Protein AF-0000000066502323 (afdb_homodimer)

Nearest PDB structures (foldseek):
  8t03-assembly1_A  TM=7.551E-01  e=2.568E-05  Mus musculus
  8t06-assembly1_B  TM=7.956E-01  e=1.248E-04  Mus musculus
  8t07-assembly1_B  TM=7.257E-01  e=2.284E-04  Mus musculus
  8wu1-assembly1_R  TM=5.307E-01  e=4.685E-01  Homo sapiens
  8t03-assembly1_A  TM=7.551E-01  e=2.859E-05  Mus musculus

Sequence (440 aa):
MSAVQAIITTEKVLQAFIAFSTNLSVIPVVYHCLKRGSAYEGIIGISCALASMMYHVGEVFENTWWFKLSGMTSGQWHRLDNVFTILTFQALCFFLMDIQSQQSTELLRWTFLVITLYCQERAPWQIEFTIIPIVSALILLIIRHSLRRKIPDWIKSKFFLYGFGFFGVAAFFFARGLDDNNDYLRINHGIWHFFIGISFYFIFLSKEKLNEKNLLHKNFMSAVQAIITTEKVLQAFIAFSTNLSVIPVVYHCLKRGSAYEGIIGISCALASMMYHVGEVFENTWWFKLSGMTSGQWHRLDNVFTILTFQALCFFLMDIQSQQSTELLRWTFLVITLYCQERAPWQIEFTIIPIVSALILLIIRHSLRRKIPDWIKSKFFLYGFGFFGVAAFFFARGLDDNNDYLRINHGIWHFFIGISFYFIFLSKEKLNEKNLLHKNF

pLDDT: mean 90.54, std 11.95, range [28.66, 98.81]

Radius of gyration: 24.03 Å; Cα contacts (8 Å, |Δi|>4): 549; chains: 2; bounding box: 75×59×49 Å

Secondary structure (DSSP, 8-state):
---------HHHHHHHHHHHHHHGGGHHHHHHHHHTT-HHHHHHHHHHHHHHHHHHHHHHHTTSHHHHTT-S-HHHHHHHHHHHHHHHHHHHHHHHHT---HHHHHHHHHHHHHHHHHHHHH-TTSTHHHHHHHHHHHHHHHHHHHHTT---GGGGSHHHHHHHHHHHHHHHHHHHHT-GGG-GGGHHHHHHHHHHHHHHHHHHHHHHHHHHHHHHHHT-/---------HHHHHHHHHHHHHHGGGHHHHHHHHHTT-HHHHHHHHHHHHHHHHHHHHHHHTTSHHHHTT-S-HHHHHHHHHHHHHHHHHHHHHHHHT---HHHHHHHHHHHHHHHHHHHHH-TTSTHHHHHHHHHHHHHHHHHHHHTT---GGGGSHHHHHHHHHHHHHHHHHHHHT-GGG-GGGHHHHHHHHHHHHHHHHHHHHHHHHHHHHHHHHT-

InterPro domains:
  IPR021910 NGX6/PGAP6/MYMK [PF12036] (11-194)

Foldseek 3Di:
DPPPPPPQDPLLVLLLVLQLVLLCLQVLVLVVCVVVPNPQLNVLSVQLSVLSSLLSVLVRCVPPPVNCVVVDHSVVSVLSNLLSVLLNLLVLLLLLLPDPDPVVSVVSSVVLSVLLCVLSVVPVPDVCSSVVSNVVSVVVSVVSCVVVVDDDQLCVFVLLVQLVVLQVQLVVLVVVLVPVVPQRSSNSVSSSSNSNSSSSSSSSVSVVVVVVVVVVVVVD/DPPPPPDQDPLLVLLLVLQLVLLCLQVLVLVVCVVVPNPQLNVLSVQLSVLSSLLSVLVRCVPPPVNCVVVDHSVVSVLSNLLSVLLNLLVLLLLLLPDPDPVVSVVSSVVLSVLLCVLSVVPVPDCCSSVVSNVVSVVVSVVSCVVVVDDDQLCVFVLLVQLVVLQVQLVVLVVVLVPVVPQRSSNSVSSSSNSNSVSSSSSSVSVVVVVVVVVVVVVD

Solvent-accessible surface area (backbone atoms only — not comparable to full-atom values): 21829 Å² total; per-residue (Å²): 132,81,79,74,72,76,77,80,44,72,63,46,52,51,23,28,47,42,43,43,60,22,44,54,39,38,50,65,37,30,51,51,28,48,73,73,58,35,36,63,54,20,52,38,40,50,49,20,44,50,24,43,36,48,16,45,41,22,73,56,39,44,87,38,72,75,45,47,71,73,60,48,52,26,68,49,27,41,53,49,20,52,55,25,47,38,48,41,53,30,42,52,31,53,61,70,51,64,69,82,51,64,52,60,50,41,40,49,54,53,51,50,47,51,51,42,51,49,28,45,61,52,37,70,85,41,65,66,41,52,46,48,56,34,49,52,36,47,49,49,35,50,51,55,38,56,76,65,71,45,84,60,69,34,70,75,27,71,38,24,50,52,10,51,50,32,36,52,55,13,52,54,25,38,63,54,28,70,40,66,91,73,22,75,59,39,47,37,40,19,49,15,39,31,29,40,21,47,11,51,33,28,40,55,45,16,49,49,56,48,52,52,51,52,53,56,51,66,75,94,130,81,81,73,74,76,76,80,43,71,61,46,52,50,23,28,47,42,43,43,60,21,43,55,38,37,50,64,37,30,51,51,30,48,74,74,58,35,36,64,54,19,51,37,40,49,48,20,45,50,22,43,34,47,16,45,41,21,72,56,39,46,87,37,73,72,43,48,70,72,60,50,52,28,68,47,27,41,52,50,19,50,54,25,47,38,49,40,54,30,42,53,33,54,60,72,54,65,69,84,51,65,53,60,49,42,40,51,55,54,51,50,49,51,51,43,51,50,28,44,60,53,37,70,86,41,65,66,43,53,46,49,55,34,48,52,36,47,51,48,34,50,51,55,38,56,75,64,72,46,84,60,69,33,70,74,27,69,37,24,51,52,11,52,51,31,37,52,54,14,52,54,25,39,63,54,28,69,41,66,90,72,21,75,60,38,48,37,41,20,49,15,40,30,29,40,21,47,12,51,33,28,40,56,45,16,48,50,58,48,50,53,51,52,54,57,53,66,74,95

Structure (mmCIF, N/CA/C/O backbone):
data_AF-0000000066502323-model_v1
#
loop_
_entity.id
_entity.type
_entity.pdbx_description
1 polymer 'Uncharacterized protein'
#
loop_
_atom_site.group_PDB
_atom_site.id
_atom_site.type_symbol
_atom_site.label_atom_id
_atom_site.label_alt_id
_atom_site.label_comp_id
_atom_site.label_asym_id
_atom_site.label_entity_id
_atom_site.label_seq_id
_atom_site.pdbx_PDB_ins_code
_atom_site.Cartn_x
_atom_site.Cartn_y
_atom_site.Cartn_z
_atom_site.occupancy
_atom_site.B_iso_or_equiv
_atom_site.auth_seq_id
_atom_site.auth_comp_id
_atom_site.auth_asym_id
_atom_site.auth_atom_id
_atom_site.pdbx_PDB_model_num
ATOM 1 N N . MET A 1 1 ? 38.781 3.861 7.977 1 29.53 1 MET A N 1
ATOM 2 C CA . MET A 1 1 ? 38.125 5.164 8.117 1 29.53 1 MET A CA 1
ATOM 3 C C . MET A 1 1 ? 37.25 5.203 9.367 1 29.53 1 MET A C 1
ATOM 5 O O . MET A 1 1 ? 36.375 4.336 9.555 1 29.53 1 MET A O 1
ATOM 9 N N . SER A 1 2 ? 37.688 5.727 10.469 1 34.81 2 SER A N 1
ATOM 10 C CA . SER A 1 2 ? 37.094 5.828 11.797 1 34.81 2 SER A CA 1
ATOM 11 C C . SER A 1 2 ? 35.656 6.312 11.727 1 34.81 2 SER A C 1
ATOM 13 O O . SER A 1 2 ? 35.344 7.301 11.047 1 34.81 2 SER A O 1
ATOM 15 N N . ALA A 1 3 ? 34.594 5.469 11.75 1 42.06 3 ALA A N 1
ATOM 16 C CA . ALA A 1 3 ? 33.188 5.836 11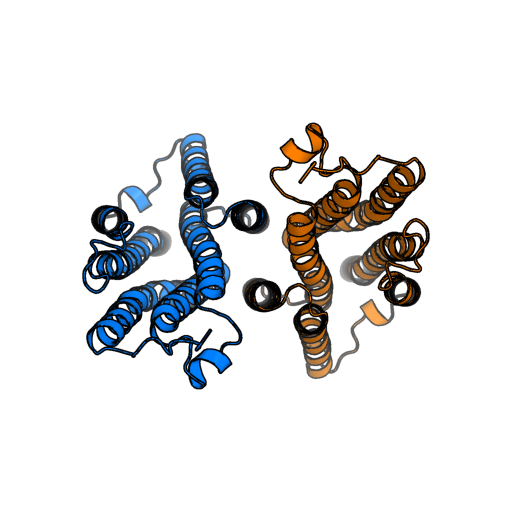.844 1 42.06 3 ALA A CA 1
ATOM 17 C C . ALA A 1 3 ? 33 7.078 12.719 1 42.06 3 ALA A C 1
ATOM 19 O O . ALA A 1 3 ? 33.219 7.035 13.93 1 42.06 3 ALA A O 1
ATOM 20 N N . VAL A 1 4 ? 33.375 8.219 12.414 1 42.06 4 VAL A N 1
ATOM 21 C CA . VAL A 1 4 ? 33.188 9.469 13.141 1 42.06 4 VAL A CA 1
ATOM 22 C C . VAL A 1 4 ? 31.797 9.5 13.742 1 42.06 4 VAL A C 1
ATOM 24 O O . VAL A 1 4 ? 30.797 9.477 13.023 1 42.06 4 VAL A O 1
ATOM 27 N N . GLN A 1 5 ? 31.453 8.883 14.875 1 49.91 5 GLN A N 1
ATOM 28 C CA . GLN A 1 5 ? 30.25 8.969 15.703 1 49.91 5 GLN A CA 1
ATOM 29 C C . GLN A 1 5 ? 29.75 10.406 15.797 1 49.91 5 GLN A C 1
ATOM 31 O O . GLN A 1 5 ? 30.453 11.289 16.297 1 49.91 5 GLN A O 1
ATOM 36 N N . ALA A 1 6 ? 29 10.836 14.781 1 58.53 6 ALA A N 1
ATOM 37 C CA . ALA A 1 6 ? 28.469 12.195 14.805 1 58.53 6 ALA A CA 1
ATOM 38 C C . ALA A 1 6 ? 28.031 12.594 16.203 1 58.53 6 ALA A C 1
ATOM 40 O O . ALA A 1 6 ? 27.344 11.82 16.891 1 58.53 6 ALA A O 1
ATOM 41 N N . ILE A 1 7 ? 28.781 13.375 16.922 1 70.19 7 ILE A N 1
ATOM 42 C CA . ILE A 1 7 ? 28.516 13.953 18.234 1 70.19 7 ILE A CA 1
ATOM 43 C C . ILE A 1 7 ? 27.109 14.531 18.266 1 70.19 7 ILE A C 1
ATOM 45 O O . ILE A 1 7 ? 26.734 15.32 17.375 1 70.19 7 ILE A O 1
ATOM 49 N N . ILE A 1 8 ? 26.172 13.867 19.109 1 80.25 8 ILE A N 1
ATOM 50 C CA . ILE A 1 8 ? 24.844 14.398 19.359 1 80.25 8 ILE A CA 1
ATOM 51 C C . ILE A 1 8 ? 24.953 15.727 20.109 1 80.25 8 ILE A C 1
ATOM 53 O O . ILE A 1 8 ? 25.375 15.758 21.266 1 80.25 8 ILE A O 1
ATOM 57 N N . THR A 1 9 ? 24.719 16.812 19.406 1 87.06 9 THR A N 1
ATOM 58 C CA . THR A 1 9 ? 24.766 18.141 20 1 87.06 9 THR A CA 1
ATOM 59 C C . THR A 1 9 ? 23.391 18.562 20.516 1 87.06 9 THR A C 1
ATOM 61 O O . THR A 1 9 ? 22.375 17.938 20.188 1 87.06 9 THR A O 1
ATOM 64 N N . THR A 1 10 ? 23.344 19.422 21.406 1 88 10 THR A N 1
ATOM 65 C CA . THR A 1 10 ? 22.109 19.984 21.922 1 88 10 THR A CA 1
ATOM 66 C C . THR A 1 10 ? 21.234 20.516 20.781 1 88 10 THR A C 1
ATOM 68 O O . THR A 1 10 ? 20.016 20.359 20.797 1 88 10 THR A O 1
ATOM 71 N N . GLU A 1 11 ? 21.828 21.094 19.891 1 87.69 11 GLU A N 1
ATOM 72 C CA . GLU A 1 11 ? 21.109 21.641 18.75 1 87.69 11 GLU A CA 1
ATOM 73 C C . GLU A 1 11 ? 20.438 20.531 17.938 1 87.69 11 GLU A C 1
ATOM 75 O O . GLU A 1 11 ? 19.281 20.688 17.5 1 87.69 11 GLU A O 1
ATOM 80 N N . LYS A 1 12 ? 21.109 19.516 17.781 1 87.31 12 LYS A N 1
ATOM 81 C CA . LYS A 1 12 ? 20.547 18.391 17.047 1 87.31 12 LYS A CA 1
ATOM 82 C C . LYS A 1 12 ? 19.391 17.75 17.812 1 87.31 12 LYS A C 1
ATOM 84 O O . LYS A 1 12 ? 18.391 17.328 17.219 1 87.31 12 LYS A O 1
ATOM 89 N N . VAL A 1 13 ? 19.547 17.688 19.047 1 90.38 13 VAL A N 1
ATOM 90 C CA . VAL A 1 13 ? 18.484 17.141 19.906 1 90.38 13 VAL A CA 1
ATOM 91 C C . VAL A 1 13 ? 17.266 18.047 19.828 1 90.38 13 VAL A C 1
ATOM 93 O O . VAL A 1 13 ? 16.125 17.547 19.703 1 90.38 13 VAL A O 1
ATOM 96 N N . LEU A 1 14 ? 17.484 19.297 19.844 1 91 14 LEU A N 1
ATOM 97 C CA . LEU A 1 14 ? 16.391 20.25 19.734 1 91 14 LEU A CA 1
ATOM 98 C C . LEU A 1 14 ? 15.703 20.125 18.375 1 91 14 LEU A C 1
ATOM 100 O O . LEU A 1 14 ? 14.477 20.203 18.281 1 91 14 LEU A O 1
ATOM 104 N N . GLN A 1 15 ? 16.422 19.891 17.406 1 89.31 15 GLN A N 1
ATOM 105 C CA . GLN A 1 15 ? 15.883 19.672 16.062 1 89.31 15 GLN A CA 1
ATOM 106 C C . GLN A 1 15 ? 14.953 18.469 16.031 1 89.31 15 GLN A C 1
ATOM 108 O O . GLN A 1 15 ? 13.852 18.547 15.492 1 89.31 15 GLN A O 1
ATOM 113 N N . ALA A 1 16 ? 15.438 17.438 16.625 1 89.5 16 ALA A N 1
ATOM 114 C CA . ALA A 1 16 ? 14.625 16.219 16.688 1 89.5 16 ALA A CA 1
ATOM 115 C C . ALA A 1 16 ? 13.344 16.469 17.5 1 89.5 16 ALA A C 1
ATOM 117 O O . ALA A 1 16 ? 12.273 15.984 17.125 1 89.5 16 ALA A O 1
ATOM 118 N N . PHE A 1 17 ? 13.461 17.188 18.484 1 92.12 17 PHE A N 1
ATOM 119 C CA . PHE A 1 17 ? 12.32 17.484 19.344 1 92.12 17 PHE A CA 1
ATOM 120 C C . PHE A 1 17 ? 11.281 18.312 18.609 1 92.12 17 PHE A C 1
ATOM 122 O O . PHE A 1 17 ? 10.078 18.078 18.719 1 92.12 17 PHE A O 1
ATOM 129 N N . ILE A 1 18 ? 11.68 19.281 17.891 1 90.88 18 ILE A N 1
ATOM 130 C CA . ILE A 1 18 ? 10.789 20.141 17.141 1 90.88 18 ILE A CA 1
ATOM 131 C C . ILE A 1 18 ? 10.047 19.312 16.078 1 90.88 18 ILE A C 1
ATOM 133 O O . ILE A 1 18 ? 8.82 19.391 15.984 1 90.88 18 ILE A O 1
ATOM 137 N N . ALA A 1 19 ? 10.805 18.531 15.406 1 87.44 19 ALA A N 1
ATOM 138 C CA . ALA A 1 19 ? 10.18 17.703 14.383 1 87.44 19 ALA A CA 1
ATOM 139 C C . ALA A 1 19 ? 9.188 16.719 15 1 87.44 19 ALA A C 1
ATOM 141 O O . ALA A 1 19 ? 8.078 16.547 14.492 1 87.44 19 ALA A O 1
ATOM 142 N N . PHE A 1 20 ? 9.578 16.172 16.109 1 90.38 20 PHE A N 1
ATOM 143 C CA . PHE A 1 20 ? 8.742 15.195 16.797 1 90.38 20 PHE A CA 1
ATOM 144 C C . PHE A 1 20 ? 7.469 15.852 17.328 1 90.38 20 PHE A C 1
ATOM 146 O O . PHE A 1 20 ? 6.363 15.375 17.062 1 90.38 20 PHE A O 1
ATOM 153 N N . SER A 1 21 ? 7.578 16.906 17.969 1 93.19 21 SER A N 1
ATOM 154 C CA . SER A 1 21 ? 6.457 17.562 18.641 1 93.19 21 SER A CA 1
ATOM 155 C C . SER A 1 21 ? 5.488 18.172 17.625 1 93.19 21 SER A C 1
ATOM 157 O O . SER A 1 21 ? 4.27 18.109 17.812 1 93.19 21 SER A O 1
ATOM 159 N N . THR A 1 22 ? 6 18.688 16.562 1 92.56 22 THR A N 1
ATOM 160 C CA . THR A 1 22 ? 5.133 19.328 15.578 1 92.56 22 THR A CA 1
ATOM 161 C C . THR A 1 22 ? 4.352 18.281 14.781 1 92.56 22 THR A C 1
ATOM 163 O O . THR A 1 22 ? 3.25 18.547 14.305 1 92.56 22 THR A O 1
ATOM 166 N N . ASN A 1 23 ? 4.887 17.078 14.719 1 93.25 23 ASN A N 1
ATOM 167 C CA . ASN A 1 23 ? 4.188 15.984 14.055 1 93.25 23 ASN A CA 1
ATOM 168 C C . ASN A 1 23 ? 2.963 15.539 14.852 1 93.25 23 ASN A C 1
ATOM 170 O O . ASN A 1 23 ? 2.053 14.914 14.305 1 93.25 23 ASN A O 1
ATOM 174 N N . LEU A 1 24 ? 2.863 15.922 16.094 1 92.81 24 LEU A N 1
ATOM 175 C CA . LEU A 1 24 ? 1.756 15.523 16.969 1 92.81 24 LEU A CA 1
ATOM 176 C C . LEU A 1 24 ? 0.483 16.281 16.594 1 92.81 24 LEU A C 1
ATOM 178 O O . LEU A 1 24 ? -0.612 15.906 17.016 1 92.81 24 LEU A O 1
ATOM 182 N N . SER A 1 25 ? 0.608 17.219 15.734 1 93.5 25 SER A N 1
ATOM 183 C CA . SER A 1 25 ? -0.551 18 15.297 1 93.5 25 SER A CA 1
ATOM 184 C C . SER A 1 25 ? -1.509 17.125 14.477 1 93.5 25 SER A C 1
ATOM 186 O O . SER A 1 25 ? -2.66 17.516 14.258 1 93.5 25 SER A O 1
ATOM 188 N N . VAL A 1 26 ? -1.063 15.906 14.094 1 94.38 26 VAL A N 1
ATOM 189 C CA . VAL A 1 26 ? -1.889 15.039 13.258 1 94.38 26 VAL A CA 1
ATOM 190 C C . VAL A 1 26 ? -2.836 14.227 14.141 1 94.38 26 VAL A C 1
ATOM 192 O O . VAL A 1 26 ? -3.793 13.625 13.641 1 94.38 26 VAL A O 1
ATOM 195 N N . ILE A 1 27 ? -2.678 14.211 15.43 1 94.06 27 ILE A N 1
ATOM 196 C CA . ILE A 1 27 ? -3.402 13.336 16.344 1 94.06 27 ILE A CA 1
ATOM 197 C C . ILE A 1 27 ? -4.902 13.617 16.25 1 94.06 27 ILE A C 1
ATOM 199 O O . ILE A 1 27 ? -5.703 12.695 16.109 1 94.06 27 ILE A O 1
ATOM 203 N N . PRO A 1 28 ? -5.34 14.852 16.234 1 94.12 28 PRO A N 1
ATOM 204 C CA . PRO A 1 28 ? -6.781 15.102 16.141 1 94.12 28 PRO A CA 1
ATOM 205 C C . PRO A 1 28 ? -7.395 14.57 14.852 1 94.12 28 PRO A C 1
ATOM 207 O O . PRO A 1 28 ? -8.5 14.023 14.867 1 94.12 28 PRO A O 1
ATOM 210 N N . VAL A 1 29 ? -6.727 14.727 13.781 1 93.69 29 VAL A N 1
ATOM 211 C CA . VAL A 1 29 ? -7.277 14.281 12.508 1 93.69 29 VAL A CA 1
ATOM 212 C C . VAL A 1 29 ? -7.332 12.758 12.477 1 93.69 29 VAL A C 1
ATOM 214 O O . VAL A 1 29 ? -8.336 12.172 12.047 1 93.69 29 VAL A O 1
ATOM 217 N N . VAL A 1 30 ? -6.289 12.102 12.961 1 94.25 30 VAL A N 1
ATOM 218 C CA . VAL A 1 30 ? -6.25 10.648 13 1 94.25 30 VAL A CA 1
ATOM 219 C C . VAL A 1 30 ? -7.359 10.117 13.906 1 94.25 30 VAL A C 1
ATOM 221 O O . VAL A 1 30 ? -8.086 9.195 13.539 1 94.25 30 VAL A O 1
ATOM 224 N N . TYR A 1 31 ? -7.477 10.773 15.031 1 93.06 31 TYR A N 1
ATOM 225 C CA . TYR A 1 31 ? -8.531 10.398 15.969 1 93.06 31 TYR A CA 1
ATOM 226 C C . TYR A 1 31 ? -9.906 10.539 15.328 1 93.06 31 TYR A C 1
ATOM 228 O O . TYR A 1 31 ? -10.734 9.633 15.43 1 93.06 31 TYR A O 1
ATOM 236 N N . HIS A 1 32 ? -10.109 11.531 14.695 1 91.38 32 HIS A N 1
ATOM 237 C CA . HIS A 1 32 ? -11.383 11.789 14.039 1 91.38 32 HIS A CA 1
ATOM 238 C C . HIS A 1 32 ? -11.656 10.758 12.945 1 91.38 32 HIS A C 1
ATOM 240 O O . HIS A 1 32 ? -12.773 10.258 12.828 1 91.38 32 HIS A O 1
ATOM 246 N N . CYS A 1 33 ? -10.672 10.398 12.18 1 91.19 33 CYS A N 1
ATOM 247 C CA . CYS A 1 33 ? -10.82 9.43 11.109 1 91.19 33 CYS A CA 1
ATOM 248 C C . CYS A 1 33 ? -11.156 8.047 11.664 1 91.19 33 CYS A C 1
ATOM 250 O O . CYS A 1 33 ? -12.055 7.371 11.164 1 91.19 33 CYS A O 1
ATOM 252 N N . LEU A 1 34 ? -10.547 7.711 12.719 1 89.69 34 LEU A N 1
ATOM 253 C CA . LEU A 1 34 ? -10.789 6.398 13.312 1 89.69 34 LEU A CA 1
ATOM 254 C C . LEU A 1 34 ? -12.164 6.344 13.969 1 89.69 34 LEU A C 1
ATOM 256 O O . LEU A 1 34 ? -12.859 5.332 13.867 1 89.69 34 LEU A O 1
ATOM 260 N N . LYS A 1 35 ? -12.586 7.391 14.539 1 89.12 35 LYS A N 1
ATOM 261 C CA . LYS A 1 35 ? -13.883 7.465 15.203 1 89.12 35 LYS A CA 1
ATOM 262 C C . LYS A 1 35 ? -15.023 7.359 14.195 1 89.12 35 LYS A C 1
ATOM 264 O O . LYS A 1 35 ? -16.078 6.777 14.492 1 89.12 35 LYS A O 1
ATOM 269 N N . ARG A 1 36 ? -14.812 7.84 13.047 1 86.94 36 ARG A N 1
ATOM 270 C CA . ARG A 1 36 ? -15.859 7.812 12.031 1 86.94 36 ARG A CA 1
ATOM 271 C C . ARG A 1 36 ? -15.859 6.484 11.273 1 86.94 36 ARG A C 1
ATOM 273 O O . ARG A 1 36 ? -16.703 6.262 10.398 1 86.94 36 ARG A O 1
ATOM 280 N N . GLY A 1 37 ? -14.797 5.703 11.508 1 85.88 37 GLY A N 1
ATOM 281 C CA . GLY A 1 37 ? -14.75 4.391 10.883 1 85.88 37 GLY A CA 1
ATOM 282 C C . GLY A 1 37 ? -13.984 4.375 9.578 1 85.88 37 GLY A C 1
ATOM 283 O O . GLY A 1 37 ? -14.227 3.527 8.719 1 85.88 37 GLY A O 1
ATOM 284 N N . SER A 1 38 ? -13.141 5.328 9.391 1 89.75 38 SER A N 1
ATOM 285 C CA . SER A 1 38 ? -12.312 5.387 8.188 1 89.75 38 SER A CA 1
ATOM 286 C C . SER A 1 38 ? -10.93 4.781 8.445 1 89.75 38 SER A C 1
ATOM 288 O O . SER A 1 38 ? -9.977 5.504 8.727 1 89.75 38 SER A O 1
ATOM 290 N N . ALA A 1 39 ? -10.82 3.559 8.219 1 91.25 39 ALA A N 1
ATOM 291 C CA . ALA A 1 39 ? -9.609 2.811 8.523 1 91.25 39 ALA A CA 1
ATOM 292 C C . ALA A 1 39 ? -8.453 3.256 7.633 1 91.25 39 ALA A C 1
ATOM 294 O O . ALA A 1 39 ? -7.32 3.414 8.102 1 91.25 39 ALA A O 1
ATOM 295 N N . TYR A 1 40 ? -8.766 3.49 6.367 1 95.75 40 TYR A N 1
ATOM 296 C CA . TYR A 1 40 ? -7.734 3.885 5.41 1 95.75 40 TYR A CA 1
ATOM 297 C C . TYR A 1 40 ? -7.047 5.172 5.844 1 95.75 40 TYR A C 1
ATOM 299 O O . TYR A 1 40 ? -5.828 5.203 6.027 1 95.75 40 TYR A O 1
ATOM 307 N N . GLU A 1 41 ? -7.777 6.188 6.148 1 95.88 41 GLU A N 1
ATOM 308 C CA . GLU A 1 41 ? -7.234 7.488 6.539 1 95.88 41 GLU A CA 1
ATOM 309 C C . GLU A 1 41 ? -6.504 7.398 7.879 1 95.88 41 GLU A C 1
ATOM 311 O O . GLU A 1 41 ? -5.449 8.008 8.055 1 95.88 41 GLU A O 1
ATOM 316 N N . GLY A 1 42 ? -7.102 6.652 8.742 1 95.31 42 GLY A N 1
ATOM 317 C CA . GLY A 1 42 ? -6.488 6.512 10.055 1 95.31 42 GLY A CA 1
ATOM 318 C C . GLY A 1 42 ? -5.137 5.82 10.008 1 95.31 42 GLY A C 1
ATOM 319 O O . GLY A 1 42 ? -4.156 6.328 10.555 1 95.31 42 GLY A O 1
ATOM 320 N N . ILE A 1 43 ? -5.059 4.715 9.328 1 97.12 43 ILE A N 1
ATOM 321 C CA . ILE A 1 43 ? -3.842 3.912 9.289 1 97.12 43 ILE A CA 1
ATOM 322 C C . ILE A 1 43 ? -2.756 4.664 8.516 1 97.12 43 ILE A C 1
ATOM 324 O O . ILE A 1 43 ? -1.604 4.719 8.953 1 97.12 43 ILE A O 1
ATOM 328 N N . ILE A 1 44 ? -3.141 5.234 7.438 1 97.94 44 ILE A N 1
ATOM 329 C CA . ILE A 1 44 ? -2.176 5.969 6.629 1 97.94 44 ILE A CA 1
ATOM 330 C C . ILE A 1 44 ? -1.678 7.188 7.398 1 97.94 44 ILE A C 1
ATOM 332 O O . ILE A 1 44 ? -0.485 7.5 7.375 1 97.94 44 ILE A O 1
ATOM 336 N N . GLY A 1 45 ? -2.611 7.859 8.102 1 96.69 45 GLY A N 1
ATOM 337 C CA . GLY A 1 45 ? -2.211 8.992 8.922 1 96.69 45 GLY A CA 1
ATOM 338 C C . GLY A 1 45 ? -1.242 8.625 10.023 1 96.69 45 GLY A C 1
ATOM 339 O O . GLY A 1 45 ? -0.229 9.297 10.219 1 96.69 45 GLY A O 1
ATOM 340 N N . ILE A 1 46 ? -1.495 7.582 10.695 1 96.5 46 ILE A N 1
ATOM 341 C CA . ILE A 1 46 ? -0.634 7.102 11.766 1 96.5 46 ILE A CA 1
ATOM 342 C C . ILE A 1 46 ? 0.729 6.707 11.203 1 96.5 46 ILE A C 1
ATOM 344 O O . ILE A 1 46 ? 1.768 7.059 11.766 1 96.5 46 ILE A O 1
ATOM 348 N N . SER A 1 47 ? 0.697 6.031 10.117 1 98 47 SER A N 1
ATOM 349 C CA . SER A 1 47 ? 1.938 5.57 9.5 1 98 47 SER A CA 1
ATOM 350 C C . SER A 1 47 ? 2.797 6.742 9.039 1 98 47 SER A C 1
ATOM 352 O O . SER A 1 47 ? 4.02 6.715 9.18 1 98 47 SER A O 1
ATOM 354 N N . CYS A 1 48 ? 2.113 7.691 8.5 1 97.44 48 CYS A N 1
ATOM 355 C CA . CYS A 1 48 ? 2.816 8.891 8.07 1 97.44 48 CYS A CA 1
ATOM 356 C C . CYS A 1 48 ? 3.49 9.586 9.25 1 97.44 48 CYS A C 1
ATOM 358 O O . CYS A 1 48 ? 4.676 9.914 9.188 1 97.44 48 CYS A O 1
ATOM 360 N N . ALA A 1 49 ? 2.748 9.742 10.297 1 95.31 49 ALA A N 1
ATOM 361 C CA . ALA A 1 49 ? 3.285 10.398 11.484 1 95.31 49 ALA A CA 1
ATOM 362 C C . ALA A 1 49 ? 4.457 9.609 12.062 1 95.31 49 ALA A C 1
ATOM 364 O O . ALA A 1 49 ? 5.496 10.188 12.406 1 95.31 49 ALA A O 1
ATOM 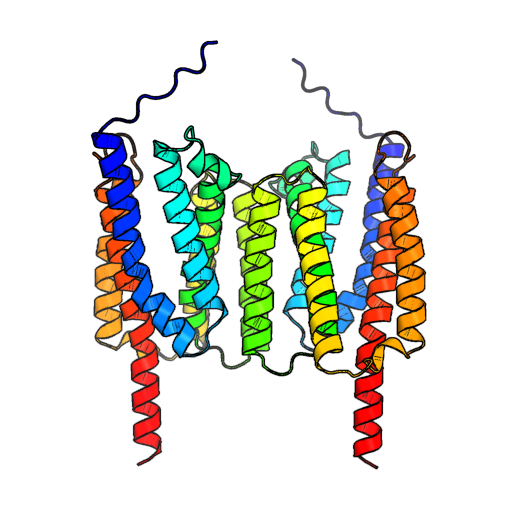365 N N . LEU A 1 50 ? 4.316 8.336 12.133 1 96 50 LEU A N 1
ATOM 366 C CA . LEU A 1 50 ? 5.355 7.477 12.688 1 96 50 LEU A CA 1
ATOM 367 C C . LEU A 1 50 ? 6.613 7.516 11.828 1 96 50 LEU A C 1
ATOM 369 O O . LEU A 1 50 ? 7.723 7.676 12.344 1 96 50 LEU A O 1
ATOM 373 N N . ALA A 1 51 ? 6.422 7.371 10.539 1 97.25 51 ALA A N 1
ATOM 374 C CA . ALA A 1 51 ? 7.57 7.387 9.633 1 97.25 51 ALA A CA 1
ATOM 375 C C . ALA A 1 51 ? 8.281 8.734 9.68 1 97.25 51 ALA A C 1
ATOM 377 O O . ALA A 1 51 ? 9.516 8.789 9.703 1 97.25 51 ALA A O 1
ATOM 378 N N . SER A 1 52 ? 7.516 9.789 9.734 1 95.75 52 SER A N 1
ATOM 379 C CA . SER A 1 52 ? 8.086 11.133 9.797 1 95.75 52 SER A CA 1
ATOM 380 C C . SER A 1 52 ? 8.867 11.336 11.094 1 95.75 52 SER A C 1
ATOM 382 O O . SER A 1 52 ? 9.992 11.844 11.07 1 95.75 52 SER A O 1
ATOM 384 N N . MET A 1 53 ? 8.312 10.922 12.133 1 94.44 53 MET A N 1
ATOM 385 C CA . MET A 1 53 ? 8.984 11.047 13.422 1 94.44 53 MET A CA 1
ATOM 386 C C . MET A 1 53 ? 10.281 10.25 13.43 1 94.44 53 MET A C 1
ATOM 388 O O . MET A 1 53 ? 11.328 10.766 13.82 1 94.44 53 MET A O 1
ATOM 392 N N . MET A 1 54 ? 10.219 9.062 12.961 1 94.94 54 MET A N 1
ATOM 393 C CA . MET A 1 54 ? 11.391 8.188 12.992 1 94.94 54 MET A CA 1
ATOM 394 C C . MET A 1 54 ? 12.477 8.711 12.062 1 94.94 54 MET A C 1
ATOM 396 O O . MET A 1 54 ? 13.664 8.594 12.359 1 94.94 54 MET A O 1
ATOM 400 N N . TYR A 1 55 ? 12.039 9.273 10.992 1 94.06 55 TYR A N 1
ATOM 401 C CA . TYR A 1 55 ? 13.016 9.844 10.07 1 94.06 55 TYR A CA 1
ATOM 402 C C . TYR A 1 55 ? 13.766 11 10.711 1 94.06 55 TYR A C 1
ATOM 404 O O . TYR A 1 55 ? 14.992 11.055 10.664 1 94.06 55 TYR A O 1
ATOM 412 N N . HIS A 1 56 ? 13.133 11.875 11.32 1 91 56 HIS A N 1
ATOM 413 C CA . HIS A 1 56 ? 13.758 13.047 11.93 1 91 56 HIS A CA 1
ATOM 414 C C . HIS A 1 56 ? 14.555 12.664 13.172 1 91 56 HIS A C 1
ATOM 416 O O . HIS A 1 56 ? 15.625 13.219 13.422 1 91 56 HIS A O 1
ATOM 422 N N . VAL A 1 57 ? 13.992 11.758 13.93 1 92.12 57 VAL A N 1
ATOM 423 C CA . VAL A 1 57 ? 14.734 11.242 15.078 1 92.12 57 VAL A CA 1
ATOM 424 C C . VAL A 1 57 ? 16 10.539 14.602 1 92.12 57 VAL A C 1
ATOM 426 O O . VAL A 1 57 ? 17.062 10.703 15.195 1 92.12 57 VAL A O 1
ATOM 429 N N . GLY A 1 58 ? 15.875 9.844 13.547 1 93.5 58 GLY A N 1
ATOM 430 C CA . GLY A 1 58 ? 17 9.109 12.992 1 93.5 58 GLY A CA 1
ATOM 431 C C . GLY A 1 58 ? 18.094 10.008 12.469 1 93.5 58 GLY A C 1
ATOM 432 O O . GLY A 1 58 ? 19.281 9.641 12.508 1 93.5 58 GLY A O 1
ATOM 433 N N . GLU A 1 59 ? 17.734 11.164 12.047 1 90.5 59 GLU A N 1
ATOM 434 C CA . GLU A 1 59 ? 18.734 12.109 11.562 1 90.5 59 GLU A CA 1
ATOM 435 C C . GLU A 1 59 ? 19.719 12.492 12.672 1 90.5 59 GLU A C 1
ATOM 437 O O . GLU A 1 59 ? 20.875 12.836 12.391 1 90.5 59 GLU A O 1
ATOM 442 N N . VAL A 1 60 ? 19.25 12.312 13.836 1 90.81 60 VAL A N 1
ATOM 443 C CA . VAL A 1 60 ? 20.078 12.75 14.969 1 90.81 60 VAL A CA 1
ATOM 444 C C . VAL A 1 60 ? 20.609 11.531 15.711 1 90.81 60 VAL A C 1
ATOM 446 O O . VAL A 1 60 ? 21.781 11.508 16.125 1 90.81 60 VAL A O 1
ATOM 449 N N . PHE A 1 61 ? 19.812 10.477 15.812 1 92.38 61 PHE A N 1
ATOM 450 C CA . PHE A 1 61 ? 20.125 9.414 16.766 1 92.38 61 PHE A CA 1
ATOM 451 C C . PHE A 1 61 ? 20.359 8.094 16.047 1 92.38 61 PHE A C 1
ATOM 453 O O . PHE A 1 61 ? 20.312 7.023 16.656 1 92.38 61 PHE A O 1
ATOM 460 N N . GLU A 1 62 ? 20.562 8.086 14.828 1 92.75 62 GLU A N 1
ATOM 461 C CA . GLU A 1 62 ? 20.641 6.871 14.023 1 92.75 62 GLU A CA 1
ATOM 462 C C . GLU A 1 62 ? 21.688 5.914 14.57 1 92.75 62 GLU A C 1
ATOM 464 O O . GLU A 1 62 ? 21.531 4.695 14.492 1 92.75 62 GLU A O 1
ATOM 469 N N . ASN A 1 63 ? 22.781 6.426 15.211 1 93 63 ASN A N 1
ATOM 470 C CA . ASN A 1 63 ? 23.875 5.578 15.641 1 93 63 ASN A CA 1
ATOM 471 C C . ASN A 1 63 ? 23.688 5.098 17.078 1 93 63 ASN A C 1
ATOM 473 O O . ASN A 1 63 ? 24.516 4.355 17.609 1 93 63 ASN A O 1
ATOM 477 N N . THR A 1 64 ? 22.672 5.48 17.594 1 93 64 THR A N 1
ATOM 478 C CA . THR A 1 64 ? 22.391 5.004 18.953 1 93 64 THR A CA 1
ATOM 479 C C . THR A 1 64 ? 21.781 3.602 18.906 1 93 64 THR A C 1
ATOM 481 O O . THR A 1 64 ? 21.172 3.209 17.906 1 93 64 THR A O 1
ATOM 484 N N . TRP A 1 65 ? 21.969 2.902 20.047 1 93.56 65 TRP A N 1
ATOM 485 C CA . TRP A 1 65 ? 21.531 1.512 20.109 1 93.56 65 TRP A CA 1
ATOM 486 C C . TRP A 1 65 ? 20.016 1.417 20.047 1 93.56 65 TRP A C 1
ATOM 488 O O . TRP A 1 65 ? 19.469 0.5 19.422 1 93.56 65 TRP A O 1
ATOM 498 N N . TRP A 1 66 ? 19.359 2.307 20.656 1 92.94 66 TRP A N 1
ATOM 499 C CA . TRP A 1 66 ? 17.891 2.229 20.719 1 92.94 66 TRP A CA 1
ATOM 500 C C . TRP A 1 66 ? 17.281 2.547 19.359 1 92.94 66 TRP A C 1
ATOM 502 O O . TRP A 1 66 ? 16.25 1.963 18.984 1 92.94 66 TRP A O 1
ATOM 512 N N . PHE A 1 67 ? 17.844 3.424 18.594 1 94.94 67 PHE A N 1
ATOM 513 C CA . PHE A 1 67 ? 17.297 3.699 17.266 1 94.94 67 PHE A CA 1
ATOM 514 C C . PHE A 1 67 ? 17.531 2.516 16.328 1 94.94 67 PHE A C 1
ATOM 516 O O . PHE A 1 67 ? 16.688 2.217 15.484 1 94.94 67 PHE A O 1
ATOM 523 N N . LYS A 1 68 ? 18.625 1.813 16.562 1 95.19 68 LYS A N 1
ATOM 524 C CA . LYS A 1 68 ? 18.953 0.65 15.742 1 95.19 68 LYS A CA 1
ATOM 525 C C . LYS A 1 68 ? 17.922 -0.458 15.922 1 95.19 68 LYS A C 1
ATOM 527 O O . LYS A 1 68 ? 17.766 -1.305 15.039 1 95.19 68 LYS A O 1
ATOM 532 N N . LEU A 1 69 ? 17.219 -0.348 17.016 1 94.38 69 LEU A N 1
ATOM 533 C CA . LEU A 1 69 ? 16.156 -1.313 17.266 1 94.38 69 LEU A CA 1
ATOM 534 C C . LEU A 1 69 ? 15.008 -1.129 16.281 1 94.38 69 LEU A C 1
ATOM 536 O O . LEU A 1 69 ? 14.227 -2.053 16.047 1 94.38 69 LEU A O 1
ATOM 540 N N . SER A 1 70 ? 14.938 0.06 15.641 1 95.25 70 SER A N 1
ATOM 541 C CA . SER A 1 70 ? 13.891 0.289 14.648 1 95.25 70 SER A CA 1
ATOM 542 C C . SER A 1 70 ? 14.156 -0.51 13.375 1 95.25 70 SER A C 1
ATOM 544 O O . SER A 1 70 ? 13.258 -0.689 12.547 1 95.25 70 SER A O 1
ATOM 546 N N . GLY A 1 71 ? 15.461 -0.91 13.172 1 96.19 71 GLY A N 1
ATOM 547 C CA . GLY A 1 71 ? 15.836 -1.805 12.086 1 96.19 71 GLY A CA 1
ATOM 548 C C . GLY A 1 71 ? 16.094 -1.081 10.781 1 96.19 71 GLY A C 1
ATOM 549 O O . GLY A 1 71 ? 16.438 -1.708 9.773 1 96.19 71 GLY A O 1
ATOM 550 N N . MET A 1 72 ? 15.922 0.236 10.797 1 97.38 72 MET A N 1
ATOM 551 C CA . MET A 1 72 ? 16.078 0.989 9.555 1 97.38 72 MET A CA 1
ATOM 552 C C . MET A 1 72 ? 16.922 2.246 9.789 1 97.38 72 MET A C 1
ATOM 554 O O . MET A 1 72 ? 17.016 2.732 10.914 1 97.38 72 MET A O 1
ATOM 558 N N . THR A 1 73 ? 17.547 2.674 8.781 1 96.62 73 THR A N 1
ATOM 559 C CA . THR A 1 73 ? 18.266 3.947 8.805 1 96.62 73 THR A CA 1
ATOM 560 C C . THR A 1 73 ? 17.281 5.113 8.68 1 96.62 73 THR A C 1
ATOM 562 O O . THR A 1 73 ? 16.109 4.918 8.352 1 96.62 73 THR A O 1
ATOM 565 N N . SER A 1 74 ? 17.797 6.336 8.945 1 95.31 74 SER A N 1
ATOM 566 C CA . SER A 1 74 ? 16.984 7.539 8.758 1 95.31 74 SER A CA 1
ATOM 567 C C . SER A 1 74 ? 16.547 7.688 7.309 1 95.31 74 SER A C 1
ATOM 569 O O . SER A 1 74 ? 15.422 8.117 7.039 1 95.31 74 SER A O 1
ATOM 571 N N . GLY A 1 75 ? 17.422 7.273 6.391 1 95.56 75 GLY A N 1
ATOM 572 C CA . GLY A 1 75 ? 17.078 7.328 4.977 1 95.56 75 GLY A CA 1
ATOM 573 C C . GLY A 1 75 ? 15.953 6.391 4.594 1 95.56 75 GLY A C 1
ATOM 574 O O . GLY A 1 75 ? 15.07 6.758 3.814 1 95.56 75 GLY A O 1
ATOM 575 N N . GLN A 1 76 ? 15.914 5.25 5.156 1 97.31 76 GLN A N 1
ATOM 576 C CA . GLN A 1 76 ? 14.852 4.285 4.902 1 97.31 76 GLN A CA 1
ATOM 577 C C . GLN A 1 76 ? 13.523 4.758 5.484 1 97.31 76 GLN A C 1
ATOM 579 O O . GLN A 1 76 ? 12.484 4.652 4.836 1 97.31 76 GLN A O 1
ATOM 584 N N . TRP A 1 77 ? 13.625 5.281 6.637 1 97.38 77 TRP A N 1
ATOM 585 C CA . TRP A 1 77 ? 12.43 5.859 7.234 1 97.38 77 TRP A CA 1
ATOM 586 C C . TRP A 1 77 ? 11.922 7.043 6.414 1 97.38 77 TRP A C 1
ATOM 588 O O . TRP A 1 77 ? 10.719 7.246 6.285 1 97.38 77 TRP A O 1
ATOM 598 N N . HIS A 1 78 ? 12.844 7.789 5.852 1 96.31 78 HIS A N 1
ATOM 599 C CA . HIS A 1 78 ? 12.484 8.93 5.016 1 96.31 78 HIS A CA 1
ATOM 600 C C . HIS A 1 78 ? 11.734 8.484 3.766 1 96.31 78 HIS A C 1
ATOM 602 O O . HIS A 1 78 ? 10.773 9.133 3.35 1 96.31 78 HIS A O 1
ATOM 608 N N . ARG A 1 79 ? 12.109 7.402 3.254 1 97.31 79 ARG A N 1
ATOM 609 C CA . ARG A 1 79 ? 11.422 6.875 2.08 1 97.31 79 ARG A CA 1
ATOM 610 C C . ARG A 1 79 ? 9.992 6.473 2.416 1 97.31 79 ARG A C 1
ATOM 612 O O . ARG A 1 79 ? 9.062 6.762 1.654 1 97.31 79 ARG A O 1
ATOM 619 N N . LEU A 1 80 ? 9.859 5.844 3.494 1 98.25 80 LEU A N 1
ATOM 620 C CA . LEU A 1 80 ? 8.516 5.496 3.924 1 98.25 80 LEU A CA 1
ATOM 621 C C . LEU A 1 80 ? 7.695 6.75 4.215 1 98.25 80 LEU A C 1
ATOM 623 O O . LEU A 1 80 ? 6.496 6.793 3.922 1 98.25 80 LEU A O 1
ATOM 627 N N . ASP A 1 81 ? 8.344 7.734 4.848 1 97.12 81 ASP A N 1
ATOM 628 C CA . ASP A 1 81 ? 7.676 9.008 5.098 1 97.12 81 ASP A CA 1
ATOM 629 C C . ASP A 1 81 ? 7.141 9.617 3.797 1 97.12 81 ASP A C 1
ATOM 631 O O . ASP A 1 81 ? 6.012 10.102 3.752 1 97.12 81 ASP A O 1
ATOM 635 N N . ASN A 1 82 ? 7.926 9.5 2.758 1 97.56 82 ASN A N 1
ATOM 636 C CA . ASN A 1 82 ? 7.484 9.992 1.457 1 97.56 82 ASN A CA 1
ATOM 637 C C . ASN A 1 82 ? 6.234 9.258 0.977 1 97.56 82 ASN A C 1
ATOM 639 O O . ASN A 1 82 ? 5.262 9.891 0.559 1 97.56 82 ASN A O 1
ATOM 643 N N . VAL A 1 83 ? 6.246 7.984 1.067 1 98.69 83 VAL A N 1
ATOM 644 C CA . VAL A 1 83 ? 5.137 7.164 0.594 1 98.69 83 VAL A CA 1
ATOM 645 C C . VAL A 1 83 ? 3.867 7.516 1.364 1 98.69 83 VAL A C 1
ATOM 647 O O . VAL A 1 83 ? 2.828 7.801 0.763 1 98.69 83 VAL A O 1
ATOM 650 N N . PHE A 1 84 ? 3.998 7.59 2.627 1 98.5 84 PHE A N 1
ATOM 651 C CA . PHE A 1 84 ? 2.807 7.785 3.445 1 98.5 84 PHE A CA 1
ATOM 652 C C . PHE A 1 84 ? 2.334 9.234 3.375 1 98.5 84 PHE A C 1
ATOM 654 O O . PHE A 1 84 ? 1.135 9.508 3.463 1 98.5 84 PHE A O 1
ATOM 661 N N . THR A 1 85 ? 3.254 10.156 3.232 1 97.25 85 THR A N 1
ATOM 662 C CA . THR A 1 85 ? 2.855 11.539 3.021 1 97.25 85 THR A CA 1
ATOM 663 C C . THR A 1 85 ? 2.016 11.672 1.754 1 97.25 85 THR A C 1
ATOM 665 O O . THR A 1 85 ? 0.959 12.312 1.768 1 97.25 85 THR A O 1
ATOM 668 N N . ILE A 1 86 ? 2.463 11.047 0.707 1 98.56 86 ILE A N 1
ATOM 669 C CA . ILE A 1 86 ? 1.718 11.062 -0.546 1 98.56 86 ILE A CA 1
ATOM 670 C C . ILE A 1 86 ? 0.332 10.461 -0.333 1 98.56 86 ILE A C 1
ATOM 672 O O . ILE A 1 86 ? -0.677 11.047 -0.731 1 98.56 86 ILE A O 1
ATOM 676 N N . LEU A 1 87 ? 0.321 9.359 0.328 1 98.75 87 LEU A N 1
ATOM 677 C CA . LEU A 1 87 ? -0.943 8.664 0.546 1 98.75 87 LEU A CA 1
ATOM 678 C C . LEU A 1 87 ? -1.878 9.5 1.418 1 98.75 87 LEU A C 1
ATOM 680 O O . LEU A 1 87 ? -3.098 9.461 1.242 1 98.75 87 LEU A O 1
ATOM 684 N N . THR A 1 88 ? -1.353 10.258 2.357 1 98.12 88 THR A N 1
ATOM 685 C CA . THR A 1 88 ? -2.186 11.094 3.211 1 98.12 88 THR A CA 1
ATOM 686 C C . THR A 1 88 ? -2.85 12.203 2.4 1 98.12 88 THR A C 1
ATOM 688 O O . THR A 1 88 ? -4.035 12.492 2.586 1 98.12 88 THR A O 1
ATOM 691 N N . PHE A 1 89 ? -2.135 12.781 1.533 1 98.12 89 PHE A N 1
ATOM 692 C CA . PHE A 1 89 ? -2.713 13.805 0.671 1 98.12 89 PHE A CA 1
ATOM 693 C C . PHE A 1 89 ? -3.77 13.211 -0.248 1 98.12 89 PHE A C 1
ATOM 695 O O . PHE A 1 89 ? -4.824 13.812 -0.468 1 98.12 89 PHE A O 1
ATOM 702 N N . GLN A 1 90 ? -3.467 12.07 -0.764 1 98.62 90 GLN A N 1
ATOM 703 C CA . GLN A 1 90 ? -4.441 11.383 -1.602 1 98.62 90 GLN A CA 1
ATOM 704 C C . GLN A 1 90 ? -5.695 11.023 -0.81 1 98.62 90 GLN A C 1
ATOM 706 O O . GLN A 1 90 ? -6.812 11.164 -1.312 1 98.62 90 GLN A O 1
ATOM 711 N N . ALA A 1 91 ? -5.48 10.562 0.425 1 97.56 91 ALA A N 1
ATOM 712 C CA . ALA A 1 91 ? -6.605 10.211 1.288 1 97.56 91 ALA A CA 1
ATOM 713 C C . ALA A 1 91 ? -7.543 11.398 1.475 1 97.56 91 ALA A C 1
ATOM 715 O O . ALA A 1 91 ? -8.766 11.242 1.444 1 97.56 91 ALA A O 1
ATOM 716 N N . LEU A 1 92 ? -6.961 12.539 1.653 1 96.75 92 LEU A N 1
ATOM 717 C CA . LEU A 1 92 ? -7.766 13.75 1.792 1 96.75 92 LEU A CA 1
ATOM 718 C C . LEU A 1 92 ? -8.562 14.016 0.522 1 96.75 92 LEU A C 1
ATOM 720 O O . LEU A 1 92 ? -9.766 14.297 0.586 1 96.75 92 LEU A O 1
ATOM 724 N N . CYS A 1 93 ? -7.938 13.859 -0.629 1 97.5 93 CYS A N 1
ATOM 725 C CA . CYS A 1 93 ? -8.617 14.078 -1.9 1 97.5 93 CYS A CA 1
ATOM 726 C C . CYS A 1 93 ? -9.758 13.078 -2.078 1 97.5 93 CYS A C 1
ATOM 728 O O . CYS A 1 93 ? -10.867 13.461 -2.451 1 97.5 93 CYS A O 1
ATOM 730 N N . PHE A 1 94 ? -9.477 11.844 -1.773 1 97.19 94 PHE A N 1
ATOM 731 C CA . PHE A 1 94 ? -10.492 10.812 -1.933 1 97.19 94 PHE A CA 1
ATOM 732 C C . PHE A 1 94 ? -11.664 11.055 -0.989 1 97.19 94 PHE A C 1
ATOM 734 O O . PHE A 1 94 ? -12.82 10.859 -1.364 1 97.19 94 PHE A O 1
ATOM 741 N N . PHE A 1 95 ? -11.375 11.469 0.203 1 94.81 95 PHE A N 1
ATOM 742 C CA . PHE A 1 95 ? -12.406 11.789 1.182 1 94.81 95 PHE A CA 1
ATOM 743 C C . PHE A 1 95 ? -13.32 12.898 0.665 1 94.81 95 PHE A C 1
ATOM 745 O O . PHE A 1 95 ? -14.539 12.797 0.776 1 94.81 95 PHE A O 1
ATOM 752 N N . LEU A 1 96 ? -12.742 13.82 0.025 1 94.56 96 LEU A N 1
ATOM 753 C CA . LEU A 1 96 ? -13.477 14.992 -0.435 1 94.56 96 LEU A CA 1
ATOM 754 C C . LEU A 1 96 ? -14.25 14.68 -1.712 1 94.56 96 LEU A C 1
ATOM 756 O O . LEU A 1 96 ? -15.164 15.422 -2.086 1 94.56 96 LEU A O 1
ATOM 760 N N . MET A 1 97 ? -13.875 13.648 -2.406 1 94.19 97 MET A N 1
ATOM 761 C CA . MET A 1 97 ? -14.586 13.25 -3.621 1 94.19 97 MET A CA 1
ATOM 762 C C . MET A 1 97 ? -15.977 12.734 -3.293 1 94.19 97 MET A C 1
ATOM 764 O O . MET A 1 97 ? -16.859 12.711 -4.156 1 94.19 97 MET A O 1
ATOM 768 N N . ASP A 1 98 ? -16.156 12.242 -2.119 1 89.75 98 ASP A N 1
ATOM 769 C CA . ASP A 1 98 ? -17.469 11.805 -1.646 1 89.75 98 ASP A CA 1
ATOM 770 C C . ASP A 1 98 ? -18.047 10.719 -2.547 1 89.75 98 ASP A C 1
ATOM 772 O O . ASP A 1 98 ? -19.172 10.82 -3.016 1 89.75 98 ASP A O 1
ATOM 776 N N . ILE A 1 99 ? -17.234 9.727 -2.842 1 91.06 99 ILE A N 1
ATOM 777 C CA . ILE A 1 99 ? -17.672 8.594 -3.645 1 91.06 99 ILE A CA 1
ATOM 778 C C . ILE A 1 99 ? -18.516 7.648 -2.789 1 91.06 99 ILE A C 1
ATOM 780 O O . ILE A 1 99 ? -18.094 7.258 -1.694 1 91.06 99 ILE A O 1
ATOM 784 N N . GLN A 1 100 ? -19.672 7.273 -3.281 1 87.44 100 GLN A N 1
ATOM 785 C CA . GLN A 1 100 ? -20.625 6.473 -2.521 1 87.44 100 GLN A CA 1
ATOM 786 C C . GLN A 1 100 ? -20.328 4.98 -2.664 1 87.44 100 GLN A C 1
ATOM 788 O O . GLN A 1 100 ? -20.484 4.219 -1.71 1 87.44 100 GLN A O 1
ATOM 793 N N . SER A 1 101 ? -19.828 4.578 -3.805 1 90.38 101 SER A N 1
ATOM 794 C CA . SER A 1 101 ? -19.547 3.17 -4.062 1 90.38 101 SER A CA 1
ATOM 795 C C . SER A 1 101 ? -18.266 2.727 -3.375 1 90.38 101 SER A C 1
ATOM 797 O O . SER A 1 101 ? -17.188 3.273 -3.641 1 90.38 101 SER A O 1
ATOM 799 N N . GLN A 1 102 ? -18.359 1.801 -2.537 1 87.94 102 GLN A N 1
ATOM 800 C CA . GLN A 1 102 ? -17.203 1.259 -1.835 1 87.94 102 GLN A CA 1
ATOM 801 C C . GLN A 1 102 ? -16.203 0.666 -2.816 1 87.94 102 GLN A C 1
ATOM 803 O O . GLN A 1 102 ? -14.984 0.847 -2.656 1 87.94 102 GLN A O 1
ATOM 808 N N . GLN A 1 103 ? -16.703 0.036 -3.805 1 88.56 103 GLN A N 1
ATOM 809 C CA . GLN A 1 103 ? -15.836 -0.588 -4.797 1 88.56 103 GLN A CA 1
ATOM 810 C C . GLN A 1 103 ? -15.023 0.458 -5.555 1 88.56 103 GLN A C 1
ATOM 812 O O . GLN A 1 103 ? -13.82 0.284 -5.762 1 88.56 103 GLN A O 1
ATOM 817 N N . SER A 1 104 ? -15.688 1.537 -5.891 1 93.06 104 SER A N 1
ATOM 818 C CA . SER A 1 104 ? -15.008 2.607 -6.613 1 93.06 104 SER A CA 1
ATOM 819 C C . SER A 1 104 ? -13.938 3.264 -5.75 1 93.06 104 SER A C 1
ATOM 821 O O . SER A 1 104 ? -12.844 3.58 -6.238 1 93.06 104 SER A O 1
ATOM 823 N N . THR A 1 105 ? -14.203 3.398 -4.496 1 94.06 105 THR A N 1
ATOM 824 C CA . THR A 1 105 ? -13.242 3.992 -3.572 1 94.06 105 THR A CA 1
ATOM 825 C C . THR A 1 105 ? -12.023 3.088 -3.402 1 94.06 105 THR A C 1
ATOM 827 O O . THR A 1 105 ? -10.891 3.562 -3.412 1 94.06 105 THR A O 1
ATOM 830 N N . GLU A 1 106 ? -12.273 1.82 -3.34 1 94 106 GLU A N 1
ATOM 831 C CA . GLU A 1 106 ? -11.18 0.862 -3.205 1 94 106 GLU A CA 1
ATOM 832 C C . GLU A 1 106 ? -10.312 0.836 -4.461 1 94 106 GLU A C 1
ATOM 834 O O . GLU A 1 106 ? -9.086 0.786 -4.371 1 94 106 GLU A O 1
ATOM 839 N N . LEU A 1 107 ? -11.023 0.86 -5.562 1 94.5 107 LEU A N 1
ATOM 840 C CA . LEU A 1 107 ? -10.281 0.889 -6.82 1 94.5 107 LEU A CA 1
ATOM 841 C C . LEU A 1 107 ? -9.359 2.1 -6.879 1 94.5 107 LEU A C 1
ATOM 843 O O . LEU A 1 107 ? -8.195 1.979 -7.27 1 94.5 107 LEU A O 1
ATOM 847 N N . LEU A 1 108 ? -9.859 3.17 -6.438 1 96.31 108 LEU A N 1
ATOM 848 C CA . LEU A 1 108 ? -9.086 4.41 -6.445 1 96.31 108 LEU A CA 1
ATOM 849 C C . LEU A 1 108 ? -7.91 4.324 -5.484 1 96.31 108 LEU A C 1
ATOM 851 O O . LEU A 1 108 ? -6.77 4.59 -5.867 1 96.31 108 LEU A O 1
ATOM 855 N N . ARG A 1 109 ? -8.125 3.92 -4.266 1 97.56 109 ARG A N 1
ATOM 856 C CA . ARG A 1 109 ? -7.105 3.879 -3.225 1 97.56 109 ARG A CA 1
ATOM 857 C C . ARG A 1 109 ? -5.973 2.934 -3.604 1 97.56 109 ARG A C 1
ATOM 859 O O . ARG A 1 109 ? -4.801 3.301 -3.529 1 97.56 109 ARG A O 1
ATOM 866 N N . TRP A 1 110 ? -6.305 1.806 -4.074 1 97.69 110 TRP A N 1
ATOM 867 C CA . TRP A 1 110 ? -5.285 0.802 -4.363 1 97.69 110 TRP A CA 1
ATOM 868 C C . TRP A 1 110 ? -4.559 1.121 -5.664 1 97.69 110 TRP A C 1
ATOM 870 O O . TRP A 1 110 ? -3.359 0.867 -5.797 1 97.69 110 TRP A O 1
ATOM 880 N N . THR A 1 111 ? -5.281 1.696 -6.656 1 97.94 111 THR A N 1
ATOM 881 C CA . THR A 1 111 ? -4.617 2.125 -7.879 1 97.94 111 THR A CA 1
ATOM 882 C C . THR A 1 111 ? -3.607 3.23 -7.59 1 97.94 111 THR A C 1
ATOM 884 O O . THR A 1 111 ? -2.473 3.184 -8.07 1 97.94 111 THR A O 1
ATOM 887 N N . PHE A 1 112 ? -4.004 4.125 -6.785 1 98.69 112 PHE A N 1
ATOM 888 C CA . PHE A 1 112 ? -3.113 5.242 -6.488 1 98.69 112 PHE A CA 1
ATOM 889 C C . PHE A 1 112 ? -1.96 4.789 -5.602 1 98.69 112 PHE A C 1
ATOM 891 O O . PHE A 1 112 ? -0.861 5.344 -5.672 1 98.69 112 PHE A O 1
ATOM 898 N N . LEU A 1 113 ? -2.18 3.754 -4.758 1 98.75 113 LEU A N 1
ATOM 899 C CA . LEU A 1 113 ? -1.062 3.15 -4.043 1 98.75 113 LEU A CA 1
ATOM 900 C C . LEU A 1 113 ? -0.012 2.623 -5.016 1 98.75 113 LEU A C 1
ATOM 902 O O . LEU A 1 113 ? 1.185 2.859 -4.832 1 98.75 113 LEU A O 1
ATOM 906 N N . VAL A 1 114 ? -0.499 1.962 -6.066 1 98.69 114 VAL A N 1
ATOM 907 C CA . VAL A 1 114 ? 0.404 1.382 -7.055 1 98.69 114 VAL A CA 1
ATOM 908 C C . VAL A 1 114 ? 1.198 2.49 -7.742 1 98.69 114 VAL A C 1
ATOM 910 O O . VAL A 1 114 ? 2.418 2.383 -7.898 1 98.69 114 VAL A O 1
ATOM 913 N N . ILE A 1 115 ? 0.533 3.539 -8.078 1 98.56 115 ILE A N 1
ATOM 914 C CA . ILE A 1 115 ? 1.18 4.672 -8.727 1 98.56 115 ILE A CA 1
ATOM 915 C C . ILE A 1 115 ? 2.203 5.297 -7.781 1 98.56 115 ILE A C 1
ATOM 917 O O . ILE A 1 115 ? 3.316 5.633 -8.195 1 98.56 115 ILE A O 1
ATOM 921 N N . THR A 1 116 ? 1.828 5.43 -6.535 1 98.81 116 THR A N 1
ATOM 922 C CA . THR A 1 116 ? 2.715 6.008 -5.531 1 98.81 116 THR A CA 1
ATOM 923 C C . THR A 1 116 ? 3.965 5.148 -5.355 1 98.81 116 THR A C 1
ATOM 925 O O . THR A 1 116 ? 5.082 5.668 -5.336 1 98.81 116 THR A O 1
ATOM 928 N N . LEU A 1 117 ? 3.785 3.844 -5.273 1 98.75 117 LEU A N 1
ATOM 929 C CA . LEU A 1 117 ? 4.922 2.947 -5.086 1 98.75 117 LEU A CA 1
ATOM 930 C C . LEU A 1 117 ? 5.824 2.953 -6.316 1 98.75 117 LEU A C 1
ATOM 932 O O . LEU A 1 117 ? 7.051 2.891 -6.188 1 98.75 117 LEU A O 1
ATOM 936 N N . TYR A 1 118 ? 5.238 3.086 -7.457 1 98.56 118 TYR A N 1
ATOM 937 C CA . TYR A 1 118 ? 6.027 3.213 -8.68 1 98.56 118 TYR A CA 1
ATOM 938 C C . TYR A 1 118 ? 6.895 4.465 -8.641 1 98.56 118 TYR A C 1
ATOM 940 O O . TYR A 1 118 ? 8.102 4.398 -8.867 1 98.56 118 TYR A O 1
ATOM 948 N N . CYS A 1 119 ? 6.281 5.57 -8.344 1 98.44 119 CYS A N 1
ATOM 949 C CA . CYS A 1 119 ? 6.984 6.848 -8.328 1 98.44 119 CYS A CA 1
ATOM 950 C C . CYS A 1 119 ? 8.102 6.848 -7.289 1 98.44 119 CYS A C 1
ATOM 952 O O . CYS A 1 119 ? 9.203 7.312 -7.562 1 98.44 119 CYS A O 1
ATOM 954 N N . GLN A 1 120 ? 7.789 6.242 -6.145 1 98.25 120 GLN A N 1
ATOM 955 C CA . GLN A 1 120 ? 8.742 6.309 -5.043 1 98.25 120 GLN A CA 1
ATOM 956 C C . GLN A 1 120 ? 9.836 5.254 -5.195 1 98.25 120 GLN A C 1
ATOM 958 O O . GLN A 1 120 ? 10.898 5.367 -4.594 1 98.25 120 GLN A O 1
ATOM 963 N N . GLU A 1 121 ? 9.547 4.227 -5.984 1 97.75 121 GLU A N 1
ATOM 964 C CA . GLU A 1 121 ? 10.602 3.273 -6.324 1 97.75 121 GLU A CA 1
ATOM 965 C C . GLU A 1 121 ? 11.516 3.826 -7.414 1 97.75 121 GLU A C 1
ATOM 967 O O . GLU A 1 121 ? 12.727 3.609 -7.387 1 97.75 121 GLU A O 1
ATOM 972 N N . ARG A 1 122 ? 10.922 4.594 -8.273 1 97 122 ARG A N 1
ATOM 973 C CA . ARG A 1 122 ? 11.664 5.141 -9.406 1 97 122 ARG A CA 1
ATOM 974 C C . ARG A 1 122 ? 12.664 6.199 -8.945 1 97 122 ARG A C 1
ATOM 976 O O . ARG A 1 122 ? 13.852 6.129 -9.273 1 97 122 ARG A O 1
ATOM 983 N N . ALA A 1 123 ? 12.141 7.176 -8.242 1 96.44 123 ALA A N 1
ATOM 984 C CA . ALA A 1 123 ? 13 8.289 -7.848 1 96.44 123 ALA A CA 1
ATOM 985 C C . ALA A 1 123 ? 12.461 8.977 -6.594 1 96.44 123 ALA A C 1
ATOM 987 O O . ALA A 1 123 ? 11.906 10.07 -6.668 1 96.44 123 ALA A O 1
ATOM 988 N N . PRO A 1 124 ? 12.727 8.375 -5.43 1 93.38 124 PRO A N 1
ATOM 989 C CA . PRO A 1 124 ? 12.156 8.891 -4.184 1 93.38 124 PRO A CA 1
ATOM 990 C C . PRO A 1 124 ? 12.688 10.273 -3.818 1 93.38 124 PRO A C 1
ATOM 992 O O . PRO A 1 124 ? 12.062 11 -3.045 1 93.38 124 PRO A O 1
ATOM 995 N N . TRP A 1 125 ? 13.844 10.695 -4.461 1 93.06 125 TRP A N 1
ATOM 996 C CA . TRP A 1 125 ? 14.484 11.938 -4.051 1 93.06 125 TRP A CA 1
ATOM 997 C C . TRP A 1 125 ? 14.227 13.047 -5.066 1 93.06 125 TRP A C 1
ATOM 999 O O . TRP A 1 125 ? 14.641 14.195 -4.863 1 93.06 125 TRP A O 1
ATOM 1009 N N . GLN A 1 126 ? 13.562 12.656 -6.137 1 94.44 126 GLN A N 1
ATOM 1010 C CA . GLN A 1 126 ? 13.109 13.672 -7.078 1 94.44 126 GLN A CA 1
ATOM 1011 C C . GLN A 1 126 ? 11.695 14.148 -6.75 1 94.44 126 GLN A C 1
ATOM 1013 O O . GLN A 1 126 ? 10.758 13.352 -6.758 1 94.44 126 GLN A O 1
ATOM 1018 N N . ILE A 1 127 ? 11.562 15.375 -6.492 1 90 127 ILE A N 1
ATOM 1019 C CA . ILE A 1 127 ? 10.328 15.961 -5.977 1 90 127 ILE A CA 1
ATOM 1020 C C . ILE A 1 127 ? 9.188 15.719 -6.965 1 90 127 ILE A C 1
ATOM 1022 O O . ILE A 1 127 ? 8.031 15.594 -6.566 1 90 127 ILE A O 1
ATOM 1026 N N . GLU A 1 128 ? 9.508 15.641 -8.273 1 94.94 128 GLU A N 1
ATOM 1027 C CA . GLU A 1 128 ? 8.492 15.398 -9.297 1 94.94 128 GLU A CA 1
ATOM 1028 C C . GLU A 1 128 ? 7.707 14.125 -9 1 94.94 128 GLU A C 1
ATOM 1030 O O . GLU A 1 128 ? 6.496 14.07 -9.227 1 94.94 128 GLU A O 1
ATOM 1035 N N . PHE A 1 129 ? 8.344 13.133 -8.43 1 97 129 PHE A N 1
ATOM 1036 C CA . PHE A 1 129 ? 7.715 11.836 -8.219 1 97 129 PHE A CA 1
ATOM 1037 C C . PHE A 1 129 ? 6.988 11.805 -6.879 1 97 129 PHE A C 1
ATOM 1039 O O . PHE A 1 129 ? 6.344 10.812 -6.539 1 97 129 PHE A O 1
ATOM 1046 N N . THR A 1 130 ? 7.102 12.883 -6.133 1 94.88 130 THR A N 1
ATOM 1047 C CA . THR A 1 130 ? 6.238 13.125 -4.984 1 94.88 130 THR A CA 1
ATOM 1048 C C . THR A 1 130 ? 5.008 13.93 -5.387 1 94.88 130 THR A C 1
ATOM 1050 O O . THR A 1 130 ? 3.889 13.602 -4.988 1 94.88 130 THR A O 1
ATOM 1053 N N . ILE A 1 131 ? 5.223 14.82 -6.262 1 95.12 131 ILE A N 1
ATOM 1054 C CA . ILE A 1 131 ? 4.18 15.773 -6.629 1 95.12 131 ILE A CA 1
ATOM 1055 C C . ILE A 1 131 ? 3.203 15.117 -7.605 1 95.12 131 ILE A C 1
ATOM 1057 O O . ILE A 1 131 ? 1.992 15.328 -7.516 1 95.12 131 ILE A O 1
ATOM 1061 N N . ILE A 1 132 ? 3.654 14.289 -8.484 1 97.62 132 ILE A N 1
ATOM 1062 C CA . ILE A 1 132 ? 2.844 13.727 -9.555 1 97.62 132 ILE A CA 1
ATOM 1063 C C . ILE A 1 132 ? 1.687 12.922 -8.961 1 97.62 132 ILE A C 1
ATOM 1065 O O . ILE A 1 132 ? 0.522 13.164 -9.289 1 97.62 132 ILE A O 1
ATOM 1069 N N . PRO A 1 133 ? 1.979 12.016 -8.07 1 98.38 133 PRO A N 1
ATOM 1070 C CA . PRO A 1 133 ? 0.845 11.242 -7.547 1 98.38 133 PRO A CA 1
ATOM 1071 C C . PRO A 1 133 ? -0.107 12.094 -6.707 1 98.38 133 PRO A C 1
ATOM 1073 O O . PRO A 1 133 ? -1.317 11.859 -6.711 1 98.38 133 PRO A O 1
ATOM 1076 N N . ILE A 1 134 ? 0.322 13.086 -6.016 1 98.06 134 ILE A N 1
ATOM 1077 C CA . ILE A 1 134 ? -0.53 13.961 -5.211 1 98.06 134 ILE A CA 1
ATOM 1078 C C . ILE A 1 134 ? -1.413 14.805 -6.129 1 98.06 134 ILE A C 1
ATOM 1080 O O . ILE A 1 134 ? -2.633 14.852 -5.957 1 98.06 134 ILE A O 1
ATOM 1084 N N . VAL A 1 135 ? -0.777 15.422 -7.148 1 98.19 135 VAL A N 1
ATOM 1085 C CA . VAL A 1 135 ? -1.488 16.312 -8.055 1 98.19 135 VAL A CA 1
ATOM 1086 C C . VAL A 1 135 ? -2.486 15.516 -8.891 1 98.19 135 VAL A C 1
ATOM 1088 O O . VAL A 1 135 ? -3.574 16 -9.203 1 98.19 135 VAL A O 1
ATOM 1091 N N . SER A 1 136 ? -2.121 14.297 -9.258 1 98.62 136 SER A N 1
ATOM 1092 C CA . SER A 1 136 ? -3.053 13.445 -9.992 1 98.62 136 SER A CA 1
ATOM 1093 C C . SER A 1 136 ? -4.332 13.211 -9.195 1 98.62 136 SER A C 1
ATOM 1095 O O . SER A 1 136 ? -5.43 13.219 -9.758 1 98.62 136 SER A O 1
ATOM 1097 N N . ALA A 1 137 ? -4.234 13.008 -7.895 1 98.44 137 ALA A N 1
ATOM 1098 C CA . ALA A 1 137 ? -5.41 12.844 -7.047 1 98.44 137 ALA A CA 1
ATOM 1099 C C . ALA A 1 137 ? -6.223 14.133 -6.98 1 98.44 137 ALA A C 1
ATOM 1101 O O . ALA A 1 137 ? -7.457 14.102 -6.996 1 98.44 137 ALA A O 1
ATOM 1102 N N . LEU A 1 138 ? -5.539 15.25 -6.945 1 97.81 138 LEU A N 1
ATOM 1103 C CA . LEU A 1 138 ? -6.207 16.547 -6.922 1 97.81 138 LEU A CA 1
ATOM 1104 C C . LEU A 1 138 ? -6.965 16.797 -8.219 1 97.81 138 LEU A C 1
ATOM 1106 O O . LEU A 1 138 ? -8.102 17.266 -8.203 1 97.81 138 LEU A O 1
ATOM 1110 N N . ILE A 1 139 ? -6.332 16.469 -9.32 1 98.06 139 ILE A N 1
ATOM 1111 C CA . ILE A 1 139 ? -6.969 16.625 -10.625 1 98.06 139 ILE A CA 1
ATOM 1112 C C . ILE A 1 139 ? -8.227 15.758 -10.688 1 98.06 139 ILE A C 1
ATOM 1114 O O . ILE A 1 139 ? -9.273 16.219 -11.156 1 98.06 139 ILE A O 1
ATOM 1118 N N . LEU A 1 140 ? -8.133 14.57 -10.164 1 97.44 140 LEU A N 1
ATOM 1119 C CA . LEU A 1 140 ? -9.289 13.688 -10.164 1 97.44 140 LEU A CA 1
ATOM 1120 C C . LEU A 1 140 ? -10.414 14.258 -9.305 1 97.44 140 LEU A C 1
ATOM 1122 O O . LEU A 1 140 ? -11.586 14.141 -9.656 1 97.44 140 LEU A O 1
ATOM 1126 N N . LEU A 1 141 ? -10.062 14.82 -8.172 1 96.5 141 LEU A N 1
ATOM 1127 C CA . LEU A 1 141 ? -11.031 15.484 -7.309 1 96.5 141 LEU A CA 1
ATOM 1128 C C . LEU A 1 141 ? -11.758 16.594 -8.055 1 96.5 141 LEU A C 1
ATOM 1130 O O . LEU A 1 141 ? -12.984 16.672 -8.023 1 96.5 141 LEU A O 1
ATOM 1134 N N . ILE A 1 142 ? -11.008 17.375 -8.797 1 95.81 142 ILE A N 1
ATOM 1135 C CA . ILE A 1 142 ? -11.57 18.5 -9.539 1 95.81 142 ILE A CA 1
ATOM 1136 C C . ILE A 1 142 ? -12.469 17.969 -10.664 1 95.81 142 ILE A C 1
ATOM 1138 O O . ILE A 1 142 ? -13.586 18.453 -10.852 1 95.81 142 ILE A O 1
ATOM 1142 N N . ILE A 1 143 ? -11.977 16.984 -11.367 1 95.5 143 ILE A N 1
ATOM 1143 C CA . ILE A 1 143 ? -12.734 16.406 -12.469 1 95.5 143 ILE A CA 1
ATOM 1144 C C . ILE A 1 143 ? -14.055 15.836 -11.945 1 95.5 143 ILE A C 1
ATOM 1146 O O . ILE A 1 143 ? -15.109 16.047 -12.547 1 95.5 143 ILE A O 1
ATOM 1150 N N . ARG A 1 144 ? -14.008 15.164 -10.844 1 93.25 144 ARG A N 1
ATOM 1151 C CA . ARG A 1 144 ? -15.195 14.531 -10.273 1 93.25 144 ARG A CA 1
ATOM 1152 C C . ARG A 1 144 ? -16.266 15.57 -9.961 1 93.25 144 ARG A C 1
ATOM 1154 O O . ARG A 1 144 ? -17.438 15.391 -10.305 1 93.25 144 ARG A O 1
ATOM 1161 N N . HIS A 1 145 ? -15.922 16.609 -9.352 1 93.12 145 HIS A N 1
ATOM 1162 C CA . HIS A 1 145 ? -16.906 17.609 -8.961 1 93.12 145 HIS A CA 1
ATOM 1163 C C . HIS A 1 145 ? -17.312 18.484 -10.148 1 93.12 145 HIS A C 1
ATOM 1165 O O . HIS A 1 145 ? -18.438 18.969 -10.211 1 93.12 145 HIS A O 1
ATOM 1171 N N . SER A 1 146 ? -16.391 18.656 -11.109 1 93.06 146 SER A N 1
ATOM 1172 C CA . SER A 1 146 ? -16.734 19.406 -12.312 1 93.06 146 SER A CA 1
ATOM 1173 C C . SER A 1 146 ? -17.766 18.641 -13.148 1 93.06 146 SER A C 1
ATOM 1175 O O . SER A 1 146 ? -18.688 19.25 -13.703 1 93.06 146 SER A O 1
ATOM 1177 N N . LEU A 1 147 ? -17.641 17.375 -13.188 1 91.75 147 LEU A N 1
ATOM 1178 C CA . LEU A 1 147 ? -18.562 16.547 -13.953 1 91.75 147 LEU A CA 1
ATOM 1179 C C . LEU A 1 147 ? -19.938 16.531 -13.305 1 91.75 147 LEU A C 1
ATOM 1181 O O . LEU A 1 147 ? -20.969 16.406 -13.992 1 91.75 147 LEU A O 1
ATOM 1185 N N . ARG A 1 148 ? -20.016 16.734 -12.078 1 87.88 148 ARG A N 1
ATOM 1186 C CA . ARG A 1 148 ? -21.281 16.766 -11.359 1 87.88 148 ARG A CA 1
ATOM 1187 C C . ARG A 1 148 ? -21.906 18.156 -11.375 1 87.88 148 ARG A C 1
ATOM 1189 O O . ARG A 1 148 ? -23.016 18.359 -10.891 1 87.88 148 ARG A O 1
ATOM 1196 N N . ARG A 1 149 ? -21.109 19.094 -11.922 1 82.25 149 ARG A N 1
ATOM 1197 C CA . ARG A 1 149 ? -21.547 20.469 -12.094 1 82.25 149 ARG A CA 1
ATOM 1198 C C . ARG A 1 149 ? -22.109 21.047 -10.789 1 82.25 149 ARG A C 1
ATOM 1200 O O . ARG A 1 149 ? -23.125 21.719 -10.789 1 82.25 149 ARG A O 1
ATOM 1207 N N . LYS A 1 150 ? -21.641 20.641 -9.742 1 80.25 150 LYS A N 1
ATOM 1208 C CA . LYS A 1 150 ? -22.062 21.125 -8.43 1 80.25 150 LYS A CA 1
ATOM 1209 C C . LYS A 1 150 ? -20.844 21.453 -7.551 1 80.25 150 LYS A C 1
ATOM 1211 O O . LYS A 1 150 ? -19.906 20.672 -7.477 1 80.25 150 LYS A O 1
ATOM 1216 N N . ILE A 1 151 ? -20.859 22.734 -7.117 1 84.56 151 ILE A N 1
ATOM 1217 C CA . ILE A 1 151 ? -19.844 23.078 -6.121 1 84.56 151 ILE A CA 1
ATOM 1218 C C . ILE A 1 151 ? -20.141 22.328 -4.816 1 84.56 151 ILE A C 1
ATOM 1220 O O . ILE A 1 151 ? -21.25 22.422 -4.277 1 84.56 151 ILE A O 1
ATOM 1224 N N . PRO A 1 152 ? -19.141 21.594 -4.398 1 89.5 152 PRO A N 1
ATOM 1225 C CA . PRO A 1 152 ? -19.406 20.828 -3.174 1 89.5 152 PRO A CA 1
ATOM 1226 C C . PRO A 1 152 ? -19.672 21.734 -1.969 1 89.5 152 PRO A C 1
ATOM 1228 O O . PRO A 1 152 ? -19.047 22.781 -1.823 1 89.5 152 PRO A O 1
ATOM 1231 N N . ASP A 1 153 ? -20.516 21.328 -1.117 1 88.06 153 ASP A N 1
ATOM 1232 C CA . ASP A 1 153 ? -20.953 22.109 0.034 1 88.06 153 ASP A CA 1
ATOM 1233 C C . ASP A 1 153 ? -19.797 22.359 1.001 1 88.06 153 ASP A C 1
ATOM 1235 O O . ASP A 1 153 ? -19.766 23.391 1.684 1 88.06 153 ASP A O 1
ATOM 1239 N N . TRP A 1 154 ? -18.875 21.438 1.03 1 91.56 154 TRP A N 1
ATOM 1240 C CA . TRP A 1 154 ? -17.781 21.562 1.991 1 91.56 154 TRP A CA 1
ATOM 1241 C C . TRP A 1 154 ? -16.891 22.75 1.648 1 91.56 154 TRP A C 1
ATOM 1243 O O . TRP A 1 154 ? -16.25 23.328 2.529 1 91.56 154 TRP A O 1
ATOM 1253 N N . ILE A 1 155 ? -16.875 23.219 0.41 1 92.19 155 ILE A N 1
ATOM 1254 C CA . ILE A 1 155 ? -16.047 24.344 -0.006 1 92.19 155 ILE A CA 1
ATOM 1255 C C . ILE A 1 155 ? -16.594 25.625 0.609 1 92.19 155 ILE A C 1
ATOM 1257 O O . ILE A 1 155 ? -15.836 26.578 0.87 1 92.19 155 ILE A O 1
ATOM 1261 N N . LYS A 1 156 ? -17.875 25.625 0.811 1 90.31 156 LYS A N 1
ATOM 1262 C CA . LYS A 1 156 ? -18.547 26.828 1.316 1 90.31 156 LYS A CA 1
ATOM 1263 C C . LYS A 1 156 ? -18.453 26.906 2.838 1 90.31 156 LYS A C 1
ATOM 1265 O O . LYS A 1 156 ? -18.812 27.922 3.434 1 90.31 156 LYS A O 1
ATOM 1270 N N . SER A 1 157 ? -17.953 25.922 3.398 1 91.94 157 SER A N 1
ATOM 1271 C CA . SER A 1 157 ? -17.891 25.875 4.855 1 91.94 157 SER A CA 1
ATOM 1272 C C . SER A 1 157 ? -16.75 26.734 5.391 1 91.94 157 SER A C 1
ATOM 1274 O O . SER A 1 157 ? -15.703 26.859 4.762 1 91.94 157 SER A O 1
ATOM 1276 N N . LYS A 1 158 ? -16.984 27.375 6.59 1 94.38 158 LYS A N 1
ATOM 1277 C CA . LYS A 1 158 ? -15.922 28.141 7.254 1 94.38 158 LYS A CA 1
ATOM 1278 C C . LYS A 1 158 ? -14.727 27.25 7.582 1 94.38 158 LYS A C 1
ATOM 1280 O O . LYS A 1 158 ? -13.586 27.703 7.59 1 94.38 158 LYS A O 1
ATOM 1285 N N . PHE A 1 159 ? -14.977 26.047 7.832 1 95.31 159 PHE A N 1
ATOM 1286 C CA . PHE A 1 159 ? -13.914 25.109 8.195 1 95.31 159 PHE A CA 1
ATOM 1287 C C . PHE A 1 159 ? -12.977 24.875 7.012 1 95.31 159 PHE A C 1
ATOM 1289 O O . PHE A 1 159 ? -11.766 24.75 7.191 1 95.31 159 PHE A O 1
ATOM 1296 N N . PHE A 1 160 ? -13.586 24.812 5.883 1 96.19 160 PHE A N 1
ATOM 1297 C CA . PHE A 1 160 ? -12.742 24.672 4.703 1 96.19 160 PHE A CA 1
ATOM 1298 C C . PHE A 1 160 ? -11.852 25.891 4.516 1 96.19 160 PHE A C 1
ATOM 1300 O O . PHE A 1 160 ? -10.68 25.766 4.172 1 96.19 160 PHE A O 1
ATOM 1307 N N . LEU A 1 161 ? -12.406 27.031 4.766 1 96.31 161 LEU A N 1
ATOM 1308 C CA . LEU A 1 161 ? -11.633 28.266 4.672 1 96.31 161 LEU A CA 1
ATOM 1309 C C . LEU A 1 161 ? -10.469 28.25 5.656 1 96.31 161 LEU A C 1
ATOM 1311 O O . LEU A 1 161 ? -9.344 28.609 5.293 1 96.31 161 LEU A O 1
ATOM 1315 N N . TYR A 1 162 ? -10.734 27.828 6.863 1 97.12 162 TYR A N 1
ATOM 1316 C CA . TYR A 1 162 ? -9.664 27.703 7.848 1 97.12 162 TYR A CA 1
ATOM 1317 C C . TYR A 1 162 ? -8.609 26.719 7.375 1 97.12 162 TYR A C 1
ATOM 1319 O O . TYR A 1 162 ? -7.41 27 7.414 1 97.12 162 TYR A O 1
ATOM 1327 N N . GLY A 1 163 ? -9.078 25.578 6.926 1 97.38 163 GLY A N 1
ATOM 1328 C CA . GLY A 1 163 ? -8.164 24.562 6.461 1 97.38 163 GLY A CA 1
ATOM 1329 C C . GLY A 1 163 ? -7.293 25.016 5.301 1 97.38 163 GLY A C 1
ATOM 1330 O O . GLY A 1 163 ? -6.082 24.781 5.301 1 97.38 163 GLY A O 1
ATOM 1331 N N . PHE A 1 164 ? -7.914 25.641 4.406 1 97.06 164 PHE A N 1
ATOM 1332 C CA . PHE A 1 164 ? -7.207 26.125 3.229 1 97.06 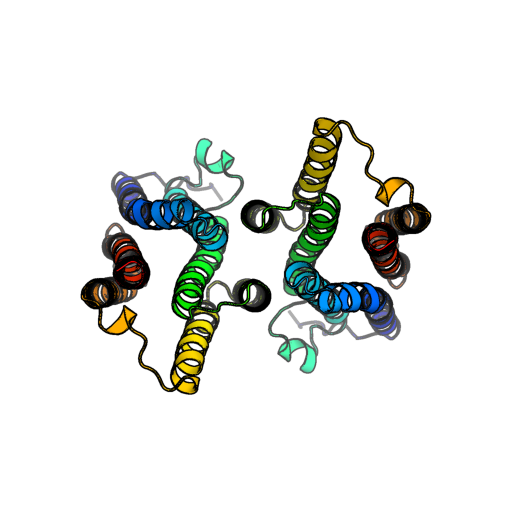164 PHE A CA 1
ATOM 1333 C C . PHE A 1 164 ? -6.219 27.219 3.602 1 97.06 164 PHE A C 1
ATOM 1335 O O . PHE A 1 164 ? -5.121 27.297 3.045 1 97.06 164 PHE A O 1
ATOM 1342 N N . GLY A 1 165 ? -6.617 28.094 4.469 1 97.56 165 GLY A N 1
ATOM 1343 C CA . GLY A 1 165 ? -5.707 29.109 4.977 1 97.56 165 GLY A CA 1
ATOM 1344 C C . GLY A 1 165 ? -4.477 28.531 5.645 1 97.56 165 GLY A C 1
ATOM 1345 O O . GLY A 1 165 ? -3.35 28.922 5.332 1 97.56 165 GLY A O 1
ATOM 1346 N N . PHE A 1 166 ? -4.703 27.578 6.523 1 98 166 PHE A N 1
ATOM 1347 C CA . PHE A 1 166 ? -3.592 26.922 7.203 1 98 166 PHE A CA 1
ATOM 1348 C C . PHE A 1 166 ? -2.732 26.141 6.211 1 98 166 PHE A C 1
ATOM 1350 O O . PHE A 1 166 ? -1.515 26.047 6.383 1 98 166 PHE A O 1
ATOM 1357 N N . PHE A 1 167 ? -3.34 25.609 5.18 1 97.94 167 PHE A N 1
ATOM 1358 C CA . PHE A 1 167 ? -2.592 24.922 4.129 1 97.94 167 PHE A CA 1
ATOM 1359 C C . PHE A 1 167 ? -1.623 25.891 3.443 1 97.94 167 PHE A C 1
ATOM 1361 O O . PHE A 1 167 ? -0.483 25.516 3.15 1 97.94 167 PHE A O 1
ATOM 1368 N N . GLY A 1 168 ? -2.121 27.094 3.16 1 97.06 168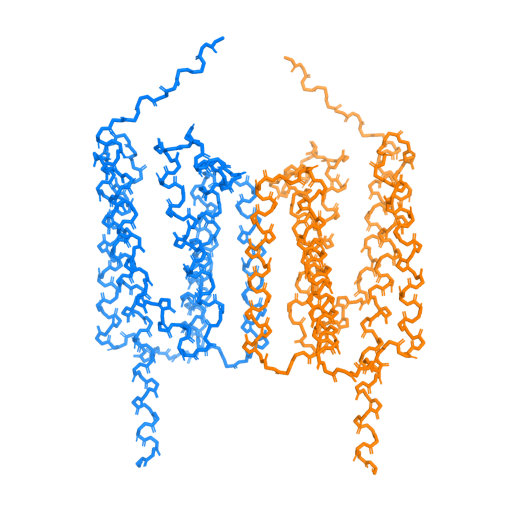 GLY A N 1
ATOM 1369 C CA . GLY A 1 168 ? -1.255 28.109 2.58 1 97.06 168 GLY A CA 1
ATOM 1370 C C . GLY A 1 168 ? -0.047 28.422 3.441 1 97.06 168 GLY A C 1
ATOM 1371 O O . GLY A 1 168 ? 1.074 28.516 2.939 1 97.06 168 GLY A O 1
ATOM 1372 N N . VAL A 1 169 ? -0.291 28.562 4.715 1 97.31 169 VAL A N 1
ATOM 1373 C CA . VAL A 1 169 ? 0.796 28.812 5.66 1 97.31 169 VAL A CA 1
ATOM 1374 C C . VAL A 1 169 ? 1.768 27.625 5.641 1 97.31 169 VAL A C 1
ATOM 1376 O O . VAL A 1 169 ? 2.982 27.828 5.562 1 97.31 169 VAL A O 1
ATOM 1379 N N . ALA A 1 170 ? 1.212 26.438 5.672 1 97 170 ALA A N 1
ATOM 1380 C CA . ALA A 1 170 ? 2.035 25.234 5.652 1 97 170 ALA A CA 1
ATOM 1381 C C . ALA A 1 170 ? 2.885 25.172 4.387 1 97 170 ALA A C 1
ATOM 1383 O O . ALA A 1 170 ? 4.082 24.875 4.445 1 97 170 ALA A O 1
ATOM 1384 N N . ALA A 1 171 ? 2.277 25.453 3.256 1 94.5 171 ALA A N 1
ATOM 1385 C CA . ALA A 1 171 ? 2.982 25.406 1.978 1 94.5 171 ALA A CA 1
ATOM 1386 C C . ALA A 1 171 ? 4.141 26.391 1.954 1 94.5 171 ALA A C 1
ATOM 1388 O O . ALA A 1 171 ? 5.215 26.094 1.434 1 94.5 171 ALA A O 1
ATOM 1389 N N . PHE A 1 172 ? 3.877 27.531 2.494 1 95.38 172 PHE A N 1
ATOM 1390 C CA . PHE A 1 172 ? 4.914 28.547 2.584 1 95.38 172 PHE A CA 1
ATOM 1391 C C . PHE A 1 172 ? 6.105 28.047 3.383 1 95.38 172 PHE A C 1
ATOM 1393 O O . PHE A 1 172 ? 7.25 28.141 2.928 1 95.38 172 PHE A O 1
ATOM 1400 N N . PHE A 1 173 ? 5.855 27.469 4.453 1 94.75 173 PHE A N 1
ATOM 1401 C CA . PHE A 1 173 ? 6.934 27 5.316 1 94.75 173 PHE A CA 1
ATOM 1402 C C . PHE A 1 173 ? 7.527 25.703 4.781 1 94.75 173 PHE A C 1
ATOM 1404 O O . PHE A 1 173 ? 8.688 25.391 5.051 1 94.75 173 PHE A O 1
ATOM 1411 N N . PHE A 1 174 ? 6.746 24.953 4.059 1 92.06 174 PHE A N 1
ATOM 1412 C CA . PHE A 1 174 ? 7.305 23.797 3.379 1 92.06 174 PHE A CA 1
ATOM 1413 C C . PHE A 1 174 ? 8.391 24.219 2.395 1 92.06 174 PHE A C 1
ATOM 1415 O O . PHE A 1 174 ? 9.484 23.656 2.395 1 92.06 174 PHE A O 1
ATOM 1422 N N . ALA A 1 175 ? 8.07 25.172 1.626 1 89.44 175 ALA A N 1
ATOM 1423 C CA . ALA A 1 175 ? 9.023 25.672 0.636 1 89.44 175 ALA A CA 1
ATOM 1424 C C . ALA A 1 175 ? 10.289 26.203 1.308 1 89.44 175 ALA A C 1
ATOM 1426 O O . ALA A 1 175 ? 11.398 25.922 0.859 1 89.44 175 ALA A O 1
ATOM 1427 N N . ARG A 1 176 ? 10.125 26.859 2.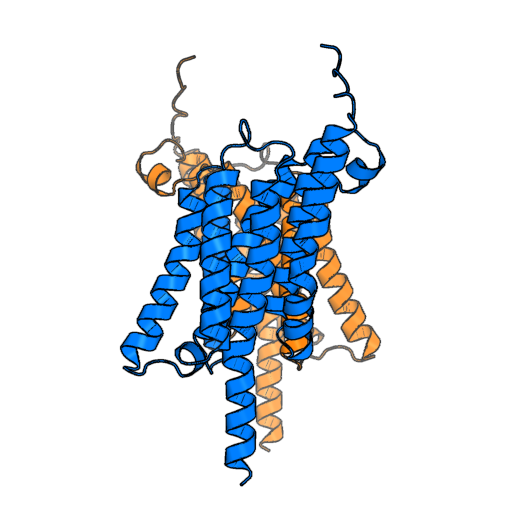369 1 90.88 176 ARG A N 1
ATOM 1428 C CA . ARG A 1 176 ? 11.266 27.406 3.102 1 90.88 176 ARG A CA 1
ATOM 1429 C C . ARG A 1 176 ? 12.07 26.281 3.77 1 90.88 176 ARG A C 1
ATOM 1431 O O . ARG A 1 176 ? 13.281 26.406 3.941 1 90.88 176 ARG A O 1
ATOM 1438 N N . GLY A 1 177 ? 11.352 25.281 4.094 1 88.56 177 GLY A N 1
ATOM 1439 C CA . GLY A 1 177 ? 11.977 24.188 4.82 1 88.56 177 GLY A CA 1
ATOM 1440 C C . GLY A 1 177 ? 12.688 23.188 3.912 1 88.56 177 GLY A C 1
ATOM 1441 O O . GLY A 1 177 ? 13.398 22.312 4.391 1 88.56 177 GLY A O 1
ATOM 1442 N N . LEU A 1 178 ? 12.586 23.25 2.623 1 83.12 178 LEU A N 1
ATOM 1443 C CA . LEU A 1 178 ? 13.234 22.375 1.664 1 83.12 178 LEU A CA 1
ATOM 1444 C C . LEU A 1 178 ? 14.742 22.625 1.623 1 83.12 178 LEU A C 1
ATOM 1446 O O . LEU A 1 178 ? 15.516 21.719 1.27 1 83.12 178 LEU A O 1
ATOM 1450 N N . ASP A 1 179 ? 15.109 23.812 2.008 1 83.62 179 ASP A N 1
ATOM 1451 C CA . ASP A 1 179 ? 16.531 24.141 2.08 1 83.62 179 ASP A CA 1
ATOM 1452 C C . ASP A 1 179 ? 17.109 23.781 3.447 1 83.62 179 ASP A C 1
ATOM 1454 O O . ASP A 1 179 ? 17.109 24.609 4.359 1 83.62 179 ASP A O 1
ATOM 1458 N N . ASP A 1 180 ? 17.625 22.609 3.555 1 77.81 180 ASP A N 1
ATOM 1459 C CA . ASP A 1 180 ? 18.125 22.078 4.82 1 77.81 180 ASP A CA 1
ATOM 1460 C C . ASP A 1 180 ? 19.281 22.922 5.359 1 77.81 180 ASP A C 1
ATOM 1462 O O . ASP A 1 180 ? 19.438 23.062 6.57 1 77.81 180 ASP A O 1
ATOM 1466 N N . ASN A 1 181 ? 20 23.469 4.484 1 82.62 181 ASN A N 1
ATOM 1467 C CA . ASN A 1 181 ? 21.188 24.219 4.887 1 82.62 181 ASN A CA 1
ATOM 1468 C C . ASN A 1 181 ? 20.812 25.562 5.512 1 82.62 181 ASN A C 1
ATOM 1470 O O . ASN A 1 181 ? 21.578 26.109 6.305 1 82.62 181 ASN A O 1
ATOM 1474 N N . ASN A 1 182 ? 19.641 26.031 5.227 1 85.81 182 ASN A N 1
ATOM 1475 C CA . ASN A 1 182 ? 19.234 27.344 5.723 1 85.81 182 ASN A CA 1
ATOM 1476 C C . ASN A 1 182 ? 18 27.25 6.613 1 85.81 182 ASN A C 1
ATOM 1478 O O . ASN A 1 182 ? 17.219 28.188 6.684 1 85.81 182 ASN A O 1
ATOM 1482 N N . ASP A 1 183 ? 17.781 26.141 7.16 1 89.25 183 ASP A N 1
ATOM 1483 C CA . ASP A 1 183 ? 16.688 25.953 8.102 1 89.25 183 ASP A CA 1
ATOM 1484 C C . ASP A 1 183 ? 17.203 25.562 9.484 1 89.25 183 ASP A C 1
ATOM 1486 O O . ASP A 1 183 ? 17.234 24.375 9.836 1 89.25 183 ASP A O 1
ATOM 1490 N N . TYR A 1 184 ? 17.594 26.719 10.195 1 88.12 184 TYR A N 1
ATOM 1491 C CA . TYR A 1 184 ? 18.156 26.516 11.531 1 88.12 184 TYR A CA 1
ATOM 1492 C C . TYR A 1 184 ? 17.203 25.688 12.391 1 88.12 184 TYR A C 1
ATOM 1494 O O . TYR A 1 184 ? 16.016 26 12.5 1 88.12 184 TYR A O 1
ATOM 1502 N N . LEU A 1 185 ? 17.688 24.547 12.914 1 88.38 185 LEU A N 1
ATOM 1503 C CA . LEU A 1 185 ? 16.984 23.625 13.781 1 88.38 185 LEU A CA 1
ATOM 1504 C C . LEU A 1 185 ? 15.773 23.031 13.07 1 88.38 185 LEU A C 1
ATOM 1506 O O . LEU A 1 185 ? 14.93 22.391 13.703 1 88.38 185 LEU A O 1
ATOM 1510 N N . ARG A 1 186 ? 15.656 23.297 11.789 1 89.44 186 ARG A N 1
ATOM 1511 C CA . ARG A 1 186 ? 14.531 22.828 10.984 1 89.44 186 ARG A CA 1
ATOM 1512 C C . ARG A 1 186 ? 13.219 23.438 11.461 1 89.44 186 ARG A C 1
ATOM 1514 O O . ARG A 1 186 ? 12.188 22.75 11.492 1 89.44 186 ARG A O 1
ATOM 1521 N N . ILE A 1 187 ? 13.289 24.656 11.82 1 92 187 ILE A N 1
ATOM 1522 C CA . ILE A 1 187 ? 12.133 25.344 12.367 1 92 187 ILE A CA 1
ATOM 1523 C C . ILE A 1 187 ? 11.07 25.516 11.281 1 92 187 ILE A C 1
ATOM 1525 O O . ILE A 1 187 ? 9.883 25.266 11.531 1 92 187 ILE A O 1
ATOM 1529 N N . ASN A 1 188 ? 11.5 25.875 10.133 1 92.81 188 ASN A N 1
ATOM 1530 C CA . ASN A 1 188 ? 10.547 26 9.039 1 92.81 188 ASN A CA 1
ATOM 1531 C C . ASN A 1 188 ? 9.852 24.672 8.742 1 92.81 188 ASN A C 1
ATOM 1533 O O . ASN A 1 188 ? 8.633 24.625 8.57 1 92.81 188 ASN A O 1
ATOM 1537 N N . HIS A 1 189 ? 10.609 23.625 8.711 1 92 189 HIS A N 1
ATOM 1538 C CA . HIS A 1 189 ? 10.062 22.297 8.492 1 92 189 HIS A CA 1
ATOM 1539 C C . HIS A 1 189 ? 9.102 21.906 9.602 1 92 189 HIS A C 1
ATOM 1541 O O . HIS A 1 189 ? 8.039 21.344 9.336 1 92 189 HIS A O 1
ATOM 1547 N N . GLY A 1 190 ? 9.43 22.266 10.781 1 92.75 190 GLY A N 1
ATOM 1548 C CA . GLY A 1 190 ? 8.555 22.016 11.906 1 92.75 190 GLY A CA 1
ATOM 1549 C C . GLY A 1 190 ? 7.238 22.766 11.82 1 92.75 190 GLY A C 1
ATOM 1550 O O . GLY A 1 190 ? 6.176 22.203 12.094 1 92.75 190 GLY A O 1
ATOM 1551 N N . ILE A 1 191 ? 7.293 23.922 11.461 1 94.06 191 ILE A N 1
ATOM 1552 C CA . ILE A 1 191 ? 6.098 24.734 11.32 1 94.06 191 ILE A CA 1
ATOM 1553 C C . ILE A 1 191 ? 5.199 24.156 10.227 1 94.06 191 ILE A C 1
ATOM 1555 O O . ILE A 1 191 ? 3.977 24.125 10.367 1 94.06 191 ILE A O 1
ATOM 1559 N N . TRP A 1 192 ? 5.848 23.688 9.188 1 95 192 TRP A N 1
ATOM 1560 C CA . TRP A 1 192 ? 5.082 23.016 8.148 1 95 192 TRP A CA 1
ATOM 1561 C C . TRP A 1 192 ? 4.312 21.828 8.719 1 95 192 TRP A C 1
ATOM 1563 O O . TRP A 1 192 ? 3.115 21.672 8.469 1 95 192 TRP A O 1
ATOM 1573 N N . HIS A 1 193 ? 4.992 21 9.516 1 95.31 193 HIS A N 1
ATOM 1574 C CA . HIS A 1 193 ? 4.344 19.844 10.117 1 95.31 193 HIS A CA 1
ATOM 1575 C C . HIS A 1 193 ? 3.146 20.25 10.961 1 95.31 193 HIS A C 1
ATOM 1577 O O . HIS A 1 193 ? 2.07 19.656 10.867 1 95.31 193 HIS A O 1
ATOM 1583 N N . PHE A 1 194 ? 3.344 21.266 11.734 1 95.75 194 PHE A N 1
ATOM 1584 C CA . PHE A 1 194 ? 2.316 21.719 12.664 1 95.75 194 PHE A CA 1
ATOM 1585 C C . PHE A 1 194 ? 1.086 22.203 11.914 1 95.75 194 PHE A C 1
ATOM 1587 O O . PHE A 1 194 ? -0.033 21.766 12.18 1 95.75 194 PHE A O 1
ATOM 1594 N N . PHE A 1 195 ? 1.279 22.969 10.961 1 97.19 195 PHE A N 1
ATOM 1595 C CA . PHE A 1 195 ? 0.164 23.609 10.281 1 97.19 195 PHE A CA 1
ATOM 1596 C C . PHE A 1 195 ? -0.494 22.672 9.281 1 97.19 195 PHE A C 1
ATOM 1598 O O . PHE A 1 195 ? -1.691 22.781 9.016 1 97.19 195 PHE A O 1
ATOM 1605 N N . ILE A 1 196 ? 0.259 21.75 8.688 1 97.06 196 ILE A N 1
ATOM 1606 C CA . ILE A 1 196 ? -0.38 20.812 7.762 1 97.06 196 ILE A CA 1
ATOM 1607 C C . ILE A 1 196 ? -1.341 19.906 8.531 1 97.06 196 ILE A C 1
ATOM 1609 O O . ILE A 1 196 ? -2.416 19.578 8.031 1 97.06 196 ILE A O 1
ATOM 1613 N N . GLY A 1 197 ? -0.967 19.547 9.766 1 96.31 197 GLY A N 1
ATOM 1614 C CA . GLY A 1 197 ? -1.873 18.781 10.609 1 96.31 197 GLY A CA 1
ATOM 1615 C C . GLY A 1 197 ? -3.156 19.516 10.93 1 96.31 197 GLY A C 1
ATOM 1616 O O . GLY A 1 197 ? -4.25 18.953 10.812 1 96.31 197 GLY A O 1
ATOM 1617 N N . ILE A 1 198 ? -3.027 20.703 11.25 1 96.56 198 ILE A N 1
ATOM 1618 C CA . ILE A 1 198 ? -4.172 21.562 11.57 1 96.56 198 ILE A CA 1
ATOM 1619 C C . ILE A 1 198 ? -5.031 21.75 10.328 1 96.56 198 ILE A C 1
ATOM 1621 O O . ILE A 1 198 ? -6.262 21.688 10.391 1 96.56 198 ILE A O 1
ATOM 1625 N N . SER A 1 199 ? -4.367 22 9.258 1 97.81 199 SER A N 1
ATOM 1626 C CA . SER A 1 199 ? -5.062 22.188 7.988 1 97.81 199 SER A CA 1
ATOM 1627 C C . SER A 1 199 ? -5.93 20.969 7.66 1 97.81 199 SER A C 1
ATOM 1629 O O . SER A 1 199 ? -7.121 21.109 7.383 1 97.81 199 SER A O 1
ATOM 1631 N N . PHE A 1 200 ? -5.336 19.812 7.73 1 97.44 200 PHE A N 1
ATOM 1632 C CA . PHE A 1 200 ? -6.059 18.578 7.414 1 97.44 200 PHE A CA 1
ATOM 1633 C C . PHE A 1 200 ? -7.242 18.391 8.359 1 97.44 200 PHE A C 1
ATOM 1635 O O . PHE A 1 200 ? -8.328 18 7.93 1 97.44 200 PHE A O 1
ATOM 1642 N N . TYR A 1 201 ? -7.047 18.734 9.617 1 96.25 201 TYR A N 1
ATOM 1643 C CA . TYR A 1 201 ? -8.117 18.594 10.602 1 96.25 201 TYR A CA 1
ATOM 1644 C C . TYR A 1 201 ? -9.32 19.453 10.211 1 96.25 201 TYR A C 1
ATOM 1646 O O . TYR A 1 201 ? -10.445 18.953 10.148 1 96.25 201 TYR A O 1
ATOM 1654 N N . PHE A 1 202 ? -9.102 20.641 9.859 1 96.62 202 PHE A N 1
ATOM 1655 C CA . PHE A 1 202 ? -10.195 21.547 9.523 1 96.62 202 PHE A CA 1
ATOM 1656 C C . PHE A 1 202 ? -10.828 21.141 8.195 1 96.62 202 PHE A C 1
ATOM 1658 O O . PHE A 1 202 ? -12.047 21.266 8.023 1 96.62 202 PHE A O 1
ATOM 1665 N N . ILE A 1 203 ? -10.055 20.672 7.297 1 96.25 203 ILE A N 1
ATOM 1666 C CA . ILE A 1 203 ? -10.617 20.266 6.012 1 96.25 203 ILE A CA 1
ATOM 1667 C C . ILE A 1 203 ? -11.492 19.031 6.195 1 96.25 203 ILE A C 1
ATOM 1669 O O . ILE A 1 203 ? -12.586 18.953 5.629 1 96.25 203 ILE A O 1
ATOM 1673 N N . PHE A 1 204 ? -11.062 18.125 6.977 1 94.38 204 PHE A N 1
ATOM 1674 C CA . PHE A 1 204 ? -11.891 16.969 7.262 1 94.38 204 PHE A CA 1
ATOM 1675 C C . PHE A 1 204 ? -13.18 17.375 7.949 1 94.38 204 PHE A C 1
ATOM 1677 O O . PHE A 1 204 ? -14.258 16.859 7.629 1 94.38 204 PHE A O 1
ATOM 1684 N N . LEU A 1 205 ? -13.117 18.328 8.82 1 92.56 205 LEU A N 1
ATOM 1685 C CA . LEU A 1 205 ? -14.289 18.812 9.547 1 92.56 205 LEU A CA 1
ATOM 1686 C C . LEU A 1 205 ? -15.281 19.484 8.602 1 92.56 205 LEU A C 1
ATOM 1688 O O . LEU A 1 205 ? -16.484 19.453 8.836 1 92.56 205 LEU A O 1
ATOM 1692 N N . SER A 1 206 ? -14.781 20.031 7.578 1 92.75 206 SER A N 1
ATOM 1693 C CA . SER A 1 206 ? -15.625 20.766 6.641 1 92.75 206 SER A CA 1
ATOM 1694 C C . SER A 1 206 ? -16.672 19.844 6.016 1 92.75 206 SER A C 1
ATOM 1696 O O . SER A 1 206 ? -17.812 20.266 5.781 1 92.75 206 SER A O 1
ATOM 1698 N N . LYS A 1 207 ? -16.406 18.688 5.762 1 88.5 207 LYS A N 1
ATOM 1699 C CA . LYS A 1 207 ? -17.328 17.734 5.16 1 88.5 207 LYS A CA 1
ATOM 1700 C C . LYS A 1 207 ? -18.156 17.016 6.227 1 88.5 207 LYS A C 1
ATOM 1702 O O . LYS A 1 207 ? -19.344 16.766 6.027 1 88.5 207 LYS A O 1
ATOM 1707 N N . GLU A 1 208 ? -17.641 16.781 7.312 1 81.75 208 GLU A N 1
ATOM 1708 C CA . GLU A 1 208 ? -18.344 16.031 8.344 1 81.75 208 GLU A CA 1
ATOM 1709 C C . GLU A 1 208 ? -19.453 16.844 8.984 1 81.75 208 GLU A C 1
ATOM 1711 O O . GLU A 1 208 ? -20.547 16.344 9.242 1 81.75 208 GLU A O 1
ATOM 1716 N N . LYS A 1 209 ? -19.156 18.047 9.281 1 76.44 209 LYS A N 1
ATOM 1717 C CA . LYS A 1 209 ? -20.156 18.922 9.922 1 76.44 209 LYS A CA 1
ATOM 1718 C C . LYS A 1 209 ? -21.312 19.203 8.984 1 76.44 209 LYS A C 1
ATOM 1720 O O . LYS A 1 209 ? -22.453 19.406 9.438 1 76.44 209 LYS A O 1
ATOM 1725 N N . LEU A 1 210 ? -20.984 19.094 7.797 1 72.69 210 LEU A N 1
ATOM 1726 C CA . LEU A 1 210 ? -22.062 19.219 6.812 1 72.69 210 LEU A CA 1
ATOM 1727 C C . LEU A 1 210 ? -22.969 18 6.828 1 72.69 210 LEU A C 1
ATOM 1729 O O . LEU A 1 210 ? -24.188 18.125 6.766 1 72.69 210 LEU A O 1
ATOM 1733 N N . ASN A 1 211 ? -22.297 16.891 6.969 1 69.06 211 ASN A N 1
ATOM 1734 C CA . ASN A 1 211 ? -23.078 15.664 6.996 1 69.06 211 ASN A CA 1
ATOM 1735 C C . ASN A 1 211 ? -23.969 15.594 8.234 1 69.06 211 ASN A C 1
ATOM 1737 O O . ASN A 1 211 ? -25.109 15.109 8.164 1 69.06 211 ASN A O 1
ATOM 1741 N N . GLU A 1 212 ? -23.453 16.109 9.289 1 69.38 212 GLU A N 1
ATOM 1742 C CA . GLU A 1 212 ? -24.25 16.156 10.523 1 69.38 212 GLU A CA 1
ATOM 1743 C C . GLU A 1 212 ? -25.422 17.109 10.383 1 69.38 212 GLU A C 1
ATOM 1745 O O . GLU A 1 212 ? -26.531 16.781 10.812 1 69.38 212 GLU A O 1
ATOM 1750 N N . LYS A 1 213 ? -25.219 18.188 9.797 1 66.75 213 LYS A N 1
ATOM 1751 C CA . LYS A 1 213 ? -26.281 19.188 9.594 1 66.75 213 LYS A CA 1
ATOM 1752 C C . LYS A 1 213 ? -27.359 18.641 8.672 1 66.75 213 LYS A C 1
ATOM 1754 O O . LYS A 1 213 ? -28.562 18.828 8.922 1 66.75 213 LYS A O 1
ATOM 1759 N N . ASN A 1 214 ? -26.922 17.906 7.695 1 63.66 214 ASN A N 1
ATOM 1760 C CA . ASN A 1 214 ? -27.875 17.344 6.738 1 63.66 214 ASN A CA 1
ATOM 1761 C C . ASN A 1 214 ? -28.719 16.25 7.375 1 63.66 214 ASN A C 1
ATOM 1763 O O . ASN A 1 214 ? -29.906 16.109 7.043 1 63.66 214 ASN A O 1
ATOM 1767 N N . LEU A 1 215 ? -28.094 15.523 8.289 1 61.16 215 LEU A N 1
ATOM 1768 C CA . LEU A 1 215 ? -28.828 14.484 8.992 1 61.16 215 LEU A CA 1
ATOM 1769 C C . LEU A 1 215 ? -29.859 15.102 9.938 1 61.16 215 LEU A C 1
ATOM 1771 O O . LEU A 1 215 ? -30.969 14.578 10.078 1 61.16 215 LEU A O 1
ATOM 1775 N N . LEU A 1 216 ? -29.547 16.203 10.562 1 61.78 216 LEU A N 1
ATOM 1776 C CA . LEU A 1 216 ? -30.453 16.906 11.477 1 61.78 216 LEU A CA 1
ATOM 1777 C C . LEU A 1 216 ? -31.594 17.547 10.711 1 61.78 216 LEU A C 1
ATOM 1779 O O . LEU A 1 216 ? -32.75 17.547 11.188 1 61.78 216 LEU A O 1
ATOM 1783 N N . HIS A 1 217 ? -31.375 17.984 9.562 1 56.41 217 HIS A N 1
ATOM 1784 C CA . HIS A 1 217 ? -32.438 18.594 8.758 1 56.41 217 HIS A CA 1
ATOM 1785 C C . HIS A 1 217 ? -33.375 17.531 8.188 1 56.41 217 HIS A C 1
ATOM 1787 O O . HIS A 1 217 ? -34.531 17.812 7.957 1 56.41 217 HIS A O 1
ATOM 1793 N N . LYS A 1 218 ? -32.781 16.438 7.934 1 57.38 218 LYS A N 1
ATOM 1794 C CA . LYS A 1 218 ? -33.656 15.375 7.445 1 57.38 218 LYS A CA 1
ATOM 1795 C C . LYS A 1 218 ? -34.562 14.859 8.555 1 57.38 218 LYS A C 1
ATOM 1797 O O . LYS A 1 218 ? -35.656 14.352 8.289 1 57.38 218 LYS A O 1
ATOM 1802 N N . ASN A 1 219 ? -34.25 14.867 9.656 1 49.47 219 ASN A N 1
ATOM 1803 C CA . ASN A 1 219 ? -35.062 14.422 10.781 1 49.47 219 ASN A CA 1
ATOM 1804 C C . ASN A 1 219 ? -36.031 15.5 11.219 1 49.47 219 ASN A C 1
ATOM 1806 O O . ASN A 1 219 ? -36.812 15.312 12.172 1 49.47 219 ASN A O 1
ATOM 1810 N N . PHE A 1 220 ? -36 16.531 10.672 1 37.66 220 PHE A N 1
ATOM 1811 C CA . PHE A 1 220 ? -37.062 17.5 10.898 1 37.66 220 PHE A CA 1
ATOM 1812 C C . PHE A 1 220 ? -37.844 17.75 9.609 1 37.66 220 PHE A C 1
ATOM 1814 O O . PHE A 1 220 ? -37.25 17.781 8.523 1 37.66 220 PHE A O 1
ATOM 1821 N N . MET B 1 1 ? 35.438 2.863 -17.75 1 28.66 1 MET B N 1
ATOM 1822 C CA . MET B 1 1 ? 35 1.474 -17.719 1 28.66 1 MET B CA 1
ATOM 1823 C C . MET B 1 1 ? 33.906 1.231 -18.75 1 28.66 1 MET B C 1
ATOM 1825 O O . MET B 1 1 ? 32.875 1.943 -18.781 1 28.66 1 MET B O 1
ATOM 1829 N N . SER B 1 2 ? 34.25 0.73 -19.906 1 33.44 2 SER B N 1
ATOM 1830 C CA . SER B 1 2 ? 33.375 0.469 -21.062 1 33.44 2 SER B CA 1
ATOM 1831 C C . SER B 1 2 ? 32.094 -0.244 -20.656 1 33.44 2 SER B C 1
ATOM 1833 O O . SER B 1 2 ? 32.156 -1.265 -19.969 1 33.44 2 SER B O 1
ATOM 1835 N N . ALA B 1 3 ? 30.953 0.434 -20.422 1 43.12 3 ALA B N 1
ATOM 1836 C CA . ALA B 1 3 ? 29.641 -0.155 -20.219 1 43.12 3 ALA B CA 1
ATOM 1837 C C . ALA B 1 3 ? 29.469 -1.43 -21.031 1 43.12 3 ALA B C 1
ATOM 1839 O O . ALA B 1 3 ? 29.375 -1.375 -22.266 1 43.12 3 ALA B O 1
ATOM 1840 N N . VAL B 1 4 ? 30.109 -2.506 -20.844 1 42.38 4 VAL B N 1
ATOM 1841 C CA . VAL B 1 4 ? 29.953 -3.781 -21.531 1 42.38 4 VAL B CA 1
ATOM 1842 C C . VAL B 1 4 ? 28.469 -4.055 -21.781 1 42.38 4 VAL B C 1
ATOM 1844 O O . VAL B 1 4 ? 27.688 -4.195 -20.828 1 42.38 4 VAL B O 1
ATOM 1847 N N . GLN B 1 5 ? 27.75 -3.582 -22.781 1 50.59 5 GLN B N 1
ATOM 1848 C CA . GLN B 1 5 ? 26.422 -3.889 -23.297 1 50.59 5 GLN B CA 1
ATOM 1849 C C . GLN B 1 5 ? 26.156 -5.391 -23.281 1 50.59 5 GLN B C 1
ATOM 1851 O O . GLN B 1 5 ? 26.859 -6.156 -23.953 1 50.59 5 GLN B O 1
ATOM 1856 N N . ALA B 1 6 ? 25.75 -5.902 -22.125 1 58.53 6 ALA B N 1
ATOM 1857 C CA . ALA B 1 6 ? 25.469 -7.336 -22.031 1 58.53 6 ALA B CA 1
ATOM 1858 C C . ALA B 1 6 ? 24.766 -7.836 -23.281 1 58.53 6 ALA B C 1
ATOM 1860 O O . ALA B 1 6 ? 23.797 -7.219 -23.75 1 58.53 6 ALA B O 1
ATOM 1861 N N . ILE B 1 7 ? 25.406 -8.5 -24.156 1 70.06 7 ILE B N 1
ATOM 1862 C CA . ILE B 1 7 ? 24.906 -9.148 -25.375 1 70.06 7 ILE B CA 1
ATOM 1863 C C . ILE B 1 7 ? 23.656 -9.953 -25.047 1 70.06 7 ILE B C 1
ATOM 1865 O O . ILE B 1 7 ? 23.656 -10.766 -24.125 1 70.06 7 ILE B O 1
ATOM 1869 N N . ILE B 1 8 ? 22.438 -9.477 -25.641 1 80.75 8 ILE B N 1
ATOM 1870 C CA . ILE B 1 8 ? 21.188 -10.227 -25.547 1 80.75 8 ILE B CA 1
ATOM 1871 C C . ILE B 1 8 ? 21.312 -11.531 -26.328 1 80.75 8 ILE B C 1
ATOM 1873 O O . ILE B 1 8 ? 21.406 -11.523 -27.547 1 80.75 8 ILE B O 1
ATOM 1877 N N . THR B 1 9 ? 21.438 -12.625 -25.609 1 87 9 THR B N 1
ATOM 1878 C CA . THR B 1 9 ? 21.547 -13.938 -26.219 1 87 9 THR B CA 1
ATOM 1879 C C . THR B 1 9 ? 20.172 -14.578 -26.391 1 87 9 THR B C 1
ATOM 1881 O O . THR B 1 9 ? 19.203 -14.109 -25.797 1 87 9 THR B O 1
ATOM 1884 N N . THR B 1 10 ? 20.062 -15.469 -27.266 1 88 10 THR B N 1
ATOM 1885 C CA . THR B 1 10 ? 18.828 -16.234 -27.469 1 88 10 THR B CA 1
ATOM 1886 C C . THR B 1 10 ? 18.375 -16.875 -26.156 1 88 10 THR B C 1
ATOM 1888 O O . THR B 1 10 ? 17.172 -16.922 -25.875 1 88 10 THR B O 1
ATOM 1891 N N . GLU B 1 11 ? 19.25 -17.328 -25.469 1 87.62 11 GLU B N 1
ATOM 1892 C CA . GLU B 1 11 ? 18.938 -17.953 -24.188 1 87.62 11 GLU B CA 1
ATOM 1893 C C . GLU B 1 11 ? 18.312 -16.953 -23.219 1 87.62 11 GLU B C 1
ATOM 1895 O O . GLU B 1 11 ? 17.344 -17.281 -22.516 1 87.62 11 GLU B O 1
ATOM 1900 N N . LYS B 1 12 ? 18.828 -15.828 -23.203 1 87.31 12 LYS B N 1
ATOM 1901 C CA . LYS B 1 12 ? 18.281 -14.797 -22.312 1 87.31 12 LYS B CA 1
ATOM 1902 C C . LYS B 1 12 ? 16.891 -14.375 -22.766 1 87.31 12 LYS B C 1
ATOM 1904 O O . LYS B 1 12 ? 16.016 -14.117 -21.938 1 87.31 12 LYS B O 1
ATOM 1909 N N . VAL B 1 13 ? 16.719 -14.32 -24 1 90.44 13 VAL B N 1
ATOM 1910 C CA . VAL B 1 13 ? 15.406 -13.977 -24.562 1 90.44 13 VAL B CA 1
ATOM 1911 C C . VAL B 1 13 ? 14.398 -15.062 -24.188 1 90.44 13 VAL B C 1
ATOM 1913 O O . VAL B 1 13 ? 13.266 -14.766 -23.797 1 90.44 13 VAL B O 1
ATOM 1916 N N . LEU B 1 14 ? 14.828 -16.25 -24.312 1 91 14 LEU B N 1
ATOM 1917 C CA . LEU B 1 14 ? 13.961 -17.375 -23.938 1 91 14 LEU B CA 1
ATOM 1918 C C . LEU B 1 14 ? 13.617 -17.328 -22.453 1 91 14 LEU B C 1
ATOM 1920 O O . LEU B 1 14 ? 12.484 -17.609 -22.062 1 91 14 LEU B O 1
ATOM 1924 N N . GLN B 1 15 ? 14.5 -16.969 -21.688 1 89.38 15 GLN B N 1
ATOM 1925 C CA . GLN B 1 15 ? 14.281 -16.828 -20.25 1 89.38 15 GLN B CA 1
ATOM 1926 C C . GLN B 1 15 ? 13.203 -15.789 -19.969 1 89.38 15 GLN B C 1
ATOM 1928 O O . GLN B 1 15 ? 12.297 -16.031 -19.156 1 89.38 15 GLN B O 1
ATOM 1933 N N . ALA B 1 16 ? 13.344 -14.695 -20.625 1 89.56 16 ALA B N 1
ATOM 1934 C CA . ALA B 1 16 ? 12.352 -13.633 -20.469 1 89.56 16 ALA B CA 1
ATOM 1935 C C . ALA B 1 16 ? 10.977 -14.094 -20.922 1 89.56 16 ALA B C 1
ATOM 1937 O O . ALA B 1 16 ? 9.969 -13.797 -20.281 1 89.56 16 ALA B O 1
ATOM 1938 N N . PHE B 1 17 ? 10.969 -14.82 -21.938 1 92.19 17 PHE B N 1
ATOM 1939 C CA . PHE B 1 17 ? 9.711 -15.312 -22.5 1 92.19 17 PHE B CA 1
ATOM 1940 C C . PHE B 1 17 ? 9.047 -16.297 -21.547 1 92.19 17 PHE B C 1
ATOM 1942 O O . PHE B 1 17 ? 7.828 -16.25 -21.344 1 92.19 17 PHE B O 1
ATOM 1949 N N . ILE B 1 18 ? 9.75 -17.172 -20.984 1 91 18 ILE B N 1
ATOM 1950 C CA . ILE B 1 18 ? 9.234 -18.156 -20.031 1 91 18 ILE B CA 1
ATOM 1951 C C . ILE B 1 18 ? 8.648 -17.438 -18.812 1 91 18 ILE B C 1
ATOM 1953 O O . ILE B 1 18 ? 7.516 -17.719 -18.406 1 91 18 ILE B O 1
ATOM 1957 N N . ALA B 1 19 ? 9.414 -16.531 -18.328 1 87.5 19 ALA B N 1
ATOM 1958 C CA . ALA B 1 19 ? 8.938 -15.789 -17.156 1 87.5 19 ALA B CA 1
ATOM 1959 C C . ALA B 1 19 ? 7.676 -14.992 -17.484 1 87.5 19 ALA B C 1
ATOM 1961 O O . ALA B 1 19 ? 6.711 -15.008 -16.719 1 87.5 19 ALA B O 1
ATOM 1962 N N . PHE B 1 20 ? 7.668 -14.406 -18.641 1 90.31 20 PHE B N 1
ATOM 1963 C CA . PHE B 1 20 ? 6.535 -13.602 -19.078 1 90.31 20 PHE B CA 1
ATOM 1964 C C . PHE B 1 20 ? 5.301 -14.469 -19.281 1 90.31 20 PHE B C 1
ATOM 1966 O O . PHE B 1 20 ? 4.234 -14.188 -18.734 1 90.31 20 PHE B O 1
ATOM 1973 N N . SER B 1 21 ? 5.426 -15.508 -19.969 1 93 21 SER B N 1
ATOM 1974 C CA . SER B 1 21 ? 4.297 -16.359 -20.344 1 93 21 SER B CA 1
ATOM 1975 C C . SER B 1 21 ? 3.729 -17.094 -19.141 1 93 21 SER B C 1
ATOM 1977 O O . SER B 1 21 ? 2.512 -17.25 -19.016 1 93 21 SER B O 1
ATOM 1979 N N . THR B 1 22 ? 4.57 -17.484 -18.234 1 92.5 22 THR B N 1
ATOM 1980 C CA . THR B 1 22 ? 4.098 -18.25 -17.094 1 92.5 22 THR B CA 1
ATOM 1981 C C . THR B 1 22 ? 3.385 -17.328 -16.094 1 92.5 22 THR B C 1
ATOM 1983 O O . THR B 1 22 ? 2.502 -17.781 -15.359 1 92.5 22 THR B O 1
ATOM 1986 N N . ASN B 1 23 ? 3.727 -16.062 -16.125 1 93.25 23 ASN B N 1
ATOM 1987 C CA . ASN B 1 23 ? 3.047 -15.086 -15.289 1 93.25 23 ASN B CA 1
ATOM 1988 C C . ASN B 1 23 ? 1.604 -14.867 -15.734 1 93.25 23 ASN B C 1
ATOM 1990 O O . ASN B 1 23 ? 0.774 -14.391 -14.961 1 93.25 23 ASN B O 1
ATOM 1994 N N . LEU B 1 24 ? 1.255 -15.273 -16.938 1 92.81 24 LEU B N 1
ATOM 1995 C CA . LEU B 1 24 ? -0.084 -15.078 -17.484 1 92.81 24 LEU B CA 1
ATOM 1996 C C . LEU B 1 24 ? -1.081 -16.031 -16.812 1 92.81 24 LEU B C 1
ATOM 1998 O O . LEU B 1 24 ? -2.295 -15.844 -16.953 1 92.81 24 LEU B O 1
ATOM 2002 N N . SER B 1 25 ? -0.603 -16.938 -16.047 1 93.5 25 SER B N 1
ATOM 2003 C CA . SER B 1 25 ? -1.471 -17.875 -15.344 1 93.5 25 SER B CA 1
ATOM 2004 C C . SER B 1 25 ? -2.318 -17.172 -14.289 1 93.5 25 SER B C 1
ATOM 2006 O O . SER B 1 25 ? -3.301 -17.734 -13.797 1 93.5 25 SER B O 1
ATOM 2008 N N . VAL B 1 26 ? -1.987 -15.891 -14 1 94.25 26 VAL B N 1
ATOM 2009 C CA . VAL B 1 26 ? -2.707 -15.156 -12.969 1 94.25 26 VAL B CA 1
ATOM 2010 C C . VAL B 1 26 ? -3.971 -14.539 -13.562 1 94.25 26 VAL B C 1
ATOM 2012 O O . VAL B 1 26 ? -4.855 -14.094 -12.828 1 94.25 26 VAL B O 1
ATOM 2015 N N . ILE B 1 27 ? -4.148 -14.516 -14.852 1 94.06 27 ILE B N 1
ATOM 2016 C CA . ILE B 1 27 ? -5.219 -13.797 -15.531 1 94.06 27 ILE B CA 1
ATOM 2017 C C . ILE B 1 27 ? -6.574 -14.32 -15.062 1 94.06 27 ILE B C 1
ATOM 2019 O O . ILE B 1 27 ? -7.457 -13.539 -14.703 1 94.06 27 ILE B O 1
ATOM 2023 N N . PRO B 1 28 ? -6.777 -15.609 -14.953 1 94.31 28 PRO B N 1
ATOM 2024 C CA . PRO B 1 28 ? -8.094 -16.094 -14.516 1 94.31 28 PRO B CA 1
ATOM 2025 C C . PRO B 1 28 ? -8.438 -15.641 -13.094 1 94.31 28 PRO B C 1
ATOM 2027 O O . PRO B 1 28 ? -9.586 -15.289 -12.82 1 94.31 28 PRO B O 1
ATOM 2030 N N . VAL B 1 29 ? -7.512 -15.672 -12.234 1 93.81 29 VAL B N 1
ATOM 2031 C CA . VAL B 1 29 ? -7.797 -15.297 -10.852 1 93.81 29 VAL B CA 1
ATOM 2032 C C . VAL B 1 29 ? -8.086 -13.797 -10.773 1 93.81 29 VAL B C 1
ATOM 2034 O O . VAL B 1 29 ? -9.023 -13.375 -10.086 1 93.81 29 VAL B O 1
ATOM 2037 N N . VAL B 1 30 ? -7.324 -12.984 -11.5 1 94.5 30 VAL B N 1
ATOM 2038 C CA . VAL B 1 30 ? -7.539 -11.547 -11.516 1 94.5 30 VAL B CA 1
ATOM 2039 C C . VAL B 1 30 ? -8.914 -11.227 -12.102 1 94.5 30 VAL B C 1
ATOM 2041 O O . VAL B 1 30 ? -9.664 -10.43 -11.539 1 94.5 30 VAL B O 1
ATOM 2044 N N . TYR B 1 31 ? -9.195 -11.898 -13.172 1 93.19 31 TYR B N 1
ATOM 2045 C CA . TYR B 1 31 ? -10.492 -11.719 -13.805 1 93.19 31 TYR B CA 1
ATOM 2046 C C . TYR B 1 31 ? -11.625 -12.078 -12.844 1 93.19 31 TYR B C 1
ATOM 2048 O O . TYR B 1 31 ? -12.586 -11.328 -12.711 1 93.19 31 TYR B O 1
ATOM 2056 N N . HIS B 1 32 ? -11.492 -13.086 -12.211 1 91.56 32 HIS B N 1
ATOM 2057 C CA . HIS B 1 32 ? -12.492 -13.547 -11.258 1 91.56 32 HIS B CA 1
ATOM 2058 C C . HIS B 1 32 ? -12.656 -12.555 -10.109 1 91.56 32 HIS B C 1
ATOM 2060 O O . HIS B 1 32 ? -13.781 -12.242 -9.703 1 91.56 32 HIS B O 1
ATOM 2066 N N . CYS B 1 33 ? -11.594 -12.031 -9.602 1 91.5 33 CYS B N 1
ATOM 2067 C CA . CYS B 1 33 ? -11.625 -11.078 -8.5 1 91.5 33 CYS B CA 1
ATOM 2068 C C . CYS B 1 33 ? -12.305 -9.781 -8.922 1 91.5 33 CYS B C 1
ATOM 2070 O O . CYS B 1 33 ? -13.148 -9.25 -8.188 1 91.5 33 CYS B O 1
ATOM 2072 N N . LEU B 1 34 ? -12.047 -9.359 -10.078 1 89.69 34 LEU B N 1
ATOM 2073 C CA . LEU B 1 34 ? -12.641 -8.117 -10.562 1 89.69 34 LEU B CA 1
ATOM 2074 C C . LEU B 1 34 ? -14.125 -8.297 -10.852 1 89.69 34 LEU B C 1
ATOM 2076 O O . LEU B 1 34 ? -14.93 -7.418 -10.555 1 89.69 34 LEU B O 1
ATOM 2080 N N . LYS B 1 35 ? -14.5 -9.414 -11.32 1 89.25 35 LYS B N 1
ATOM 2081 C CA . LYS B 1 35 ? -15.891 -9.711 -11.641 1 89.25 35 LYS B CA 1
ATOM 2082 C C . LYS B 1 35 ? -16.734 -9.773 -10.375 1 89.25 35 LYS B C 1
ATOM 2084 O O . LYS B 1 35 ? -17.906 -9.383 -10.383 1 89.25 35 LYS B O 1
ATOM 2089 N N . ARG B 1 36 ? -16.172 -10.195 -9.336 1 87.12 36 ARG B N 1
ATOM 2090 C CA . ARG B 1 36 ? -16.922 -10.328 -8.086 1 87.12 36 ARG B CA 1
ATOM 2091 C C . ARG B 1 36 ? -16.938 -9.008 -7.324 1 87.12 36 ARG B C 1
ATOM 2093 O O . ARG B 1 36 ? -17.562 -8.906 -6.262 1 87.12 36 ARG B O 1
ATOM 2100 N N . GLY B 1 37 ? -16.125 -8.055 -7.801 1 85.88 37 GLY B N 1
ATOM 2101 C CA . GLY B 1 37 ? -16.141 -6.742 -7.176 1 85.88 37 GLY B CA 1
ATOM 2102 C C . GLY B 1 37 ? -15.07 -6.578 -6.109 1 85.88 37 GLY B C 1
ATOM 2103 O O . GLY B 1 37 ? -15.211 -5.754 -5.207 1 85.88 37 GLY B O 1
ATOM 2104 N N . SER B 1 38 ? -14.078 -7.387 -6.156 1 90 38 SER B N 1
ATOM 2105 C CA . SER B 1 38 ? -12.969 -7.285 -5.215 1 90 38 SER B CA 1
ATOM 2106 C C . SER B 1 38 ? -11.82 -6.465 -5.797 1 90 38 SER B C 1
ATOM 2108 O O . SER B 1 38 ? -10.859 -7.023 -6.332 1 90 38 SER B O 1
ATOM 2110 N N . ALA B 1 39 ? -11.852 -5.227 -5.59 1 91.12 39 ALA B N 1
ATOM 2111 C CA . ALA B 1 39 ? -10.898 -4.293 -6.176 1 91.12 39 ALA B CA 1
ATOM 2112 C C . ALA B 1 39 ? -9.492 -4.523 -5.613 1 91.12 39 ALA B C 1
ATOM 2114 O O . ALA B 1 39 ? -8.508 -4.504 -6.355 1 91.12 39 ALA B O 1
ATOM 2115 N N . TYR B 1 40 ? -9.438 -4.773 -4.312 1 95.75 40 TYR B N 1
ATOM 2116 C CA . TYR B 1 40 ? -8.148 -4.973 -3.656 1 95.75 40 TYR B CA 1
ATOM 2117 C C . TYR B 1 40 ? -7.391 -6.137 -4.281 1 95.75 40 TYR B C 1
ATOM 2119 O O . TYR B 1 40 ? -6.27 -5.969 -4.766 1 95.75 40 TYR B O 1
ATOM 2127 N N . GLU B 1 41 ? -8 -7.266 -4.402 1 95.94 41 GLU B N 1
ATOM 2128 C CA . GLU B 1 41 ? -7.367 -8.461 -4.945 1 95.94 41 GLU B CA 1
ATOM 2129 C C . GLU B 1 41 ? -7.02 -8.289 -6.422 1 95.94 41 GLU B C 1
ATOM 2131 O O . GLU B 1 41 ? -5.953 -8.711 -6.871 1 95.94 41 GLU B O 1
ATOM 2136 N N . GLY B 1 42 ? -7.941 -7.668 -7.09 1 95.44 42 GLY B N 1
ATOM 2137 C CA . GLY B 1 42 ? -7.707 -7.453 -8.508 1 95.44 42 GLY B CA 1
ATOM 2138 C C . GLY B 1 42 ? -6.52 -6.547 -8.789 1 95.44 42 GLY B C 1
ATOM 2139 O O . GLY B 1 42 ? -5.637 -6.898 -9.57 1 95.44 42 GLY B O 1
ATOM 2140 N N . ILE B 1 43 ? -6.445 -5.434 -8.125 1 97.06 43 ILE B N 1
ATOM 2141 C CA . ILE B 1 43 ? -5.406 -4.441 -8.375 1 97.06 43 ILE B CA 1
ATOM 2142 C C . ILE B 1 43 ? -4.055 -4.984 -7.918 1 97.06 43 ILE B C 1
ATOM 2144 O O . ILE B 1 43 ? -3.057 -4.859 -8.633 1 97.06 43 ILE B O 1
ATOM 2148 N N . ILE B 1 44 ? -4.059 -5.59 -6.793 1 97.94 44 ILE B N 1
ATOM 2149 C CA . ILE B 1 44 ? -2.812 -6.141 -6.266 1 97.94 44 ILE B CA 1
ATOM 2150 C C . ILE B 1 44 ? -2.33 -7.277 -7.164 1 97.94 44 ILE B C 1
ATOM 2152 O O . ILE B 1 44 ? -1.134 -7.387 -7.445 1 97.94 44 ILE B O 1
ATOM 2156 N N . GLY B 1 45 ? -3.291 -8.094 -7.633 1 96.75 45 GLY B N 1
ATOM 2157 C CA . GLY B 1 45 ? -2.928 -9.164 -8.547 1 96.75 45 GLY B CA 1
ATOM 2158 C C . GLY B 1 45 ? -2.342 -8.664 -9.852 1 96.75 45 GLY B C 1
ATOM 2159 O O . GLY B 1 45 ? -1.314 -9.172 -10.312 1 96.75 45 GLY B O 1
ATOM 2160 N N . ILE B 1 46 ? -2.924 -7.695 -10.406 1 96.44 46 ILE B N 1
ATOM 2161 C CA . ILE B 1 46 ? -2.449 -7.102 -11.656 1 96.44 46 ILE B CA 1
ATOM 2162 C C . ILE B 1 46 ? -1.072 -6.48 -11.438 1 96.44 46 ILE B C 1
ATOM 2164 O O . ILE B 1 46 ? -0.165 -6.664 -12.25 1 96.44 46 ILE B O 1
ATOM 2168 N N . SER B 1 47 ? -0.933 -5.793 -10.367 1 97.94 47 SER B N 1
ATOM 2169 C CA . SER B 1 47 ? 0.327 -5.117 -10.078 1 97.94 47 SER B CA 1
ATOM 2170 C C . SER B 1 47 ? 1.455 -6.121 -9.859 1 97.94 47 SER B C 1
ATOM 2172 O O . SER B 1 47 ? 2.586 -5.895 -10.297 1 97.94 47 SER B O 1
ATOM 2174 N N . CYS B 1 48 ? 1.086 -7.16 -9.18 1 97.44 48 CYS B N 1
ATOM 2175 C CA . CYS B 1 48 ? 2.062 -8.219 -8.969 1 97.44 48 CYS B CA 1
ATOM 2176 C C . CYS B 1 48 ? 2.523 -8.82 -10.297 1 97.44 48 CYS B C 1
ATOM 2178 O O . CYS B 1 48 ? 3.725 -8.945 -10.539 1 97.44 48 CYS B O 1
ATOM 2180 N N . ALA B 1 49 ? 1.582 -9.109 -11.133 1 95.38 49 ALA B N 1
ATOM 2181 C CA . ALA B 1 49 ? 1.905 -9.688 -12.43 1 95.38 49 ALA B CA 1
ATOM 2182 C C . ALA B 1 49 ? 2.748 -8.734 -13.266 1 95.38 49 ALA B C 1
ATOM 2184 O O . ALA B 1 49 ? 3.748 -9.133 -13.867 1 95.38 49 ALA B O 1
ATOM 2185 N N . LEU B 1 50 ? 2.383 -7.5 -13.266 1 96.06 50 LEU B N 1
ATOM 2186 C CA . LEU B 1 50 ? 3.092 -6.492 -14.047 1 96.06 50 LEU B CA 1
ATOM 2187 C C . LEU B 1 50 ? 4.516 -6.305 -13.531 1 96.06 50 LEU B C 1
ATOM 2189 O O . LEU B 1 50 ? 5.465 -6.293 -14.312 1 96.06 50 LEU B O 1
ATOM 2193 N N . ALA B 1 51 ? 4.629 -6.164 -12.234 1 97.25 51 ALA B N 1
ATOM 2194 C CA . ALA B 1 51 ? 5.957 -5.973 -11.648 1 97.25 51 ALA B CA 1
ATOM 2195 C C . ALA B 1 51 ? 6.848 -7.184 -11.906 1 97.25 51 ALA B C 1
ATOM 2197 O O . ALA B 1 51 ? 8.023 -7.035 -12.242 1 97.25 51 ALA B O 1
ATOM 2198 N N . SER B 1 52 ? 6.281 -8.352 -11.781 1 95.69 52 SER B N 1
ATOM 2199 C CA . SER B 1 52 ? 7.031 -9.578 -12.016 1 95.69 52 SER B CA 1
ATOM 2200 C C . SER B 1 52 ? 7.484 -9.68 -13.469 1 95.69 52 SER B C 1
ATOM 2202 O O . SER B 1 52 ? 8.648 -9.992 -13.742 1 95.69 52 SER B O 1
ATOM 2204 N N . MET B 1 53 ? 6.617 -9.391 -14.328 1 94.44 53 MET B N 1
ATOM 2205 C CA . MET B 1 53 ? 6.957 -9.422 -15.742 1 94.44 53 MET B CA 1
ATOM 2206 C C . MET B 1 53 ? 8.055 -8.414 -16.062 1 94.44 53 MET B C 1
ATOM 2208 O O . MET B 1 53 ? 9.047 -8.758 -16.719 1 94.44 53 MET B O 1
ATOM 2212 N N . MET B 1 54 ? 7.91 -7.25 -15.578 1 95 54 MET B N 1
ATOM 2213 C CA . MET B 1 54 ? 8.875 -6.195 -15.875 1 95 54 MET B CA 1
ATOM 2214 C C . MET B 1 54 ? 10.234 -6.508 -15.266 1 95 54 MET B C 1
ATOM 2216 O O . MET B 1 54 ? 11.273 -6.195 -15.852 1 95 54 MET B O 1
ATOM 2220 N N . TYR B 1 55 ? 10.188 -7.109 -14.117 1 94 55 TYR B N 1
ATOM 2221 C CA . TYR B 1 55 ? 11.445 -7.488 -13.484 1 94 55 TYR B CA 1
ATOM 2222 C C . TYR B 1 55 ? 12.188 -8.523 -14.328 1 94 55 TYR B C 1
ATOM 2224 O O . TYR B 1 55 ? 13.383 -8.375 -14.586 1 94 55 TYR B O 1
ATOM 2232 N N . HIS B 1 56 ? 11.586 -9.492 -14.781 1 91.06 56 HIS B N 1
ATOM 2233 C CA . HIS B 1 56 ? 12.219 -10.555 -15.547 1 91.06 56 HIS B CA 1
ATOM 2234 C C . HIS B 1 56 ? 12.602 -10.078 -16.938 1 91.06 56 HIS B C 1
ATOM 2236 O O . HIS B 1 56 ? 13.648 -10.453 -17.469 1 91.06 56 HIS B O 1
ATOM 2242 N N . VAL B 1 57 ? 11.719 -9.312 -17.531 1 92.31 57 VAL B N 1
ATOM 2243 C CA . VAL B 1 57 ? 12.047 -8.703 -18.812 1 92.31 57 VAL B CA 1
ATOM 2244 C C . VAL B 1 57 ? 13.258 -7.785 -18.656 1 92.31 57 VAL B C 1
ATOM 2246 O O . VAL B 1 57 ? 14.156 -7.781 -19.5 1 92.31 57 VAL B O 1
ATOM 2249 N N . GLY B 1 58 ? 13.289 -7.09 -17.594 1 93.56 58 GLY B N 1
ATOM 2250 C CA . GLY B 1 58 ? 14.375 -6.164 -17.328 1 93.56 58 GLY B CA 1
ATOM 2251 C C . GLY B 1 58 ? 15.711 -6.855 -17.109 1 93.56 58 GLY B C 1
ATOM 2252 O O . GLY B 1 58 ? 16.766 -6.297 -17.438 1 93.56 58 GLY B O 1
ATOM 2253 N N . GLU B 1 59 ? 15.664 -8.039 -16.625 1 90.56 59 GLU B N 1
ATOM 2254 C CA . GLU B 1 59 ? 16.891 -8.797 -16.422 1 90.56 59 GLU B CA 1
ATOM 2255 C C . GLU B 1 59 ? 17.625 -9.039 -17.75 1 90.56 59 GLU B C 1
ATOM 2257 O O . GLU B 1 59 ? 18.844 -9.172 -17.781 1 90.56 59 GLU B O 1
ATOM 2262 N N . VAL B 1 60 ? 16.859 -8.961 -18.766 1 90.88 60 VAL B N 1
ATOM 2263 C CA . VAL B 1 60 ? 17.422 -9.281 -20.062 1 90.88 60 VAL B CA 1
ATOM 2264 C C . VAL B 1 60 ? 17.547 -8.008 -20.891 1 90.88 60 VAL B C 1
ATOM 2266 O O . VAL B 1 60 ? 18.562 -7.805 -21.578 1 90.88 60 VAL B O 1
ATOM 2269 N N . PHE B 1 61 ? 16.578 -7.105 -20.766 1 92.38 61 PHE B N 1
ATOM 2270 C CA . PHE B 1 61 ? 16.469 -6.031 -21.75 1 92.38 61 PHE B CA 1
ATOM 2271 C C . PHE B 1 61 ? 16.656 -4.672 -21.078 1 92.38 61 PHE B C 1
ATOM 2273 O O . PHE B 1 61 ? 16.266 -3.643 -21.641 1 92.38 61 PHE B O 1
ATOM 2280 N N . GLU B 1 62 ? 17.156 -4.609 -19.969 1 92.75 62 GLU B N 1
ATOM 2281 C CA . GLU B 1 62 ? 17.219 -3.379 -19.188 1 92.75 62 GLU B CA 1
ATOM 2282 C C . GLU B 1 62 ? 17.938 -2.271 -19.953 1 92.75 62 GLU B C 1
ATOM 2284 O O . GLU B 1 62 ? 17.594 -1.094 -19.812 1 92.75 62 GLU B O 1
ATOM 2289 N N . ASN B 1 63 ? 18.875 -2.604 -20.859 1 92.88 63 ASN B N 1
ATOM 2290 C CA . ASN B 1 63 ? 19.688 -1.594 -21.547 1 92.88 63 ASN B CA 1
ATOM 2291 C C . ASN B 1 63 ? 19.062 -1.188 -22.875 1 92.88 63 ASN B C 1
ATOM 2293 O O . ASN B 1 63 ? 19.609 -0.343 -23.594 1 92.88 63 ASN B O 1
ATOM 2297 N N . THR B 1 64 ? 18.016 -1.747 -23.125 1 92.94 64 THR B N 1
ATOM 2298 C CA . THR B 1 64 ? 17.328 -1.357 -24.359 1 92.94 64 THR B CA 1
ATOM 2299 C C . THR B 1 64 ? 16.531 -0.073 -24.141 1 92.94 64 THR B C 1
ATOM 2301 O O . THR B 1 64 ? 16.141 0.236 -23.016 1 92.94 64 THR B O 1
ATOM 2304 N N . TRP B 1 65 ? 16.297 0.619 -25.266 1 93.44 65 TRP B N 1
ATOM 2305 C CA . TRP B 1 65 ? 15.633 1.914 -25.188 1 93.44 65 TRP B CA 1
ATOM 2306 C C . TRP B 1 65 ? 14.18 1.756 -24.734 1 93.44 65 TRP B C 1
ATOM 2308 O O . TRP B 1 65 ? 13.664 2.58 -23.984 1 93.44 65 TRP B O 1
ATOM 2318 N N . TRP B 1 66 ? 13.555 0.752 -25.172 1 92.94 66 TRP B N 1
ATOM 2319 C CA . TRP B 1 66 ? 12.133 0.584 -24.875 1 92.94 66 TRP B CA 1
ATOM 2320 C C . TRP B 1 66 ? 11.938 0.197 -23.406 1 92.94 66 TRP B C 1
ATOM 2322 O O . TRP B 1 66 ? 10.961 0.612 -22.781 1 92.94 66 TRP B O 1
ATOM 2332 N N . PHE B 1 67 ? 12.82 -0.559 -22.844 1 94.94 67 PHE B N 1
ATOM 2333 C CA . PHE B 1 67 ? 12.688 -0.889 -21.422 1 94.94 67 PHE B CA 1
ATOM 2334 C C . PHE B 1 67 ? 12.945 0.337 -20.547 1 94.94 67 PHE B C 1
ATOM 2336 O O . PHE B 1 67 ? 12.312 0.506 -19.516 1 94.94 67 PHE B O 1
ATOM 2343 N N . LYS B 1 68 ? 13.812 1.202 -21.047 1 95 68 LYS B N 1
ATOM 2344 C CA . LYS B 1 68 ? 14.133 2.422 -20.312 1 95 68 LYS B CA 1
ATOM 2345 C C . LYS B 1 68 ? 12.922 3.334 -20.203 1 95 68 LYS B C 1
ATOM 2347 O O . LYS B 1 68 ? 12.836 4.16 -19.297 1 95 68 LYS B O 1
ATOM 2352 N N . LEU B 1 69 ? 11.977 3.084 -21.078 1 94.19 69 LEU B N 1
ATOM 2353 C CA . LEU B 1 69 ? 10.734 3.85 -21.031 1 94.19 69 LEU B CA 1
ATOM 2354 C C . LEU B 1 69 ? 9.93 3.496 -19.781 1 94.19 69 LEU B C 1
ATOM 2356 O O . LEU B 1 69 ? 9.086 4.273 -19.344 1 94.19 69 LEU B O 1
ATOM 2360 N N . SER B 1 70 ? 10.227 2.33 -19.172 1 95.06 70 SER B N 1
ATOM 2361 C CA . SER B 1 70 ? 9.531 1.951 -17.953 1 95.06 70 SER B CA 1
ATOM 2362 C C . SER B 1 70 ? 9.969 2.811 -16.766 1 95.06 70 SER B C 1
ATOM 2364 O O . SER B 1 70 ? 9.297 2.852 -15.742 1 95.06 70 SER B O 1
ATOM 2366 N N . GLY B 1 71 ? 11.188 3.43 -16.906 1 95.94 71 GLY B N 1
ATOM 2367 C CA . GLY B 1 71 ? 11.672 4.398 -15.93 1 95.94 71 GLY B CA 1
ATOM 2368 C C . GLY B 1 71 ? 12.375 3.764 -14.742 1 95.94 71 GLY B C 1
ATOM 2369 O O . GLY B 1 71 ? 12.836 4.461 -13.844 1 95.94 71 GLY B O 1
ATOM 2370 N N . MET B 1 72 ? 12.438 2.438 -14.734 1 97.31 72 MET B N 1
ATOM 2371 C CA . MET B 1 72 ? 13.031 1.754 -13.586 1 97.31 72 MET B CA 1
ATOM 2372 C C . MET B 1 72 ? 13.977 0.647 -14.047 1 97.31 72 MET B C 1
ATOM 2374 O O . MET B 1 72 ? 13.859 0.153 -15.172 1 97.31 72 MET B O 1
ATOM 2378 N N . THR B 1 73 ? 14.906 0.36 -13.242 1 96.69 73 THR B N 1
ATOM 2379 C CA . THR B 1 73 ? 15.789 -0.777 -13.469 1 96.69 73 THR B CA 1
ATOM 2380 C C . THR B 1 73 ? 15.094 -2.088 -13.125 1 96.69 73 THR B C 1
ATOM 2382 O O . THR B 1 73 ? 14.023 -2.082 -12.5 1 96.69 73 THR B O 1
ATOM 2385 N N . SER B 1 74 ? 15.711 -3.215 -13.547 1 95.38 74 SER B N 1
ATOM 2386 C CA . SER B 1 74 ? 15.188 -4.531 -13.195 1 95.38 74 SER B CA 1
ATOM 2387 C C . SER B 1 74 ? 15.148 -4.719 -11.68 1 95.38 74 SER B C 1
ATOM 2389 O O . SER B 1 74 ? 14.219 -5.324 -11.148 1 95.38 74 SER B O 1
ATOM 2391 N N . GLY B 1 75 ? 16.141 -4.148 -11 1 95.56 75 GLY B N 1
ATOM 2392 C CA . GLY B 1 75 ? 16.188 -4.227 -9.547 1 95.56 75 GLY B CA 1
ATOM 2393 C C . GLY B 1 75 ? 15.055 -3.484 -8.875 1 95.56 75 GLY B C 1
ATOM 2394 O O . GLY B 1 75 ? 14.477 -3.977 -7.902 1 95.56 75 GLY B O 1
ATOM 2395 N N . GLN B 1 76 ? 14.688 -2.373 -9.383 1 97.31 76 GLN B N 1
ATOM 2396 C CA . GLN B 1 76 ? 13.578 -1.595 -8.844 1 97.31 76 GLN B CA 1
ATOM 2397 C C . GLN B 1 76 ? 12.242 -2.299 -9.086 1 97.31 76 GLN B C 1
ATOM 2399 O O . GLN B 1 76 ? 11.398 -2.354 -8.188 1 97.31 76 GLN B O 1
ATOM 2404 N N . TRP B 1 77 ? 12.141 -2.822 -10.227 1 97.44 77 TRP B N 1
ATOM 2405 C CA . TRP B 1 77 ? 10.938 -3.605 -10.516 1 97.44 77 TRP B CA 1
ATOM 2406 C C . TRP B 1 77 ? 10.867 -4.836 -9.625 1 97.44 77 TRP B C 1
ATOM 2408 O O . TRP B 1 77 ? 9.781 -5.238 -9.195 1 97.44 77 TRP B O 1
ATOM 2418 N N . HIS B 1 78 ? 12.008 -5.41 -9.328 1 96.31 78 HIS B N 1
ATOM 2419 C CA . HIS B 1 78 ? 12.07 -6.578 -8.453 1 96.31 78 HIS B CA 1
ATOM 2420 C C . HIS B 1 78 ? 11.594 -6.234 -7.047 1 96.31 78 HIS B C 1
ATOM 2422 O O . HIS B 1 78 ? 10.883 -7.023 -6.418 1 96.31 78 HIS B O 1
ATOM 2428 N N . ARG B 1 79 ? 11.891 -5.094 -6.629 1 97.25 79 ARG B N 1
ATOM 2429 C CA . ARG B 1 79 ? 11.445 -4.66 -5.309 1 97.25 79 ARG B CA 1
ATOM 2430 C C . ARG B 1 79 ? 9.93 -4.512 -5.266 1 97.25 79 ARG B C 1
ATOM 2432 O O . ARG B 1 79 ? 9.289 -4.93 -4.301 1 97.25 79 ARG B O 1
ATOM 2439 N N . LEU B 1 80 ? 9.438 -3.936 -6.262 1 98.19 80 LEU B N 1
ATOM 2440 C CA . LEU B 1 80 ? 7.98 -3.826 -6.332 1 98.19 80 LEU B CA 1
ATOM 2441 C C . LEU B 1 80 ? 7.336 -5.203 -6.434 1 98.19 80 LEU B C 1
ATOM 2443 O O . LEU B 1 80 ? 6.277 -5.441 -5.848 1 98.19 80 LEU B O 1
ATOM 2447 N N . ASP B 1 81 ? 7.961 -6.074 -7.238 1 97.12 81 ASP B N 1
ATOM 2448 C CA . ASP B 1 81 ? 7.477 -7.445 -7.34 1 97.12 81 ASP B CA 1
ATOM 2449 C C . ASP B 1 81 ? 7.395 -8.102 -5.965 1 97.12 81 ASP B C 1
ATOM 2451 O O . ASP B 1 81 ? 6.41 -8.773 -5.648 1 97.12 81 ASP B O 1
ATOM 2455 N N . ASN B 1 82 ? 8.383 -7.848 -5.148 1 97.56 82 ASN B N 1
ATOM 2456 C CA . ASN B 1 82 ? 8.367 -8.375 -3.789 1 97.56 82 ASN B CA 1
ATOM 2457 C C . ASN B 1 82 ? 7.176 -7.852 -2.992 1 97.56 82 ASN B C 1
ATOM 2459 O O . ASN B 1 82 ? 6.461 -8.625 -2.354 1 97.56 82 ASN B O 1
ATOM 2463 N N . VAL B 1 83 ? 6.953 -6.598 -3.051 1 98.69 83 VAL B N 1
ATOM 2464 C CA . VAL B 1 83 ? 5.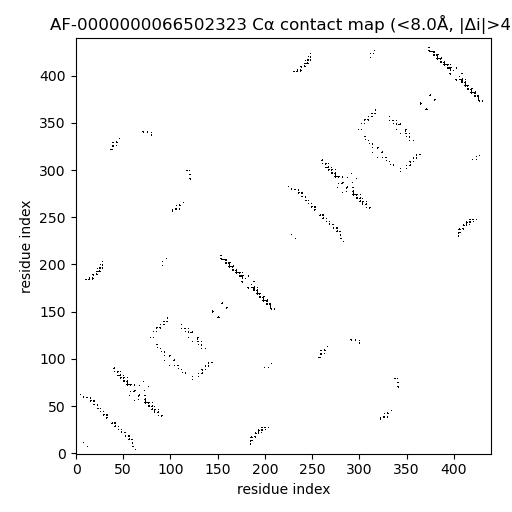879 -5.961 -2.295 1 98.69 83 VAL B CA 1
ATOM 2465 C C . VAL B 1 83 ? 4.531 -6.535 -2.729 1 98.69 83 VAL B C 1
ATOM 2467 O O . VAL B 1 83 ? 3.74 -6.977 -1.894 1 98.69 83 VAL B O 1
ATOM 2470 N N . PHE B 1 84 ? 4.348 -6.609 -3.996 1 98.5 84 PHE B N 1
ATOM 2471 C CA . PHE B 1 84 ? 3.037 -7.016 -4.492 1 98.5 84 PHE B CA 1
ATOM 2472 C C . PHE B 1 84 ? 2.844 -8.516 -4.34 1 98.5 84 PHE B C 1
ATOM 2474 O O . PHE B 1 84 ? 1.724 -8.984 -4.133 1 98.5 84 PHE B O 1
ATOM 2481 N N . THR B 1 85 ? 3.912 -9.273 -4.441 1 97.25 85 THR B N 1
ATOM 2482 C CA . THR B 1 85 ? 3.814 -10.703 -4.168 1 97.25 85 THR B CA 1
ATOM 2483 C C . THR B 1 85 ? 3.357 -10.945 -2.732 1 97.25 85 THR B C 1
ATOM 2485 O O . THR B 1 85 ? 2.455 -11.75 -2.492 1 97.25 85 THR B O 1
ATOM 2488 N N . ILE B 1 86 ? 3.945 -10.234 -1.824 1 98.56 86 ILE B N 1
ATOM 2489 C CA . ILE B 1 86 ? 3.555 -10.352 -0.423 1 98.56 86 ILE B CA 1
ATOM 2490 C C . ILE B 1 86 ? 2.08 -9.984 -0.266 1 98.56 86 ILE B C 1
ATOM 2492 O O . ILE B 1 86 ? 1.314 -10.727 0.36 1 98.56 86 ILE B O 1
ATOM 2496 N N . LEU B 1 87 ? 1.716 -8.922 -0.877 1 98.69 87 LEU B N 1
ATOM 2497 C CA . LEU B 1 87 ? 0.341 -8.453 -0.755 1 98.69 87 LEU B CA 1
ATOM 2498 C C . LEU B 1 87 ? -0.632 -9.445 -1.381 1 98.69 87 LEU B C 1
ATOM 2500 O O . LEU B 1 87 ? -1.758 -9.602 -0.903 1 98.69 87 LEU B O 1
ATOM 2504 N N . THR B 1 88 ? -0.238 -10.125 -2.443 1 98.19 88 THR B N 1
ATOM 2505 C CA . THR B 1 88 ? -1.108 -11.109 -3.08 1 98.19 88 THR B CA 1
ATOM 2506 C C . THR B 1 88 ? -1.355 -12.297 -2.15 1 98.19 88 THR B C 1
ATOM 2508 O O . THR B 1 88 ? -2.484 -12.781 -2.039 1 98.19 88 THR B O 1
ATOM 2511 N N . PHE B 1 89 ? -0.359 -12.734 -1.5 1 98.12 89 PHE B N 1
ATOM 2512 C CA . PHE B 1 89 ? -0.525 -13.82 -0.543 1 98.12 89 PHE B CA 1
ATOM 2513 C C . PHE B 1 89 ? -1.4 -13.383 0.625 1 98.12 89 PHE B C 1
ATOM 2515 O O . PHE B 1 89 ? -2.248 -14.148 1.092 1 98.12 89 PHE B O 1
ATOM 2522 N N . GLN B 1 90 ? -1.168 -12.211 1.076 1 98.62 90 GLN B N 1
ATOM 2523 C CA . GLN B 1 90 ? -1.999 -11.664 2.145 1 98.62 90 GLN B CA 1
ATOM 2524 C C . GLN B 1 90 ? -3.453 -11.539 1.7 1 98.62 90 GLN B C 1
ATOM 2526 O O . GLN B 1 90 ? -4.371 -11.852 2.465 1 98.62 90 GLN B O 1
ATOM 2531 N N . ALA B 1 91 ? -3.637 -11.062 0.465 1 97.56 91 ALA B N 1
ATOM 2532 C CA . ALA B 1 91 ? -4.984 -10.922 -0.081 1 97.56 91 ALA B CA 1
ATOM 2533 C C . ALA B 1 91 ? -5.73 -12.25 -0.052 1 97.56 91 ALA B C 1
ATOM 2535 O O . ALA B 1 91 ? -6.914 -12.297 0.283 1 97.56 91 ALA B O 1
ATOM 2536 N N . LEU B 1 92 ? -5.031 -13.289 -0.402 1 96.81 92 LEU B N 1
ATOM 2537 C CA . LEU B 1 92 ? -5.637 -14.617 -0.36 1 96.81 92 LEU B CA 1
ATOM 2538 C C . LEU B 1 92 ? -6.039 -14.984 1.063 1 96.81 92 LEU B C 1
ATOM 2540 O O . LEU B 1 92 ? -7.156 -15.453 1.294 1 96.81 92 LEU B O 1
ATOM 2544 N N . CYS B 1 93 ? -5.176 -14.711 2.025 1 97.5 93 CYS B N 1
ATOM 2545 C CA . CYS B 1 93 ? -5.473 -15.008 3.422 1 97.5 93 CYS B CA 1
ATOM 2546 C C . CYS B 1 93 ? -6.676 -14.211 3.902 1 97.5 93 CYS B C 1
ATOM 2548 O O . CYS B 1 93 ? -7.582 -14.758 4.531 1 97.5 93 CYS B O 1
ATOM 2550 N N . PHE B 1 94 ? -6.66 -12.938 3.574 1 97.19 94 PHE B N 1
ATOM 2551 C CA . PHE B 1 94 ? -7.754 -12.078 4.008 1 97.19 94 PHE B CA 1
ATOM 2552 C C . PHE B 1 94 ? -9.07 -12.523 3.385 1 97.19 94 PHE B C 1
ATOM 2554 O O . PHE B 1 94 ? -10.117 -12.508 4.047 1 97.19 94 PHE B O 1
ATOM 2561 N N . PHE B 1 95 ? -9.031 -12.922 2.145 1 95 95 PHE B N 1
ATOM 2562 C CA . PHE B 1 95 ? -10.211 -13.43 1.45 1 95 95 PHE B CA 1
ATOM 2563 C C . PHE B 1 95 ? -10.773 -14.656 2.156 1 95 95 PHE B C 1
ATOM 2565 O O . PHE B 1 95 ? -11.984 -14.758 2.361 1 95 95 PHE B O 1
ATOM 2572 N N . LEU B 1 96 ? -9.93 -15.477 2.604 1 94.62 96 LEU B N 1
ATOM 2573 C CA . LEU B 1 96 ? -10.336 -16.734 3.209 1 94.62 96 LEU B CA 1
ATOM 2574 C C . LEU B 1 96 ? -10.797 -16.531 4.645 1 94.62 96 LEU B C 1
ATOM 2576 O O . LEU B 1 96 ? -11.461 -17.406 5.223 1 94.62 96 LEU B O 1
ATOM 2580 N N . MET B 1 97 ? -10.438 -15.43 5.25 1 94.31 97 MET B N 1
ATOM 2581 C CA . MET B 1 97 ? -10.867 -15.133 6.609 1 94.31 97 MET B CA 1
ATOM 2582 C C . MET B 1 97 ? -12.367 -14.852 6.656 1 94.31 97 MET B C 1
ATOM 2584 O O . MET B 1 97 ? -12.992 -14.961 7.715 1 94.31 97 MET B O 1
ATOM 2588 N N . ASP B 1 98 ? -12.922 -14.414 5.586 1 89.81 98 ASP B N 1
ATOM 2589 C CA . ASP B 1 98 ? -14.367 -14.211 5.469 1 89.81 98 ASP B CA 1
ATOM 2590 C C . ASP B 1 98 ? -14.867 -13.211 6.508 1 89.81 98 ASP B C 1
ATOM 2592 O O . ASP B 1 98 ? -15.812 -13.5 7.242 1 89.81 98 ASP B O 1
ATOM 2596 N N . ILE B 1 99 ? -14.164 -12.109 6.613 1 91.12 99 ILE B N 1
ATOM 2597 C CA . ILE B 1 99 ? -14.57 -11.039 7.527 1 91.12 99 ILE B CA 1
ATOM 2598 C C . ILE B 1 99 ? -15.742 -10.266 6.93 1 91.12 99 ILE B C 1
ATOM 2600 O O . ILE B 1 99 ? -15.68 -9.828 5.777 1 91.12 99 ILE B O 1
ATOM 2604 N N . GLN B 1 100 ? -16.797 -10.094 7.695 1 87.56 100 GLN B N 1
ATOM 2605 C CA . GLN B 1 100 ? -18.031 -9.469 7.215 1 87.56 100 GLN B CA 1
ATOM 2606 C C . GLN B 1 100 ? -17.953 -7.949 7.309 1 87.56 100 GLN B C 1
ATOM 2608 O O . GLN B 1 100 ? -18.453 -7.242 6.438 1 87.56 100 GLN B O 1
ATOM 2613 N N . SER B 1 101 ? -17.266 -7.441 8.305 1 90.44 101 SER B N 1
ATOM 2614 C CA . SER B 1 101 ? -17.156 -6.004 8.516 1 90.44 101 SER B CA 1
ATOM 2615 C C . SER B 1 101 ? -16.188 -5.371 7.531 1 90.44 101 SER B C 1
ATOM 2617 O O . SER B 1 101 ? -15 -5.734 7.496 1 90.44 101 SER B O 1
ATOM 2619 N N . GLN B 1 102 ? -16.625 -4.48 6.766 1 87.75 102 GLN B N 1
ATOM 2620 C CA . GLN B 1 102 ? -15.789 -3.773 5.805 1 87.75 102 GLN B CA 1
ATOM 2621 C C . GLN B 1 102 ? -14.672 -3.006 6.508 1 87.75 102 GLN B C 1
ATOM 2623 O O . GLN B 1 102 ? -13.531 -2.994 6.047 1 87.75 102 GLN B O 1
ATOM 2628 N N . GLN B 1 103 ? -15.016 -2.436 7.605 1 88.5 103 GLN B N 1
ATOM 2629 C CA . GLN B 1 103 ? -14.031 -1.657 8.359 1 88.5 103 GLN B CA 1
ATOM 2630 C C . GLN B 1 103 ? -12.898 -2.543 8.867 1 88.5 103 GLN B C 1
ATOM 2632 O O . GLN B 1 103 ? -11.727 -2.174 8.773 1 88.5 103 GLN B O 1
ATOM 2637 N N . SER B 1 104 ? -13.273 -3.705 9.336 1 93 104 SER B N 1
ATOM 2638 C CA . SER B 1 104 ? -12.266 -4.633 9.844 1 93 104 SER B CA 1
ATOM 2639 C C . SER B 1 104 ? -11.359 -5.133 8.727 1 93 104 SER B C 1
ATOM 2641 O O . SER B 1 104 ? -10.141 -5.258 8.914 1 93 104 SER B O 1
ATOM 2643 N N . THR B 1 105 ? -11.906 -5.336 7.582 1 94 105 THR B N 1
ATOM 2644 C CA . THR B 1 105 ? -11.133 -5.785 6.434 1 94 105 THR B CA 1
ATOM 2645 C C . THR B 1 105 ? -10.156 -4.703 5.984 1 94 105 THR B C 1
ATOM 2647 O O . THR B 1 105 ? -8.992 -4.988 5.699 1 94 105 THR B O 1
ATOM 2650 N N . GLU B 1 106 ? -10.617 -3.496 6.012 1 93.94 106 GLU B N 1
ATOM 2651 C CA . GLU B 1 106 ? -9.758 -2.377 5.625 1 93.94 106 GLU B CA 1
ATOM 2652 C C . GLU B 1 106 ? -8.625 -2.186 6.625 1 93.94 106 GLU B C 1
ATOM 2654 O O . GLU B 1 106 ? -7.48 -1.941 6.23 1 93.94 106 GLU B O 1
ATOM 2659 N N . LEU B 1 107 ? -9.016 -2.293 7.867 1 94.56 107 LEU B N 1
ATOM 2660 C CA . LEU B 1 107 ? -7.992 -2.178 8.898 1 94.56 107 LEU B CA 1
ATOM 2661 C C . LEU B 1 107 ? -6.898 -3.221 8.695 1 94.56 107 LEU B C 1
ATOM 2663 O O . LEU B 1 107 ? -5.707 -2.904 8.789 1 94.56 107 LEU B O 1
ATOM 2667 N N . LEU B 1 108 ? -7.309 -4.363 8.367 1 96.38 108 LEU B N 1
ATOM 2668 C CA . LEU B 1 108 ? -6.375 -5.465 8.156 1 96.38 108 LEU B CA 1
ATOM 2669 C C . LEU B 1 108 ? -5.504 -5.203 6.93 1 96.38 108 LEU B C 1
ATOM 2671 O O . LEU B 1 108 ? -4.273 -5.273 7.012 1 96.38 108 LEU B O 1
ATOM 2675 N N . ARG B 1 109 ? -6.078 -4.867 5.816 1 97.62 109 ARG B N 1
ATOM 2676 C CA . ARG B 1 109 ? -5.375 -4.68 4.551 1 97.62 109 ARG B CA 1
ATOM 2677 C C . ARG B 1 109 ? -4.352 -3.551 4.656 1 97.62 109 ARG B C 1
ATOM 2679 O O . ARG B 1 109 ? -3.191 -3.723 4.281 1 97.62 109 ARG B O 1
ATOM 2686 N N . TRP B 1 110 ? -4.742 -2.48 5.219 1 97.75 110 TRP B N 1
ATOM 2687 C CA . TRP B 1 110 ? -3.863 -1.316 5.266 1 97.75 110 TRP B CA 1
ATOM 2688 C C . TRP B 1 110 ? -2.793 -1.482 6.336 1 97.75 110 TRP B C 1
ATOM 2690 O O . TRP B 1 110 ? -1.659 -1.027 6.168 1 97.75 110 TRP B O 1
ATOM 2700 N N . THR B 1 111 ? -3.137 -2.146 7.465 1 97.94 111 THR B N 1
ATOM 2701 C CA . THR B 1 111 ? -2.123 -2.432 8.477 1 97.94 111 THR B CA 1
ATOM 2702 C C . THR B 1 111 ? -1.051 -3.361 7.918 1 97.94 111 THR B C 1
ATOM 2704 O O . THR B 1 111 ? 0.145 -3.115 8.094 1 97.94 111 THR B O 1
ATOM 2707 N N . PHE B 1 112 ? -1.482 -4.324 7.219 1 98.69 112 PHE B N 1
ATOM 2708 C CA . PHE B 1 112 ? -0.522 -5.281 6.684 1 98.69 112 PHE B CA 1
ATOM 2709 C C . PHE B 1 112 ? 0.279 -4.668 5.543 1 98.69 112 PHE B C 1
ATOM 2711 O O . PHE B 1 112 ? 1.44 -5.02 5.328 1 98.69 112 PHE B O 1
ATOM 2718 N N . LEU B 1 113 ? -0.315 -3.713 4.801 1 98.75 113 LEU B N 1
ATOM 2719 C CA . LEU B 1 113 ? 0.469 -2.949 3.836 1 98.75 113 LEU B CA 1
ATOM 2720 C C . LEU B 1 113 ? 1.628 -2.234 4.523 1 98.75 113 LEU B C 1
ATOM 2722 O O . LEU B 1 113 ? 2.76 -2.27 4.035 1 98.75 113 LEU B O 1
ATOM 2726 N N . VAL B 1 114 ? 1.324 -1.628 5.68 1 98.69 114 VAL B N 1
ATOM 2727 C CA . VAL B 1 114 ? 2.34 -0.882 6.418 1 98.69 114 VAL B CA 1
ATOM 2728 C C . VAL B 1 114 ? 3.453 -1.827 6.863 1 98.69 114 VAL B C 1
ATOM 2730 O O . VAL B 1 114 ? 4.637 -1.516 6.711 1 98.69 114 VAL B O 1
ATOM 2733 N N . ILE B 1 115 ? 3.078 -2.969 7.324 1 98.56 115 ILE B N 1
ATOM 2734 C CA . ILE B 1 115 ? 4.047 -3.963 7.766 1 98.56 115 ILE B CA 1
ATOM 2735 C C . ILE B 1 115 ? 4.887 -4.434 6.578 1 98.56 115 ILE B C 1
ATOM 2737 O O . ILE B 1 115 ? 6.105 -4.574 6.688 1 98.56 115 ILE B O 1
ATOM 2741 N N . THR B 1 116 ? 4.227 -4.652 5.465 1 98.81 116 THR B N 1
ATOM 2742 C CA . THR B 1 116 ? 4.914 -5.094 4.258 1 98.81 116 THR B CA 1
ATOM 2743 C C . THR B 1 116 ? 5.918 -4.047 3.793 1 98.81 116 THR B C 1
ATOM 2745 O O . THR B 1 116 ? 7.066 -4.371 3.479 1 98.81 116 THR B O 1
ATOM 2748 N N . LEU B 1 117 ? 5.516 -2.795 3.783 1 98.75 117 LEU B N 1
ATOM 2749 C CA . LEU B 1 117 ? 6.398 -1.725 3.336 1 98.75 117 LEU B CA 1
ATOM 2750 C C . LEU B 1 117 ? 7.574 -1.558 4.293 1 98.75 117 LEU B C 1
ATOM 2752 O O . LEU B 1 117 ? 8.703 -1.297 3.861 1 98.75 117 LEU B O 1
ATOM 2756 N N . TYR B 1 118 ? 7.332 -1.752 5.551 1 98.56 118 TYR B N 1
ATOM 2757 C CA . TYR B 1 118 ? 8.414 -1.72 6.527 1 98.56 118 TYR B CA 1
ATOM 2758 C C . TYR B 1 118 ? 9.438 -2.811 6.246 1 98.56 118 TYR B C 1
ATOM 2760 O O . TYR B 1 118 ? 10.641 -2.539 6.164 1 98.56 118 TYR B O 1
ATOM 2768 N N . CYS B 1 119 ? 8.961 -4.012 6.086 1 98.5 119 CYS B N 1
ATOM 2769 C CA . CYS B 1 119 ? 9.836 -5.156 5.863 1 98.5 119 CYS B CA 1
ATOM 2770 C C . CYS B 1 119 ? 10.641 -4.988 4.578 1 98.5 119 CYS B C 1
ATOM 2772 O O . CYS B 1 119 ? 11.844 -5.25 4.551 1 98.5 119 CYS B O 1
ATOM 2774 N N . GLN B 1 120 ? 9.953 -4.477 3.555 1 98.31 120 GLN B N 1
ATOM 2775 C CA . GLN B 1 120 ? 10.594 -4.406 2.244 1 98.31 120 GLN B CA 1
ATOM 2776 C C . GLN B 1 120 ? 11.5 -3.182 2.143 1 98.31 120 GLN B C 1
ATOM 2778 O O . GLN B 1 120 ? 12.383 -3.129 1.288 1 98.31 120 GLN B O 1
ATOM 2783 N N . GLU B 1 121 ? 11.258 -2.199 3.004 1 97.75 121 GLU B N 1
ATOM 2784 C CA . GLU B 1 121 ? 12.195 -1.081 3.086 1 97.75 121 GLU B CA 1
ATOM 2785 C C . GLU B 1 121 ? 13.43 -1.451 3.902 1 97.75 121 GLU B C 1
ATOM 2787 O O . GLU B 1 121 ? 14.539 -1.038 3.576 1 97.75 121 GLU B O 1
ATOM 2792 N N . ARG B 1 122 ? 13.203 -2.275 4.867 1 97.06 122 ARG B N 1
ATOM 2793 C CA . ARG B 1 122 ? 14.281 -2.662 5.766 1 97.06 122 ARG B CA 1
ATOM 2794 C C . ARG B 1 122 ? 15.297 -3.553 5.051 1 97.06 122 ARG B C 1
ATOM 2796 O O . ARG B 1 122 ? 16.5 -3.281 5.078 1 97.06 122 ARG B O 1
ATOM 2803 N N . ALA B 1 123 ? 14.797 -4.617 4.484 1 96.5 123 ALA B N 1
ATOM 2804 C CA . ALA B 1 123 ? 15.703 -5.582 3.865 1 96.5 123 ALA B CA 1
ATOM 2805 C C . ALA B 1 123 ? 14.992 -6.375 2.771 1 96.5 123 ALA B C 1
ATOM 2807 O O . ALA B 1 123 ? 14.656 -7.547 2.965 1 96.5 123 ALA B O 1
ATOM 2808 N N . PRO B 1 124 ? 14.844 -5.77 1.59 1 93.44 124 PRO B N 1
ATOM 2809 C CA . PRO B 1 124 ? 14.07 -6.398 0.518 1 93.44 124 PRO B CA 1
ATOM 2810 C C . PRO B 1 124 ? 14.719 -7.684 0 1 93.44 124 PRO B C 1
ATOM 2812 O O . PRO B 1 124 ? 14.039 -8.523 -0.602 1 93.44 124 PRO B O 1
ATOM 2815 N N . TRP B 1 125 ? 16.047 -7.906 0.316 1 93.12 125 TRP B N 1
ATOM 2816 C CA . TRP B 1 125 ? 16.766 -9.031 -0.271 1 93.12 125 TRP B CA 1
ATOM 2817 C C . TRP B 1 125 ? 16.938 -10.148 0.75 1 93.12 125 TRP B C 1
ATOM 2819 O O . TRP B 1 125 ? 17.469 -11.219 0.425 1 93.12 125 TRP B O 1
ATOM 2829 N N . GLN B 1 126 ? 16.516 -9.836 1.97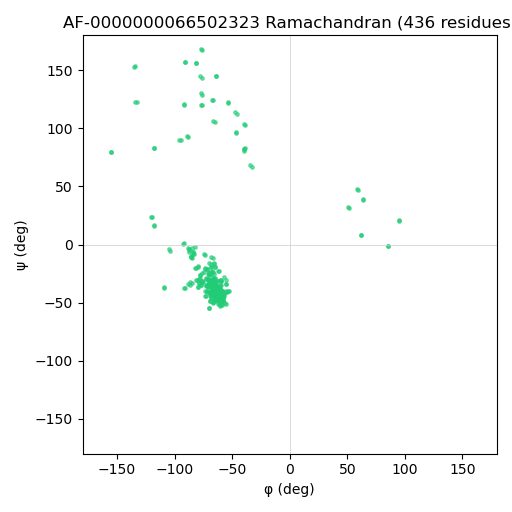1 1 94.5 126 GLN B N 1
ATOM 2830 C CA . GLN B 1 126 ? 16.5 -10.898 2.973 1 94.5 126 GLN B CA 1
ATOM 2831 C C . GLN B 1 126 ? 15.141 -11.602 3.002 1 94.5 126 GLN B C 1
ATOM 2833 O O . GLN B 1 126 ? 14.117 -10.969 3.27 1 94.5 126 GLN B O 1
ATOM 2838 N N . ILE B 1 127 ? 15.133 -12.859 2.766 1 90 127 ILE B N 1
ATOM 2839 C CA . ILE B 1 127 ? 13.922 -13.648 2.566 1 90 127 ILE B CA 1
ATOM 2840 C C . ILE B 1 127 ? 13.047 -13.57 3.816 1 90 127 ILE B C 1
ATOM 2842 O O . ILE B 1 127 ? 11.82 -13.656 3.729 1 90 127 ILE B O 1
ATOM 2846 N N . GLU B 1 128 ? 13.664 -13.414 5.008 1 95 128 GLU B N 1
ATOM 2847 C CA . GLU B 1 128 ? 12.922 -13.32 6.262 1 95 128 GLU B CA 1
ATOM 2848 C C . GLU B 1 128 ? 11.883 -12.195 6.199 1 95 128 GLU B C 1
ATOM 2850 O O . GLU B 1 128 ? 10.781 -12.336 6.73 1 95 128 GLU B O 1
ATOM 2855 N N . PHE B 1 129 ? 12.188 -11.125 5.508 1 97 129 PHE B N 1
ATOM 2856 C CA . PHE B 1 129 ? 11.312 -9.953 5.48 1 97 129 PHE B CA 1
ATOM 2857 C C . PHE B 1 129 ? 10.273 -10.078 4.375 1 97 129 PHE B C 1
ATOM 2859 O O . PHE B 1 129 ? 9.406 -9.211 4.23 1 97 129 PHE B O 1
ATOM 2866 N N . THR B 1 130 ? 10.383 -11.141 3.6 1 94.81 130 THR B N 1
ATOM 2867 C CA . THR B 1 130 ? 9.305 -11.547 2.701 1 94.81 130 THR B CA 1
ATOM 2868 C C . THR B 1 130 ? 8.367 -12.531 3.389 1 94.81 130 THR B C 1
ATOM 2870 O O . THR B 1 130 ? 7.145 -12.398 3.297 1 94.81 130 THR B O 1
ATOM 2873 N N . ILE B 1 131 ? 8.938 -13.352 4.16 1 95.12 131 ILE B N 1
ATOM 2874 C CA . ILE B 1 131 ? 8.195 -14.453 4.762 1 95.12 131 ILE B CA 1
ATOM 2875 C C . ILE B 1 131 ? 7.402 -13.953 5.969 1 95.12 131 ILE B C 1
ATOM 2877 O O . ILE B 1 131 ? 6.262 -14.367 6.191 1 95.12 131 ILE B O 1
ATOM 2881 N N . ILE B 1 132 ? 7.922 -13.039 6.719 1 97.69 132 ILE B N 1
ATOM 2882 C CA . ILE B 1 132 ? 7.324 -12.586 7.969 1 97.69 132 ILE B CA 1
ATOM 2883 C C . ILE B 1 132 ? 5.941 -12.008 7.699 1 97.69 132 ILE B C 1
ATOM 2885 O O . ILE B 1 132 ? 4.953 -12.43 8.305 1 97.69 132 ILE B O 1
ATOM 2889 N N . PRO B 1 133 ? 5.848 -11.07 6.773 1 98.31 133 PRO B N 1
ATOM 2890 C CA . PRO B 1 133 ? 4.508 -10.516 6.566 1 98.31 133 PRO B CA 1
ATOM 2891 C C . PRO B 1 133 ? 3.531 -11.523 5.973 1 98.31 133 PRO B C 1
ATOM 2893 O O . PRO B 1 133 ? 2.338 -11.492 6.277 1 98.31 133 PRO B O 1
ATOM 2896 N N . ILE B 1 134 ? 3.93 -12.453 5.168 1 98 134 ILE B N 1
ATOM 2897 C CA . ILE B 1 134 ? 3.061 -13.469 4.582 1 98 134 ILE B CA 1
ATOM 2898 C C . ILE B 1 134 ? 2.586 -14.43 5.672 1 98 134 ILE B C 1
ATOM 2900 O O . ILE B 1 134 ? 1.387 -14.68 5.809 1 98 134 ILE B O 1
ATOM 2904 N N . VAL B 1 135 ? 3.545 -14.922 6.484 1 98.19 135 VAL B N 1
ATOM 2905 C CA . VAL B 1 135 ? 3.242 -15.898 7.52 1 98.19 135 VAL B CA 1
ATOM 2906 C C . VAL B 1 135 ? 2.369 -15.266 8.594 1 98.19 135 VAL B C 1
ATOM 2908 O O . VAL B 1 135 ? 1.489 -15.914 9.164 1 98.19 135 VAL B O 1
ATOM 2911 N N . SER B 1 136 ? 2.617 -14 8.898 1 98.62 136 SER B N 1
ATOM 2912 C CA . SER B 1 136 ? 1.774 -13.305 9.867 1 98.62 136 SER B CA 1
ATOM 2913 C C . SER B 1 136 ? 0.315 -13.305 9.422 1 98.62 136 SER B C 1
ATOM 2915 O O . SER B 1 136 ? -0.587 -13.477 10.242 1 98.62 136 SER B O 1
ATOM 2917 N N . ALA B 1 137 ? 0.049 -13.109 8.141 1 98.44 137 ALA B N 1
ATOM 2918 C CA . ALA B 1 137 ? -1.314 -13.164 7.621 1 98.44 137 ALA B CA 1
ATOM 2919 C C . ALA B 1 137 ? -1.893 -14.57 7.73 1 98.44 137 ALA B C 1
ATOM 2921 O O . ALA B 1 137 ? -3.068 -14.742 8.055 1 98.44 137 ALA B O 1
ATOM 2922 N N . LEU B 1 138 ? -1.068 -15.547 7.5 1 97.75 138 LEU B N 1
ATOM 2923 C CA . LEU B 1 138 ? -1.498 -16.938 7.617 1 97.75 138 LEU B CA 1
ATOM 2924 C C . LEU B 1 138 ? -1.854 -17.281 9.062 1 97.75 138 LEU B C 1
ATOM 2926 O O . LEU B 1 138 ? -2.865 -17.938 9.312 1 97.75 138 LEU B O 1
ATOM 2930 N N . ILE B 1 139 ? -1.02 -16.828 9.969 1 98.06 139 ILE B N 1
ATOM 2931 C CA . ILE B 1 139 ? -1.272 -17.062 11.383 1 98.06 139 ILE B CA 1
ATOM 2932 C C . ILE B 1 139 ? -2.6 -16.422 11.789 1 98.06 139 ILE B C 1
ATOM 2934 O O . ILE B 1 139 ? -3.4 -17.031 12.5 1 98.06 139 ILE B O 1
ATOM 2938 N N . LEU B 1 140 ? -2.836 -15.25 11.273 1 97.44 140 LEU B N 1
ATOM 2939 C CA . LEU B 1 140 ? -4.086 -14.57 11.586 1 97.44 140 LEU B CA 1
ATOM 2940 C C . LEU B 1 140 ? -5.277 -15.336 11.023 1 97.44 140 LEU B C 1
ATOM 2942 O O . LEU B 1 140 ? -6.332 -15.414 11.656 1 97.44 140 LEU B O 1
ATOM 2946 N N . LEU B 1 141 ? -5.137 -15.859 9.836 1 96.5 141 LEU B N 1
ATOM 2947 C CA . LEU B 1 141 ? -6.172 -16.688 9.219 1 96.5 141 LEU B CA 1
ATOM 2948 C C . LEU B 1 141 ? -6.492 -17.891 10.102 1 96.5 141 LEU B C 1
ATOM 2950 O O . LEU B 1 141 ? -7.66 -18.172 10.375 1 96.5 141 LEU B O 1
ATOM 2954 N N . ILE B 1 142 ? -5.473 -18.516 10.617 1 95.81 142 ILE B N 1
ATOM 2955 C CA . ILE B 1 142 ? -5.637 -19.703 11.453 1 95.81 142 ILE B CA 1
ATOM 2956 C C . ILE B 1 142 ? -6.293 -19.312 12.773 1 95.81 142 ILE B C 1
ATOM 2958 O O . ILE B 1 142 ? -7.23 -19.969 13.227 1 95.81 142 ILE B O 1
ATOM 2962 N N . ILE B 1 143 ? -5.793 -18.25 13.359 1 95.5 143 ILE B N 1
ATOM 2963 C CA . ILE B 1 143 ? -6.336 -17.781 14.633 1 95.5 143 ILE B CA 1
ATOM 2964 C C . ILE B 1 143 ? -7.82 -17.453 14.477 1 95.5 143 ILE B C 1
ATOM 2966 O O . ILE B 1 143 ? -8.641 -17.828 15.32 1 95.5 143 ILE B O 1
ATOM 2970 N N . ARG B 1 144 ? -8.164 -16.812 13.406 1 93.25 144 ARG B N 1
ATOM 2971 C CA . ARG B 1 144 ? -9.547 -16.391 13.172 1 93.25 144 ARG B CA 1
ATOM 2972 C C . ARG B 1 144 ? -10.477 -17.609 13.109 1 93.25 144 ARG B C 1
ATOM 2974 O O . ARG B 1 144 ? -11.531 -17.609 13.75 1 93.25 144 ARG B O 1
ATOM 2981 N N . HIS B 1 145 ? -10.133 -18.578 12.422 1 93.12 145 HIS B N 1
ATOM 2982 C CA . HIS B 1 145 ? -11 -19.75 12.266 1 93.12 145 HIS B CA 1
ATOM 2983 C C . HIS B 1 145 ? -10.938 -20.656 13.484 1 93.12 145 HIS B C 1
ATOM 2985 O O . HIS B 1 145 ? -11.914 -21.312 13.82 1 93.12 145 HIS B O 1
ATOM 2991 N N . SER B 1 146 ? -9.781 -20.656 14.172 1 93.19 146 SER B N 1
ATOM 2992 C CA . SER B 1 146 ? -9.68 -21.422 15.406 1 93.19 146 SER B CA 1
ATOM 2993 C C . SER B 1 146 ? -10.578 -20.844 16.5 1 93.19 146 SER B C 1
ATOM 2995 O O . SER B 1 146 ? -11.219 -21.578 17.25 1 93.19 146 SER B O 1
ATOM 2997 N N . LEU B 1 147 ? -10.664 -19.562 16.547 1 91.88 147 LEU B N 1
ATOM 2998 C CA . LEU B 1 147 ? -11.484 -18.891 17.547 1 91.88 147 LEU B CA 1
ATOM 2999 C C . LEU B 1 147 ? -12.969 -19.109 17.266 1 91.88 147 LEU B C 1
ATOM 3001 O O . LEU B 1 147 ? -13.781 -19.156 18.188 1 91.88 147 LEU B O 1
ATOM 3005 N N . ARG B 1 148 ? -13.312 -19.344 16.078 1 87.94 148 ARG B N 1
ATOM 3006 C CA . ARG B 1 148 ? -14.703 -19.594 15.703 1 87.94 148 ARG B CA 1
ATOM 3007 C C . ARG B 1 148 ? -15.055 -21.062 15.836 1 87.94 148 ARG B C 1
ATOM 3009 O O . ARG B 1 148 ? -16.219 -21.453 15.656 1 87.94 148 ARG B O 1
ATOM 3016 N N . ARG B 1 149 ? -14.047 -21.859 16.156 1 82.19 149 ARG B N 1
ATOM 3017 C CA . ARG B 1 149 ? -14.195 -23.281 16.406 1 82.19 149 ARG B CA 1
ATOM 3018 C C . ARG B 1 149 ? -14.961 -23.953 15.273 1 82.19 149 ARG B C 1
ATOM 3020 O O . ARG B 1 149 ? -15.828 -24.797 15.516 1 82.19 149 ARG B O 1
ATOM 3027 N N . LYS B 1 150 ? -14.844 -23.516 14.164 1 80.62 150 LYS B N 1
ATOM 3028 C CA . LYS B 1 150 ? -15.5 -24.078 12.992 1 80.62 150 LYS B CA 1
ATOM 3029 C C . LYS B 1 150 ? -14.523 -24.203 11.828 1 80.62 150 LYS B C 1
ATOM 3031 O O . LYS B 1 150 ? -13.758 -23.281 11.539 1 80.62 150 LYS B O 1
ATOM 3036 N N . ILE B 1 151 ? -14.414 -25.484 11.359 1 84.75 151 ILE B N 1
ATOM 3037 C CA . ILE B 1 151 ? -13.648 -25.672 10.133 1 84.75 151 ILE B CA 1
ATOM 3038 C C . ILE B 1 151 ? -14.383 -25 8.961 1 84.75 151 ILE B C 1
ATOM 3040 O O . ILE B 1 151 ? -15.555 -25.281 8.719 1 84.75 151 ILE B O 1
ATOM 3044 N N . PRO B 1 152 ? -13.648 -24.125 8.328 1 89.5 152 PRO B N 1
ATOM 3045 C CA . PRO B 1 152 ? -14.336 -23.438 7.227 1 89.5 152 PRO B CA 1
ATOM 3046 C C . PRO B 1 152 ? -14.742 -24.391 6.102 1 89.5 152 PRO B C 1
ATOM 3048 O O . PRO B 1 152 ? -14.008 -25.312 5.777 1 89.5 152 PRO B O 1
ATOM 3051 N N . ASP B 1 153 ? -15.836 -24.141 5.5 1 87.94 153 ASP B N 1
ATOM 3052 C CA . ASP B 1 153 ? -16.406 -25.016 4.473 1 87.94 153 ASP B CA 1
ATOM 3053 C C . ASP B 1 153 ? -15.5 -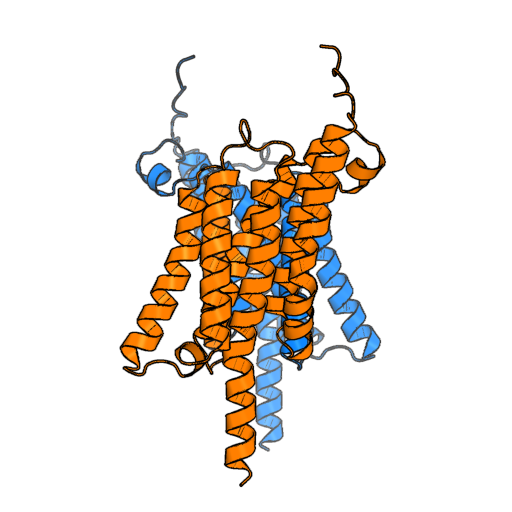25.078 3.246 1 87.94 153 ASP B C 1
ATOM 3055 O O . ASP B 1 153 ? -15.461 -26.094 2.553 1 87.94 153 ASP B O 1
ATOM 3059 N N . TRP B 1 154 ? -14.781 -24.031 3.016 1 91.56 154 TRP B N 1
ATOM 3060 C CA . TRP B 1 154 ? -13.953 -23.984 1.812 1 91.56 154 TRP B CA 1
ATOM 3061 C C . TRP B 1 154 ? -12.82 -25 1.893 1 91.56 154 TRP B C 1
ATOM 3063 O O . TRP B 1 154 ? -12.328 -25.469 0.865 1 91.56 154 TRP B O 1
ATOM 3073 N N . ILE B 1 155 ? -12.414 -25.406 3.076 1 92.06 155 ILE B N 1
ATOM 3074 C CA . ILE B 1 155 ? -11.344 -26.375 3.248 1 92.06 155 ILE B CA 1
ATOM 3075 C C . ILE B 1 155 ? -11.805 -27.75 2.76 1 92.06 155 ILE B C 1
ATOM 3077 O O . ILE B 1 155 ? -10.992 -28.562 2.293 1 92.06 155 ILE B O 1
ATOM 3081 N N . LYS B 1 156 ? -13.086 -27.969 2.893 1 90.31 156 LYS B N 1
ATOM 3082 C CA . LYS B 1 156 ? -13.648 -29.266 2.541 1 90.31 156 LYS B CA 1
ATOM 3083 C C . LYS B 1 156 ? -13.93 -29.344 1.042 1 90.31 156 LYS B C 1
ATOM 3085 O O . LYS B 1 156 ? -14.242 -30.422 0.527 1 90.31 156 LYS B O 1
ATOM 3090 N N . SER B 1 157 ? -13.766 -28.312 0.398 1 92 157 SER B N 1
ATOM 3091 C CA . SER B 1 157 ? -14.07 -28.266 -1.029 1 92 157 SER B CA 1
ATOM 3092 C C . SER B 1 157 ? -12.984 -28.953 -1.849 1 92 157 SER B C 1
ATOM 3094 O O . SER B 1 157 ? -11.797 -28.875 -1.513 1 92 157 SER B O 1
ATOM 3096 N N . LYS B 1 158 ? -13.383 -29.656 -2.953 1 94.38 158 LYS B N 1
ATOM 3097 C CA . LYS B 1 158 ? -12.422 -30.25 -3.873 1 94.38 158 LYS B CA 1
ATOM 3098 C C . LYS B 1 158 ? -11.508 -29.188 -4.484 1 94.38 158 LYS B C 1
ATOM 3100 O O . LYS B 1 158 ? -10.344 -29.469 -4.785 1 94.38 158 LYS B O 1
ATOM 3105 N N . PHE B 1 159 ? -12.008 -28.062 -4.645 1 95.38 159 PHE B N 1
ATOM 3106 C CA . PHE B 1 159 ? -11.234 -26.969 -5.242 1 95.38 159 PHE B CA 1
ATOM 3107 C C . PHE B 1 159 ? -10.086 -26.562 -4.332 1 95.38 159 PHE B C 1
ATOM 3109 O O . PHE B 1 159 ? -9 -26.234 -4.809 1 95.38 159 PHE B O 1
ATOM 3116 N N . PHE B 1 160 ? -10.391 -26.562 -3.094 1 96.25 160 PHE B N 1
ATOM 3117 C CA . PHE B 1 160 ? -9.32 -26.25 -2.158 1 96.25 160 PHE B CA 1
ATOM 3118 C C . PHE B 1 160 ? -8.219 -27.312 -2.225 1 96.25 160 PHE B C 1
ATOM 3120 O O . PHE B 1 160 ? -7.035 -26.984 -2.186 1 96.25 160 PHE B O 1
ATOM 3127 N N . LEU B 1 161 ? -8.625 -28.516 -2.344 1 96.38 161 LEU B N 1
ATOM 3128 C CA . LEU B 1 161 ? -7.664 -29.609 -2.469 1 96.38 161 LEU B CA 1
ATOM 3129 C C . LEU B 1 161 ? -6.805 -29.438 -3.717 1 96.38 161 LEU B C 1
ATOM 3131 O O . LEU B 1 161 ? -5.582 -29.594 -3.66 1 96.38 161 LEU B O 1
ATOM 3135 N N . TYR B 1 162 ? -7.422 -29.094 -4.82 1 97.19 162 TYR B N 1
ATOM 3136 C CA . TYR B 1 162 ? -6.676 -28.812 -6.043 1 97.19 162 TYR B CA 1
ATOM 3137 C C . TYR B 1 162 ? -5.711 -27.656 -5.832 1 97.19 162 TYR B C 1
ATOM 3139 O O . TYR B 1 162 ? -4.531 -27.75 -6.18 1 97.19 162 TYR B O 1
ATOM 3147 N N . GLY B 1 163 ? -6.234 -26.609 -5.254 1 97.5 163 GLY B N 1
ATOM 3148 C CA . GLY B 1 163 ? -5.414 -25.422 -5.012 1 97.5 163 GLY B CA 1
ATOM 3149 C C . GLY B 1 163 ? -4.223 -25.703 -4.117 1 97.5 163 GLY B C 1
ATOM 3150 O O . GLY B 1 163 ? -3.104 -25.281 -4.418 1 97.5 163 GLY B O 1
ATOM 3151 N N . PHE B 1 164 ? -4.484 -26.422 -3.113 1 97.19 164 PHE B N 1
ATOM 3152 C CA . PHE B 1 164 ? -3.434 -26.75 -2.16 1 97.19 164 PHE B CA 1
ATOM 3153 C C . PHE B 1 164 ? -2.402 -27.672 -2.795 1 97.19 164 PHE B C 1
ATOM 3155 O O . PHE B 1 164 ? -1.204 -27.547 -2.539 1 97.19 164 PHE B O 1
ATOM 3162 N N . GLY B 1 165 ? -2.848 -28.625 -3.553 1 97.62 165 GLY B N 1
ATOM 3163 C CA . GLY B 1 165 ? -1.942 -29.5 -4.293 1 97.62 165 GLY B CA 1
ATOM 3164 C C . GLY B 1 165 ? -1.035 -28.734 -5.242 1 97.62 165 GLY B C 1
ATOM 3165 O O . GLY B 1 165 ? 0.183 -28.922 -5.234 1 97.62 165 GLY B O 1
ATOM 3166 N N . PHE B 1 166 ? -1.636 -27.844 -6.016 1 98.06 166 PHE B N 1
ATOM 3167 C CA . PHE B 1 166 ? -0.856 -27.031 -6.941 1 98.06 166 PHE B CA 1
ATOM 3168 C C . PHE B 1 166 ? 0.085 -26.109 -6.184 1 98.06 166 PHE B C 1
ATOM 3170 O O . PHE B 1 166 ? 1.186 -25.812 -6.656 1 98.06 166 PHE B O 1
ATOM 3177 N N . PHE B 1 167 ? -0.323 -25.641 -5.023 1 97.94 167 PHE B N 1
ATOM 3178 C CA . PHE B 1 167 ? 0.543 -24.828 -4.184 1 97.94 167 PHE B CA 1
ATOM 3179 C C . PHE B 1 167 ? 1.796 -25.594 -3.783 1 97.94 167 PHE B C 1
ATOM 3181 O O . PHE B 1 167 ? 2.898 -25.047 -3.781 1 97.94 167 PHE B O 1
ATOM 3188 N N . GLY B 1 168 ? 1.598 -26.859 -3.406 1 97.06 168 GLY B N 1
ATOM 3189 C CA . GLY B 1 168 ? 2.736 -27.703 -3.084 1 97.06 168 GLY B CA 1
ATOM 3190 C C . GLY B 1 168 ? 3.723 -27.844 -4.23 1 97.06 168 GLY B C 1
ATOM 3191 O O . GLY B 1 168 ? 4.934 -27.734 -4.027 1 97.06 168 GLY B O 1
ATOM 3192 N N . VAL B 1 169 ? 3.188 -28.047 -5.406 1 97.38 169 VAL B N 1
ATOM 3193 C CA . VAL B 1 169 ? 4.027 -28.125 -6.598 1 97.38 169 VAL B CA 1
ATOM 3194 C C . VAL B 1 169 ? 4.762 -26.812 -6.797 1 97.38 169 VAL B C 1
ATOM 3196 O O . VAL B 1 169 ? 5.973 -26.797 -7.035 1 97.38 169 VAL B O 1
ATOM 3199 N N . ALA B 1 170 ? 4.02 -25.719 -6.664 1 97.06 170 ALA B N 1
ATOM 3200 C CA . ALA B 1 170 ? 4.613 -24.391 -6.824 1 97.06 170 ALA B CA 1
ATOM 3201 C C . ALA B 1 170 ? 5.73 -24.172 -5.812 1 97.06 170 ALA B C 1
ATOM 3203 O O . ALA B 1 170 ? 6.805 -23.672 -6.168 1 97.06 170 ALA B O 1
ATOM 3204 N N . ALA B 1 171 ? 5.492 -24.516 -4.574 1 94.56 171 ALA B N 1
ATOM 3205 C CA . ALA B 1 171 ? 6.477 -24.328 -3.514 1 94.56 171 ALA B CA 1
ATOM 3206 C C . ALA B 1 171 ? 7.75 -25.125 -3.805 1 94.56 171 ALA B C 1
ATOM 3208 O O . ALA B 1 171 ? 8.859 -24.625 -3.566 1 94.56 171 ALA B O 1
ATOM 3209 N N . PHE B 1 172 ? 7.543 -26.297 -4.289 1 95.44 172 PHE B N 1
ATOM 3210 C CA . PHE B 1 172 ? 8.672 -27.141 -4.66 1 95.44 172 PHE B CA 1
ATOM 3211 C C . PHE B 1 172 ? 9.531 -26.453 -5.723 1 95.44 172 PHE B C 1
ATOM 3213 O O . PHE B 1 172 ? 10.75 -26.359 -5.574 1 95.44 172 PHE B O 1
ATOM 3220 N N . PHE B 1 173 ? 8.93 -25.953 -6.68 1 94.81 173 PHE B N 1
ATOM 3221 C CA . PHE B 1 173 ? 9.672 -25.328 -7.773 1 94.81 173 PHE B CA 1
ATOM 3222 C C . PHE B 1 173 ? 10.156 -23.938 -7.375 1 94.81 173 PHE B C 1
ATOM 3224 O O . PHE B 1 173 ? 11.141 -23.438 -7.922 1 94.81 173 PHE B O 1
ATOM 3231 N N . PHE B 1 174 ? 9.469 -23.297 -6.457 1 92.12 174 PHE B N 1
ATOM 3232 C CA . PHE B 1 174 ? 9.984 -22.047 -5.918 1 92.12 174 PHE B CA 1
ATOM 3233 C C . PHE B 1 174 ? 11.336 -22.266 -5.246 1 92.12 174 PHE B C 1
ATOM 3235 O O . PHE B 1 174 ? 12.289 -21.516 -5.504 1 92.12 174 PHE B O 1
ATOM 3242 N N . ALA B 1 175 ? 11.383 -23.25 -4.441 1 89.5 175 ALA B N 1
ATOM 3243 C CA . ALA B 1 175 ? 12.625 -23.562 -3.732 1 89.5 175 ALA B CA 1
ATOM 3244 C C . ALA B 1 175 ? 13.75 -23.891 -4.711 1 89.5 175 ALA B C 1
ATOM 3246 O O . ALA B 1 175 ? 14.875 -23.422 -4.547 1 89.5 175 ALA B O 1
ATOM 3247 N N . ARG B 1 176 ? 13.43 -24.578 -5.723 1 90.81 176 ARG B N 1
ATOM 3248 C CA . ARG B 1 176 ? 14.422 -24.938 -6.73 1 90.81 176 ARG B CA 1
ATOM 3249 C C . ARG B 1 176 ? 14.844 -23.719 -7.551 1 90.81 176 ARG B C 1
ATOM 3251 O O . ARG B 1 176 ? 15.977 -23.656 -8.023 1 90.81 176 ARG B O 1
ATOM 3258 N N . GLY B 1 177 ? 13.906 -22.859 -7.664 1 88.62 177 GLY B N 1
ATOM 3259 C CA . GLY B 1 177 ? 14.141 -21.688 -8.5 1 88.62 177 GLY B CA 1
ATOM 3260 C C . GLY B 1 177 ? 14.883 -20.578 -7.777 1 88.62 177 GLY B C 1
ATOM 3261 O O . GLY B 1 177 ? 15.305 -19.609 -8.398 1 88.62 177 GLY B O 1
ATOM 3262 N N . LEU B 1 178 ? 15.117 -20.641 -6.5 1 83.19 178 LEU B N 1
ATOM 3263 C CA . LEU B 1 178 ? 15.82 -19.641 -5.715 1 83.19 178 LEU B CA 1
ATOM 3264 C C . LEU B 1 178 ? 17.312 -19.625 -6.059 1 83.19 178 LEU B C 1
ATOM 3266 O O . LEU B 1 178 ? 17.969 -18.594 -5.898 1 83.19 178 LEU B O 1
ATOM 3270 N N . ASP B 1 179 ? 17.766 -20.719 -6.551 1 83.75 179 ASP B N 1
ATOM 3271 C CA . ASP B 1 179 ? 19.156 -20.797 -6.98 1 83.75 179 ASP B CA 1
ATOM 3272 C C . ASP B 1 179 ? 19.297 -20.375 -8.445 1 83.75 179 ASP B C 1
ATOM 3274 O O . ASP B 1 179 ? 19.219 -21.219 -9.344 1 83.75 179 ASP B O 1
ATOM 3278 N N . ASP B 1 180 ? 19.578 -19.141 -8.664 1 77.88 180 ASP B N 1
ATOM 3279 C CA . ASP B 1 180 ? 19.641 -18.562 -10 1 77.88 180 ASP B CA 1
ATOM 3280 C C . ASP B 1 180 ? 20.75 -19.219 -10.828 1 77.88 180 ASP B C 1
ATOM 3282 O O . ASP B 1 180 ? 20.625 -19.359 -12.047 1 77.88 180 ASP B O 1
ATOM 3286 N N . ASN B 1 181 ? 21.75 -19.609 -10.18 1 82.81 181 ASN B N 1
ATOM 3287 C CA . ASN B 1 181 ? 22.906 -20.156 -10.883 1 82.81 181 ASN B CA 1
ATOM 3288 C C . ASN B 1 181 ? 22.625 -21.562 -11.414 1 82.81 181 ASN B C 1
ATOM 3290 O O . ASN B 1 181 ? 23.25 -22 -12.383 1 82.81 181 ASN B O 1
ATOM 3294 N N . ASN B 1 182 ? 21.656 -22.203 -10.859 1 85.88 182 ASN B N 1
ATOM 3295 C CA . ASN B 1 182 ? 21.375 -23.578 -11.258 1 85.88 182 ASN B CA 1
ATOM 3296 C C . ASN B 1 182 ? 19.953 -23.734 -11.805 1 85.88 182 ASN B C 1
ATOM 3298 O O . ASN B 1 182 ? 19.344 -24.781 -11.672 1 85.88 182 ASN B O 1
ATOM 3302 N N . ASP B 1 183 ? 19.422 -22.688 -12.258 1 89.31 183 ASP B N 1
ATOM 3303 C CA . ASP B 1 183 ? 18.109 -22.719 -12.883 1 89.31 183 ASP B CA 1
ATOM 3304 C C . ASP B 1 183 ? 18.188 -22.281 -14.344 1 89.31 183 ASP B C 1
ATOM 3306 O O . ASP B 1 183 ? 17.922 -21.125 -14.664 1 89.31 183 ASP B O 1
ATOM 3310 N N . TYR B 1 184 ? 18.578 -23.359 -15.156 1 88.38 184 TYR B N 1
ATOM 3311 C CA . TYR B 1 184 ? 18.734 -23.109 -16.578 1 88.38 184 TYR B CA 1
ATOM 3312 C C . TYR B 1 184 ? 17.469 -22.469 -17.156 1 88.38 184 TYR B C 1
ATOM 3314 O O . TYR B 1 184 ? 16.359 -22.969 -16.969 1 88.38 184 TYR B O 1
ATOM 3322 N N . LEU B 1 185 ? 17.609 -21.266 -17.766 1 88.5 185 LEU B N 1
ATOM 3323 C CA . LEU B 1 185 ? 16.562 -20.484 -18.406 1 88.5 185 LEU B CA 1
ATOM 3324 C C . LEU B 1 185 ? 15.492 -20.094 -17.391 1 88.5 185 LEU B C 1
ATOM 3326 O O . LEU B 1 185 ? 14.422 -19.609 -17.766 1 88.5 185 LEU B O 1
ATOM 3330 N N . ARG B 1 186 ? 15.758 -20.359 -16.141 1 89.5 186 ARG B N 1
ATOM 3331 C CA . ARG B 1 186 ? 14.82 -20.078 -15.062 1 89.5 186 ARG B CA 1
ATOM 3332 C C . ARG B 1 186 ? 13.547 -20.906 -15.211 1 89.5 186 ARG B C 1
ATOM 3334 O O . ARG B 1 186 ? 12.445 -20.406 -14.961 1 89.5 186 ARG B O 1
ATOM 3341 N N . ILE B 1 187 ? 13.727 -22.094 -15.609 1 92.12 187 ILE B N 1
ATOM 3342 C CA . ILE B 1 187 ? 12.602 -22.984 -15.867 1 92.12 187 ILE B CA 1
ATOM 3343 C C . ILE B 1 187 ? 11.875 -23.297 -14.562 1 92.12 187 ILE B C 1
ATOM 3345 O O . ILE B 1 187 ? 10.648 -23.266 -14.5 1 92.12 187 ILE B O 1
ATOM 3349 N N . ASN B 1 188 ? 12.633 -23.547 -13.562 1 92.94 188 ASN B N 1
ATOM 3350 C CA . ASN B 1 188 ? 12.016 -23.812 -12.266 1 92.94 188 ASN B CA 1
ATOM 3351 C C . ASN B 1 188 ? 11.211 -22.609 -11.781 1 92.94 188 ASN B C 1
ATOM 3353 O O . ASN B 1 188 ? 10.078 -22.766 -11.305 1 92.94 188 ASN B O 1
ATOM 3357 N N . HIS B 1 189 ? 11.766 -21.453 -11.914 1 92 189 HIS B N 1
ATOM 3358 C CA . HIS B 1 189 ? 11.086 -20.219 -11.539 1 92 189 HIS B CA 1
ATOM 3359 C C . HIS B 1 189 ? 9.82 -20.016 -12.367 1 92 189 HIS B C 1
ATOM 3361 O O . HIS B 1 189 ? 8.773 -19.641 -11.828 1 92 189 HIS B O 1
ATOM 3367 N N . GLY B 1 190 ? 9.898 -20.344 -13.594 1 92.81 190 GLY B N 1
ATOM 3368 C CA . GLY B 1 190 ? 8.734 -20.266 -14.461 1 92.81 190 GLY B CA 1
ATOM 3369 C C . GLY B 1 190 ? 7.633 -21.219 -14.062 1 92.81 190 GLY B C 1
ATOM 3370 O O . GLY B 1 190 ? 6.457 -20.844 -14.055 1 92.81 190 GLY B O 1
ATOM 3371 N N . ILE B 1 191 ? 7.965 -22.344 -13.75 1 94.19 191 ILE B N 1
ATOM 3372 C CA . ILE B 1 191 ? 6.996 -23.344 -13.32 1 94.19 191 ILE B CA 1
ATOM 3373 C C . ILE B 1 191 ? 6.32 -22.906 -12.031 1 94.19 191 ILE B C 1
ATOM 3375 O O . ILE B 1 191 ? 5.113 -23.078 -11.859 1 94.19 191 ILE B O 1
ATOM 3379 N N . TRP B 1 192 ? 7.117 -22.312 -11.188 1 95 192 TRP B N 1
ATOM 3380 C CA . TRP B 1 192 ? 6.539 -21.75 -9.969 1 95 192 TRP B CA 1
ATOM 3381 C C . TRP B 1 192 ? 5.465 -20.719 -10.305 1 95 192 TRP B C 1
ATOM 3383 O O . TRP B 1 192 ? 4.359 -20.766 -9.758 1 95 192 TRP B O 1
ATOM 3393 N N . HIS B 1 193 ? 5.773 -19.797 -11.227 1 95.31 193 HIS B N 1
ATOM 3394 C CA . HIS B 1 193 ? 4.812 -18.781 -11.625 1 95.31 193 HIS B CA 1
ATOM 3395 C C . HIS B 1 193 ? 3.529 -19.406 -12.156 1 95.31 193 HIS B C 1
ATOM 3397 O O . HIS B 1 193 ? 2.43 -19 -11.781 1 95.31 193 HIS B O 1
ATOM 3403 N N . PHE B 1 194 ? 3.689 -20.375 -12.969 1 95.75 194 PHE B N 1
ATOM 3404 C CA . PHE B 1 194 ? 2.553 -21.016 -13.625 1 95.75 194 PHE B CA 1
ATOM 3405 C C . PHE B 1 194 ? 1.648 -21.688 -12.594 1 95.75 194 PHE B C 1
ATOM 3407 O O . PHE B 1 194 ? 0.439 -21.453 -12.578 1 95.75 194 PHE B O 1
ATOM 3414 N N . PHE B 1 195 ? 2.184 -22.391 -11.727 1 97.25 195 PHE B N 1
ATOM 3415 C CA . PHE B 1 195 ? 1.396 -23.203 -10.812 1 97.25 195 PHE B CA 1
ATOM 3416 C C . PHE B 1 195 ? 0.864 -22.359 -9.656 1 97.25 195 PHE B C 1
ATOM 3418 O O . PHE B 1 195 ? -0.194 -22.656 -9.102 1 97.25 195 PHE B O 1
ATOM 3425 N N . ILE B 1 196 ? 1.58 -21.312 -9.242 1 97.06 196 ILE B N 1
ATOM 3426 C CA . ILE B 1 196 ? 1.053 -20.484 -8.164 1 97.06 196 ILE B CA 1
ATOM 3427 C C . ILE B 1 196 ? -0.205 -19.766 -8.641 1 97.06 196 ILE B C 1
ATOM 3429 O O . ILE B 1 196 ? -1.161 -19.594 -7.883 1 97.06 196 ILE B O 1
ATOM 3433 N N . GLY B 1 197 ? -0.214 -19.344 -9.93 1 96.38 197 GLY B N 1
ATOM 3434 C CA . GLY B 1 197 ? -1.418 -18.766 -10.492 1 96.38 197 GLY B CA 1
ATOM 3435 C C . GLY B 1 197 ? -2.602 -19.703 -10.5 1 96.38 197 GLY B C 1
ATOM 3436 O O . GLY B 1 197 ? -3.705 -19.344 -10.094 1 96.38 197 GLY B O 1
ATOM 3437 N N . ILE B 1 198 ? -2.363 -20.875 -10.867 1 96.62 198 ILE B N 1
ATOM 3438 C CA . ILE B 1 198 ? -3.396 -21.906 -10.914 1 96.62 198 ILE B CA 1
ATOM 3439 C C . ILE B 1 198 ? -3.867 -22.219 -9.492 1 96.62 198 ILE B C 1
ATOM 3441 O O . ILE B 1 198 ? -5.066 -22.359 -9.242 1 96.62 198 ILE B O 1
ATOM 3445 N N . SER B 1 199 ? -2.928 -22.344 -8.633 1 97.81 199 SER B N 1
ATOM 3446 C CA . SER B 1 199 ? -3.238 -22.609 -7.238 1 97.81 199 SER B CA 1
ATOM 3447 C C . SER B 1 199 ? -4.18 -21.547 -6.668 1 97.81 199 SER B C 1
ATOM 3449 O O . SER B 1 199 ? -5.227 -21.891 -6.102 1 97.81 199 SER B O 1
ATOM 3451 N N . PHE B 1 200 ? -3.814 -20.312 -6.859 1 97.5 200 PHE B N 1
ATOM 3452 C CA . PHE B 1 200 ? -4.629 -19.219 -6.34 1 97.5 200 PHE B CA 1
ATOM 3453 C C . PHE B 1 200 ? -6.023 -19.25 -6.949 1 97.5 200 PHE B C 1
ATOM 3455 O O . PHE B 1 200 ? -7.02 -19.047 -6.25 1 97.5 200 PHE B O 1
ATOM 3462 N N . TYR B 1 201 ? -6.105 -19.562 -8.219 1 96.44 201 TYR B N 1
ATOM 3463 C CA . TYR B 1 201 ? -7.395 -19.625 -8.898 1 96.44 201 TYR B CA 1
ATOM 3464 C C . TYR B 1 201 ? -8.305 -20.656 -8.242 1 96.44 201 TYR B C 1
ATOM 3466 O O . TYR B 1 201 ? -9.445 -20.344 -7.883 1 96.44 201 TYR B O 1
ATOM 3474 N N . PHE B 1 202 ? -7.809 -21.781 -7.98 1 96.75 202 PHE B N 1
ATOM 3475 C CA . PHE B 1 202 ? -8.617 -22.844 -7.395 1 96.75 202 PHE B CA 1
ATOM 3476 C C . PHE B 1 202 ? -8.953 -22.531 -5.941 1 96.75 202 PHE B C 1
ATOM 3478 O O . PHE B 1 202 ? -10.055 -22.844 -5.473 1 96.75 202 PHE B O 1
ATOM 3485 N N . ILE B 1 203 ? -8.07 -21.938 -5.258 1 96.44 203 ILE B N 1
ATOM 3486 C CA . ILE B 1 203 ? -8.344 -21.594 -3.863 1 96.44 203 ILE B CA 1
ATOM 3487 C C . ILE B 1 203 ? -9.43 -20.531 -3.795 1 96.44 203 ILE B C 1
ATOM 3489 O O . ILE B 1 203 ? -10.344 -20.609 -2.973 1 96.44 203 ILE B O 1
ATOM 3493 N N . PHE B 1 204 ? -9.367 -19.578 -4.633 1 94.56 204 PHE B N 1
ATOM 3494 C CA . PHE B 1 204 ? -10.422 -18.562 -4.676 1 94.56 204 PHE B CA 1
ATOM 3495 C C . PHE B 1 204 ? -11.758 -19.203 -5.031 1 94.56 204 PHE B C 1
ATOM 3497 O O . PHE B 1 204 ? -12.789 -18.859 -4.441 1 94.56 204 PHE B O 1
ATOM 3504 N N . LEU B 1 205 ? -11.758 -20.156 -5.902 1 92.94 205 LEU B N 1
ATOM 3505 C CA . LEU B 1 205 ? -12.977 -20.844 -6.32 1 92.94 205 LEU B CA 1
ATOM 3506 C C . LEU B 1 205 ? -13.57 -21.641 -5.168 1 92.94 205 LEU B C 1
ATOM 3508 O O . LEU B 1 205 ? -14.789 -21.812 -5.09 1 92.94 205 LEU B O 1
ATOM 3512 N N . SER B 1 206 ? -12.75 -22.094 -4.332 1 93.12 206 SER B N 1
ATOM 3513 C CA . SER B 1 206 ? -13.203 -22.922 -3.225 1 93.12 206 SER B CA 1
ATOM 3514 C C . SER B 1 206 ? -14.188 -22.172 -2.334 1 93.12 206 SER B C 1
ATOM 3516 O O . SER B 1 206 ? -15.148 -22.766 -1.826 1 93.12 206 SER B O 1
ATOM 3518 N N . LYS B 1 207 ? -14.047 -21 -2.121 1 88.94 207 LYS B N 1
ATOM 3519 C CA . LYS B 1 207 ? -14.93 -20.188 -1.282 1 88.94 207 LYS B CA 1
ATOM 3520 C C . LYS B 1 207 ? -16.109 -19.656 -2.082 1 88.94 207 LYS B C 1
ATOM 3522 O O . LYS B 1 207 ? -17.234 -19.594 -1.575 1 88.94 207 LYS B O 1
ATOM 3527 N N . GLU B 1 208 ? -15.945 -19.359 -3.258 1 82.06 208 GLU B N 1
ATOM 3528 C CA . GLU B 1 208 ? -17 -18.75 -4.062 1 82.06 208 GLU B CA 1
ATOM 3529 C C . GLU B 1 208 ? -18.078 -19.766 -4.414 1 82.06 208 GLU B C 1
ATOM 3531 O O . GLU B 1 208 ? -19.266 -19.453 -4.375 1 82.06 208 GLU B O 1
ATOM 3536 N N . LYS B 1 209 ? -17.672 -20.906 -4.797 1 77.19 209 LYS B N 1
ATOM 3537 C CA . LYS B 1 209 ? -18.641 -21.938 -5.18 1 77.19 209 LYS B CA 1
ATOM 3538 C C . LYS B 1 209 ? -19.469 -22.391 -3.984 1 77.19 209 LYS B C 1
ATOM 3540 O O . LYS B 1 209 ? -20.625 -22.781 -4.141 1 77.19 209 LYS B O 1
ATOM 3545 N N . LEU B 1 210 ? -18.891 -22.188 -2.922 1 72.5 210 LEU B N 1
ATOM 3546 C CA . LEU B 1 210 ? -19.641 -22.469 -1.702 1 72.5 210 LEU B CA 1
ATOM 3547 C C . LEU B 1 210 ? -20.703 -21.406 -1.46 1 72.5 210 LEU B C 1
ATOM 3549 O O . LEU B 1 210 ? -21.828 -21.719 -1.09 1 72.5 210 LEU B O 1
ATOM 3553 N N . ASN B 1 211 ? -20.281 -20.219 -1.733 1 69.06 211 ASN B N 1
ATOM 3554 C CA . ASN B 1 211 ? -21.234 -19.141 -1.535 1 69.06 211 ASN B CA 1
ATOM 3555 C C . ASN B 1 211 ? -22.406 -19.234 -2.508 1 69.06 211 ASN B C 1
ATOM 3557 O O . ASN B 1 211 ? -23.547 -18.938 -2.143 1 69.06 211 ASN B O 1
ATOM 3561 N N . GLU B 1 212 ? -22.094 -19.672 -3.682 1 69.31 212 GLU B N 1
ATOM 3562 C CA . GLU B 1 212 ? -23.156 -19.875 -4.668 1 69.31 212 GLU B CA 1
ATOM 3563 C C . GLU B 1 212 ? -24.094 -21 -4.246 1 69.31 212 GLU B C 1
ATOM 3565 O O . GLU B 1 212 ? -25.312 -20.875 -4.375 1 69.31 212 GLU B O 1
ATOM 3570 N N . LYS B 1 213 ? -23.578 -22 -3.713 1 67.75 213 LYS B N 1
ATOM 3571 C CA . LYS B 1 213 ? -24.391 -23.125 -3.258 1 67.75 213 LYS B CA 1
ATOM 3572 C C . LYS B 1 213 ? -25.266 -22.734 -2.076 1 67.75 213 LYS B C 1
ATOM 3574 O O . LYS B 1 213 ? -26.438 -23.125 -2.016 1 67.75 213 LYS B O 1
ATOM 3579 N N . ASN B 1 214 ? -24.703 -21.969 -1.259 1 64.44 214 ASN B N 1
ATOM 3580 C CA . ASN B 1 214 ? -25.453 -21.531 -0.082 1 64.44 214 ASN B CA 1
ATOM 3581 C C . ASN B 1 214 ? -26.609 -20.609 -0.457 1 64.44 214 ASN B C 1
ATOM 3583 O O . ASN B 1 214 ? -27.672 -20.656 0.161 1 64.44 214 ASN B O 1
ATOM 3587 N N . LEU B 1 215 ? -26.375 -19.797 -1.475 1 60.88 215 LEU B N 1
ATOM 3588 C CA . LEU B 1 215 ? -27.422 -18.906 -1.949 1 60.88 215 LEU B CA 1
ATOM 3589 C C . LEU B 1 215 ? -28.547 -19.688 -2.611 1 60.88 215 LEU B C 1
ATOM 3591 O O . LEU B 1 215 ? -29.719 -19.359 -2.453 1 60.88 215 LEU B O 1
ATOM 3595 N N . LEU B 1 216 ? -28.25 -20.734 -3.301 1 62.41 216 LEU B N 1
ATOM 3596 C CA . LEU B 1 216 ? -29.234 -21.594 -3.969 1 62.41 216 LEU B CA 1
ATOM 3597 C C . LEU B 1 216 ? -30.031 -22.391 -2.951 1 62.41 216 LEU B C 1
ATOM 3599 O O . LEU B 1 216 ? -31.234 -22.625 -3.145 1 62.41 216 LEU B O 1
ATOM 3603 N N . HIS B 1 217 ? -29.469 -22.766 -1.897 1 57.41 217 HIS B N 1
ATOM 3604 C CA . HIS B 1 217 ? -30.188 -23.516 -0.861 1 57.41 217 HIS B CA 1
ATOM 3605 C C . HIS B 1 217 ? -31.094 -22.594 -0.053 1 57.41 217 HIS B C 1
ATOM 3607 O O . HIS B 1 217 ? -32.094 -23.047 0.504 1 57.41 217 HIS B O 1
ATOM 3613 N N . LYS B 1 218 ? -30.672 -21.422 0.074 1 56.84 218 LYS B N 1
ATOM 3614 C CA . LYS B 1 218 ? -31.547 -20.5 0.791 1 56.84 218 LYS B CA 1
ATOM 3615 C C . LYS B 1 218 ? -32.781 -20.141 -0.036 1 56.84 218 LYS B C 1
ATOM 3617 O O . LYS B 1 218 ? -33.844 -19.812 0.516 1 56.84 218 LYS B O 1
ATOM 3622 N N . ASN B 1 219 ? -32.719 -20.203 -1.186 1 48.59 219 ASN B N 1
ATOM 3623 C CA . ASN B 1 219 ? -33.844 -19.906 -2.053 1 48.59 219 ASN B CA 1
ATOM 3624 C C . ASN B 1 219 ? -34.75 -21.141 -2.232 1 48.59 219 ASN B C 1
ATOM 3626 O O . ASN B 1 219 ? -35.75 -21.078 -2.961 1 48.59 219 ASN B O 1
ATOM 3630 N N . PHE B 1 220 ? -34.406 -22.125 -1.713 1 37.44 220 PHE B N 1
ATOM 3631 C CA . PHE B 1 220 ? -35.344 -23.234 -1.642 1 37.44 220 PHE B CA 1
ATOM 3632 C C . PHE B 1 220 ? -35.781 -23.5 -0.199 1 37.44 220 PHE B C 1
ATOM 3634 O O . PHE B 1 220 ? -34.969 -23.359 0.719 1 37.44 220 PHE B O 1
#

Organism: Dictyostelium discoideum (NCBI:txid44689)